Protein AF-A0A166ETJ1-F1 (afdb_monomer_lite)

Sequence (401 aa):
MSALPQMSDTKELDDDALPQLKELVNPHWTNRQHAFARQLRSDPTPAMRSLHQLWKRNKLTGSFSPECELARLLSVLAEGFVDPQGKGARRMISTVDSLGNELWKACIHTEFLLLLIDIIAHCELHTQPRSIFLTLLECINGFMMIWMMAAIELPAGLDFIAPELAKLAPKVPVPDAQGQTFLERSDEVCDAIWKAREYIICDSDGIEPDQEYVLSQMDRFVLSMDGLPKKSHGQNGWRHQKLAYLAMLTWTLRHPTSDSPKPGSFQDPTQAAMVSFVSVYGSVAKHLANVEQVVGFLADIVLKVGYDKIARRIREALDAAVHTLDPSAQGLDNILIVARIITFPKDDYPAIWNSYCQNPLLNNVARALRVDAQRRRAEIAKKQNRDRDLNDWHIAARQWE

Secondary structure (DSSP, 8-state):
--PPPP----------S-TTTSS---TT--HHHHHHHHHHHH-HHHHHHHHHHHHHHT--SS---TTSHHHHHHHHHHHHTEETT-SSS-EEP-SHHHH-HHHHHHHHHTTHHHHHHHHHHHTTGGGS-HHHHHHHHHHHHHHHHHHHHHH--PPTT-TTT-HHHHTTS-SSPPPHHHHHHHHHHHHHHHHHHHHTGGGT--SSSS--HHHHHHHHHHHHHHHHHHHS-GGGS-S-----HHHHHHHHHHHHHS-TTS---STT-TT-HHHHHHHHHHHHHHHHHHH---HHHHHHHHHHHHHHH-HHHHHHHHHHHHHHHHHS----HHHHHHHHHHHHHHH--TTT-HHHHHHHHTSTHHHHHHHHHHHHHHHHHHHHHHHHHHHHHHHHHHHHHHHH-

Structure (mmCIF, N/CA/C/O backbone):
data_AF-A0A166ETJ1-F1
#
_entry.id   AF-A0A166ETJ1-F1
#
loop_
_atom_site.group_PDB
_atom_site.id
_atom_site.type_symbol
_atom_site.label_atom_id
_atom_site.label_alt_id
_atom_site.label_comp_id
_atom_site.label_asym_id
_atom_site.label_entity_id
_atom_site.label_seq_id
_atom_site.pdbx_PDB_ins_code
_atom_site.Cartn_x
_atom_site.Cartn_y
_atom_site.Cartn_z
_atom_site.occupancy
_atom_site.B_iso_or_equiv
_atom_site.auth_seq_id
_atom_site.auth_comp_id
_atom_site.auth_asym_id
_atom_site.auth_atom_id
_atom_site.pdbx_PDB_model_num
ATOM 1 N N . MET A 1 1 ? -21.642 44.729 56.135 1.00 41.62 1 MET A N 1
ATOM 2 C CA . MET A 1 1 ? -20.359 44.817 55.407 1.00 41.62 1 MET A CA 1
ATOM 3 C C . MET A 1 1 ? -19.634 43.491 55.560 1.00 41.62 1 MET A C 1
ATOM 5 O O . MET A 1 1 ? -19.033 43.275 56.598 1.00 41.62 1 MET A O 1
ATOM 9 N N . SER A 1 2 ? -19.720 42.615 54.559 1.00 29.95 2 SER A N 1
ATOM 10 C CA . SER A 1 2 ? -18.795 41.491 54.358 1.00 29.95 2 SER A CA 1
ATOM 11 C C . SER A 1 2 ? -18.761 41.222 52.858 1.00 29.95 2 SER A C 1
ATOM 13 O O . SER A 1 2 ? -19.799 40.965 52.253 1.00 29.95 2 SER A O 1
ATOM 15 N N . ALA A 1 3 ? -17.587 41.423 52.267 1.00 31.83 3 ALA A N 1
ATOM 16 C CA . ALA A 1 3 ? -17.334 41.324 50.840 1.00 31.83 3 ALA A CA 1
ATOM 17 C C . ALA A 1 3 ? -17.167 39.857 50.413 1.00 31.83 3 ALA A C 1
ATOM 19 O O . ALA A 1 3 ? -16.566 39.060 51.132 1.00 31.83 3 ALA A O 1
ATOM 20 N N . LEU A 1 4 ? -17.701 39.532 49.237 1.00 28.14 4 LEU A N 1
ATOM 21 C CA . LEU A 1 4 ? -17.456 38.286 48.510 1.00 28.14 4 LEU A CA 1
ATOM 22 C C . LEU A 1 4 ? -16.007 38.255 47.988 1.00 28.14 4 LEU A C 1
ATOM 24 O O . LEU A 1 4 ? -15.538 39.288 47.503 1.00 28.14 4 LEU A O 1
ATOM 28 N N . PRO A 1 5 ? -15.315 37.102 47.994 1.00 31.20 5 PRO A N 1
ATOM 29 C CA . PRO A 1 5 ? -14.097 36.934 47.217 1.00 31.20 5 PRO A CA 1
ATOM 30 C C . PRO A 1 5 ? -14.454 36.697 45.745 1.00 31.20 5 PRO A C 1
ATOM 32 O O . PRO A 1 5 ? -15.274 35.838 45.417 1.00 31.20 5 PRO A O 1
ATOM 35 N N . GLN A 1 6 ? -13.826 37.477 44.867 1.00 31.64 6 GLN A N 1
ATOM 36 C CA . GLN A 1 6 ? -13.868 37.310 43.419 1.00 31.64 6 GLN A CA 1
ATOM 37 C C . GLN A 1 6 ? -13.223 35.974 43.024 1.00 31.64 6 GLN A C 1
ATOM 39 O O . GLN A 1 6 ? -12.089 35.691 43.403 1.00 31.64 6 GLN A O 1
ATOM 44 N N . MET A 1 7 ? -13.947 35.170 42.241 1.00 31.00 7 MET A N 1
ATOM 45 C CA . MET A 1 7 ? -13.355 34.107 41.433 1.00 31.00 7 MET A CA 1
ATOM 46 C C . MET A 1 7 ? -12.748 34.747 40.183 1.00 31.00 7 MET A C 1
ATOM 48 O O . MET A 1 7 ? -13.477 35.217 39.311 1.00 31.00 7 MET A O 1
ATOM 52 N N . SER A 1 8 ? -11.424 34.748 40.099 1.00 33.69 8 SER A N 1
ATOM 53 C CA . SER A 1 8 ? -10.681 34.876 38.849 1.00 33.69 8 SER A CA 1
ATOM 54 C C . SER A 1 8 ? -9.659 33.745 38.775 1.00 33.69 8 SER A C 1
ATOM 56 O O . SER A 1 8 ? -9.197 33.254 39.804 1.00 33.69 8 SER A O 1
ATOM 58 N N . ASP A 1 9 ? -9.339 33.359 37.544 1.00 28.41 9 ASP A N 1
ATOM 59 C CA . ASP A 1 9 ? -8.325 32.383 37.132 1.00 28.41 9 ASP A CA 1
ATOM 60 C C . ASP A 1 9 ? -8.812 30.933 36.978 1.00 28.41 9 ASP A C 1
ATOM 62 O O . ASP A 1 9 ? -8.191 29.969 37.428 1.00 28.41 9 ASP A O 1
ATOM 66 N N . THR A 1 10 ? -9.872 30.745 36.184 1.00 32.59 10 THR A N 1
ATOM 67 C CA . THR A 1 10 ? -9.833 29.654 35.201 1.00 32.59 10 THR A CA 1
ATOM 68 C C . THR A 1 10 ? -8.682 29.940 34.242 1.00 32.59 10 THR A C 1
ATOM 70 O O . THR A 1 10 ? -8.822 30.751 33.331 1.00 32.59 10 THR A O 1
ATOM 73 N N . LYS A 1 11 ? -7.534 29.292 34.465 1.00 30.69 11 LYS A N 1
ATOM 74 C CA . LYS A 1 11 ? -6.536 29.097 33.410 1.00 30.69 11 LYS A CA 1
ATOM 75 C C . LYS A 1 11 ? -7.257 28.472 32.219 1.00 30.69 11 LYS A C 1
ATOM 77 O O . LYS A 1 11 ? -7.710 27.331 32.317 1.00 30.69 11 LYS A O 1
ATOM 82 N N . GLU A 1 12 ? -7.382 29.235 31.140 1.00 30.73 12 GLU A N 1
ATOM 83 C CA . GLU A 1 12 ? -7.621 28.697 29.808 1.00 30.73 12 GLU A CA 1
ATOM 84 C C . GLU A 1 12 ? -6.579 27.596 29.585 1.00 30.73 12 GLU A C 1
ATOM 86 O O . GLU A 1 12 ? -5.372 27.841 29.568 1.00 30.73 12 GLU A O 1
ATOM 91 N N . LEU A 1 13 ? -7.046 26.349 29.560 1.00 33.84 13 LEU A N 1
ATOM 92 C CA . LEU A 1 13 ? -6.279 25.246 29.010 1.00 33.84 13 LEU A CA 1
ATOM 93 C C . LEU A 1 13 ? -6.108 25.566 27.529 1.00 33.84 13 LEU A C 1
ATOM 95 O O . LEU A 1 13 ? -7.115 25.690 26.837 1.00 33.84 13 LEU A O 1
ATOM 99 N N . ASP A 1 14 ? -4.857 25.713 27.091 1.00 32.47 14 ASP A N 1
ATOM 100 C CA . ASP A 1 14 ? -4.471 25.777 25.681 1.00 32.47 14 ASP A CA 1
ATOM 101 C C . ASP A 1 14 ? -5.290 24.760 24.879 1.00 32.47 14 ASP A C 1
ATOM 103 O O . ASP A 1 14 ? -5.105 23.543 24.974 1.00 32.47 14 ASP A O 1
ATOM 107 N N . ASP A 1 15 ? -6.229 25.282 24.100 1.00 34.59 15 ASP A N 1
ATOM 108 C CA . ASP A 1 15 ? -7.207 24.538 23.315 1.00 34.59 15 ASP A CA 1
ATOM 109 C C . ASP A 1 15 ? -6.596 24.103 21.962 1.00 34.59 15 ASP A C 1
ATOM 111 O O . ASP A 1 15 ? -7.247 24.105 20.915 1.00 34.59 15 ASP A O 1
ATOM 115 N N . ASP A 1 16 ? -5.318 23.711 21.986 1.00 37.72 16 ASP A N 1
ATOM 116 C CA . ASP A 1 16 ? -4.504 23.312 20.825 1.00 37.72 16 ASP A CA 1
ATOM 117 C C . ASP A 1 16 ? -4.479 21.786 20.602 1.00 37.72 16 ASP A C 1
ATOM 119 O O . ASP A 1 16 ? -3.696 21.243 19.817 1.00 37.72 16 ASP A O 1
ATOM 123 N N . ALA A 1 17 ? -5.384 21.050 21.251 1.00 38.78 17 ALA A N 1
ATOM 124 C CA . ALA A 1 17 ? -5.575 19.634 20.976 1.00 38.78 17 ALA A CA 1
ATOM 125 C C . ALA A 1 17 ? -6.358 19.429 19.659 1.00 38.78 17 ALA A C 1
ATOM 127 O O . ALA A 1 17 ? -7.577 19.590 19.607 1.00 38.78 17 ALA A O 1
ATOM 128 N N . LEU A 1 18 ? -5.644 18.997 18.611 1.00 46.44 18 LEU A N 1
ATOM 129 C CA . LEU A 1 18 ? -6.159 18.354 17.385 1.00 46.44 18 LEU A CA 1
ATOM 130 C C . LEU A 1 18 ? -7.067 19.220 16.482 1.00 46.44 18 LEU A C 1
ATOM 132 O O . LEU A 1 18 ? -8.269 18.953 16.393 1.00 46.44 18 LEU A O 1
ATOM 136 N N . PRO A 1 19 ? -6.524 20.182 15.712 1.00 46.22 19 PRO A N 1
ATOM 137 C CA . PRO A 1 19 ? -7.319 20.963 14.758 1.00 46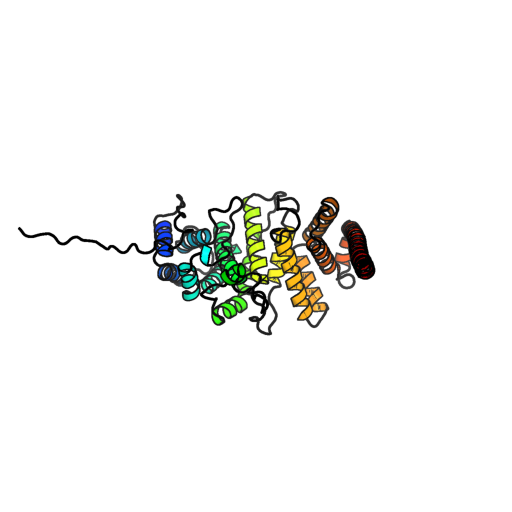.22 19 PRO A CA 1
ATOM 138 C C . PRO A 1 19 ? -8.080 20.104 13.724 1.00 46.22 19 PRO A C 1
ATOM 140 O O . PRO A 1 19 ? -9.179 20.473 13.328 1.00 46.22 19 PRO A O 1
ATOM 143 N N . GLN A 1 20 ? -7.571 18.924 13.344 1.00 50.44 20 GLN A N 1
ATOM 144 C CA . GLN A 1 20 ? -8.144 18.112 12.253 1.00 50.44 20 GLN A CA 1
ATOM 145 C C . GLN A 1 20 ? -9.285 17.173 12.691 1.00 50.44 20 GLN A C 1
ATOM 147 O O . GLN A 1 20 ? -10.214 16.930 11.926 1.00 50.44 20 GLN A O 1
ATOM 152 N N . LEU A 1 21 ? -9.292 16.704 13.948 1.00 48.50 21 LEU A N 1
ATOM 153 C CA . LEU A 1 21 ? -10.430 15.952 14.505 1.00 48.50 21 LEU A CA 1
ATOM 154 C C . LEU A 1 21 ? -11.538 16.875 15.051 1.00 48.50 21 LEU A C 1
ATOM 156 O O . LEU A 1 21 ? -12.640 16.396 15.331 1.00 48.50 21 LEU A O 1
ATOM 160 N N . LYS A 1 22 ? -11.276 18.182 15.239 1.00 43.91 22 LYS A N 1
ATOM 161 C CA . LYS A 1 22 ? -12.288 19.156 15.696 1.00 43.91 22 LYS A CA 1
ATOM 162 C C . LYS A 1 22 ? -13.464 19.276 14.710 1.00 43.91 22 LYS A C 1
ATOM 164 O O . LYS A 1 22 ? -14.584 19.491 15.167 1.00 43.91 22 LYS A O 1
ATOM 169 N N . GLU A 1 23 ? -13.242 19.021 13.418 1.00 50.19 23 GLU A N 1
ATOM 170 C CA . GLU A 1 23 ? -14.247 19.155 12.346 1.00 50.19 23 GLU A CA 1
ATOM 171 C C . GLU A 1 23 ? -14.842 17.828 11.835 1.00 50.19 23 GLU A C 1
ATOM 173 O O . GLU A 1 23 ? -15.767 17.846 11.024 1.00 50.19 23 GLU A O 1
ATOM 178 N N . LEU A 1 24 ? -14.377 16.668 12.318 1.00 54.44 24 LEU A N 1
ATOM 179 C CA . LEU A 1 24 ? -14.903 15.356 11.913 1.00 54.44 24 LEU A CA 1
ATOM 180 C C . LEU A 1 24 ? -16.277 15.087 12.552 1.00 54.44 24 LEU A C 1
ATOM 182 O O . LEU A 1 24 ? -16.422 14.383 13.556 1.00 54.44 24 LEU A O 1
ATOM 186 N N . VAL A 1 25 ? -17.310 15.688 11.964 1.00 56.22 25 VAL A N 1
ATOM 187 C CA . VAL A 1 25 ? -18.718 15.366 12.206 1.00 56.22 25 VAL A CA 1
ATOM 188 C C . VAL A 1 25 ? -19.279 14.788 10.918 1.00 56.22 25 VAL A C 1
ATOM 190 O O . VAL A 1 25 ? -19.850 15.494 10.091 1.00 56.22 25 VAL A O 1
ATOM 193 N N . ASN A 1 26 ? -19.112 13.481 10.741 1.00 67.44 26 ASN A N 1
ATOM 194 C CA . ASN A 1 26 ? -19.813 12.774 9.684 1.00 67.44 26 ASN A CA 1
ATOM 195 C C . ASN A 1 26 ? -21.260 12.514 10.151 1.00 67.44 26 ASN A C 1
ATOM 197 O O . ASN A 1 26 ? -21.453 11.800 11.138 1.00 67.44 26 ASN A O 1
ATOM 201 N N . PRO A 1 27 ? -22.287 13.077 9.487 1.00 66.75 27 PRO A N 1
ATOM 202 C CA . PRO A 1 27 ? -23.681 12.958 9.926 1.00 66.75 27 PRO A CA 1
ATOM 203 C C . PRO A 1 27 ? -24.228 11.526 9.835 1.00 66.75 27 PRO A C 1
ATOM 205 O O . PRO A 1 27 ? -25.288 11.237 10.386 1.00 66.75 27 PRO A O 1
ATOM 208 N N . HIS A 1 28 ? -23.522 10.626 9.146 1.00 79.56 28 HIS A N 1
ATOM 209 C CA . HIS A 1 28 ? -23.897 9.220 9.011 1.00 79.56 28 HIS A CA 1
ATOM 210 C C . HIS A 1 28 ? -23.310 8.331 10.110 1.00 79.56 28 HIS A C 1
ATOM 212 O O . HIS A 1 28 ? -23.587 7.131 10.148 1.00 79.56 28 HIS A O 1
ATOM 218 N N . TRP A 1 29 ? -22.496 8.889 11.006 1.00 85.19 29 TRP A N 1
ATOM 219 C CA . TRP A 1 29 ? -21.940 8.133 12.113 1.00 85.19 29 TRP A CA 1
ATOM 220 C C . TRP A 1 29 ? -22.991 7.812 13.173 1.00 85.19 29 TRP A C 1
ATOM 222 O O . TRP A 1 29 ? -23.865 8.597 13.531 1.00 85.19 29 TRP A O 1
ATOM 232 N N . THR A 1 30 ? -22.857 6.623 13.743 1.00 88.38 30 THR A N 1
ATOM 233 C CA . THR A 1 30 ? -23.627 6.226 14.919 1.00 88.38 30 THR A CA 1
ATOM 234 C C . THR A 1 30 ? -23.192 7.021 16.155 1.00 88.38 30 THR A C 1
ATOM 236 O O . THR A 1 30 ? -22.058 7.496 16.257 1.00 88.38 30 THR A O 1
ATOM 239 N N . ASN A 1 31 ? -24.049 7.069 17.181 1.00 87.88 31 ASN A N 1
ATOM 240 C CA . ASN A 1 31 ? -23.708 7.671 18.479 1.00 87.88 31 ASN A CA 1
ATOM 241 C C . ASN A 1 31 ? -22.399 7.115 19.072 1.00 87.88 31 ASN A C 1
ATOM 243 O O . ASN A 1 31 ? -21.645 7.854 19.707 1.00 87.88 31 ASN A O 1
ATOM 247 N N . ARG A 1 32 ? -22.111 5.825 18.845 1.00 88.88 32 ARG A N 1
ATOM 248 C CA . ARG A 1 32 ? -20.866 5.187 19.298 1.00 88.88 32 ARG A CA 1
ATOM 249 C C . ARG A 1 32 ? -19.645 5.679 18.528 1.00 88.88 32 ARG A C 1
ATOM 251 O O . ARG A 1 32 ? -18.631 5.953 19.155 1.00 88.88 32 ARG A O 1
ATOM 258 N N . GLN A 1 33 ? -19.746 5.856 17.213 1.00 91.31 33 GLN A N 1
ATOM 259 C CA . GLN A 1 33 ? -18.663 6.425 16.404 1.00 91.31 33 GLN A CA 1
ATOM 260 C C . GLN A 1 33 ? -18.367 7.873 16.810 1.00 91.31 33 GLN A C 1
ATOM 262 O O . GLN A 1 33 ? -17.210 8.218 17.025 1.00 91.31 33 GLN A O 1
ATOM 267 N N . HIS A 1 34 ? -19.394 8.693 17.056 1.00 88.31 34 HIS A N 1
ATOM 268 C CA . HIS A 1 34 ? -19.198 10.042 17.600 1.00 88.31 34 HIS A CA 1
ATOM 269 C C . HIS A 1 34 ? -18.588 10.048 19.009 1.00 88.31 34 HIS A C 1
ATOM 271 O O . HIS A 1 34 ? -17.819 10.949 19.346 1.00 88.31 34 HIS A O 1
ATOM 277 N N . ALA A 1 35 ? -18.948 9.090 19.868 1.00 89.12 35 ALA A N 1
ATOM 278 C CA . ALA A 1 35 ? -18.339 8.952 21.191 1.00 89.12 35 ALA A CA 1
ATOM 279 C C . ALA A 1 35 ? -16.862 8.548 21.082 1.00 89.12 35 ALA A C 1
ATOM 281 O O . ALA A 1 35 ? -16.014 9.159 21.725 1.00 89.12 35 ALA A O 1
ATOM 282 N N . PHE A 1 36 ? -16.550 7.596 20.205 1.00 91.75 36 PHE A N 1
ATOM 283 C CA . PHE A 1 36 ? -15.187 7.157 19.936 1.00 91.75 36 PHE A CA 1
ATOM 284 C C . PHE A 1 36 ? -14.326 8.273 19.330 1.00 91.75 36 PHE A C 1
ATOM 286 O O . PHE A 1 36 ? -13.237 8.531 19.825 1.00 91.75 36 PHE A O 1
ATOM 293 N N . ALA A 1 37 ? -14.838 9.021 18.348 1.00 88.94 37 ALA A N 1
ATOM 294 C CA . ALA A 1 37 ? -14.155 10.183 17.773 1.00 88.94 37 ALA A CA 1
ATOM 295 C C . ALA A 1 37 ? -13.906 11.301 18.803 1.00 88.94 37 ALA A C 1
ATOM 297 O O . ALA A 1 37 ? -12.909 12.017 18.736 1.00 88.94 37 ALA A O 1
ATOM 298 N N . ARG A 1 38 ? -14.814 11.486 19.772 1.00 88.00 38 ARG A N 1
ATOM 299 C CA . ARG A 1 38 ? -14.583 12.389 20.914 1.00 88.00 38 ARG A CA 1
ATOM 300 C C . ARG A 1 38 ? -13.489 11.854 21.831 1.00 88.00 38 ARG A C 1
ATOM 302 O O . ARG A 1 38 ? -12.614 12.616 22.220 1.00 88.00 38 ARG A O 1
ATOM 309 N N . GLN A 1 39 ? -13.503 10.557 22.116 1.00 89.69 39 GLN A N 1
ATOM 310 C CA . GLN A 1 39 ? -12.495 9.930 22.962 1.00 89.69 39 GLN A CA 1
ATOM 311 C C . GLN A 1 39 ? -11.103 9.958 22.320 1.00 89.69 39 GLN A C 1
ATOM 313 O O . GLN A 1 39 ? -10.146 10.289 23.004 1.00 89.69 39 GLN A O 1
ATOM 318 N N . LEU A 1 40 ? -10.984 9.715 21.010 1.00 89.19 40 LEU A N 1
ATOM 319 C CA . LEU A 1 40 ? -9.728 9.872 20.266 1.00 89.19 40 LEU A CA 1
ATOM 320 C C . LEU A 1 40 ? -9.134 11.280 20.397 1.00 89.19 40 LEU A C 1
ATOM 322 O O . LEU A 1 40 ? -7.919 11.434 20.341 1.00 89.19 40 LEU A O 1
ATOM 326 N N . ARG A 1 41 ? -9.978 12.300 20.595 1.00 83.56 41 ARG A N 1
ATOM 327 C CA . ARG A 1 41 ? -9.530 13.678 20.814 1.00 83.56 41 ARG A CA 1
ATOM 328 C C . ARG A 1 41 ? -9.081 13.951 22.236 1.00 83.56 41 ARG A C 1
ATOM 330 O O . ARG A 1 41 ? -8.034 14.552 22.435 1.00 83.56 41 ARG A O 1
ATOM 337 N N . SER A 1 42 ? -9.897 13.562 23.209 1.00 86.44 42 SER A N 1
ATOM 338 C CA . SER A 1 42 ? -9.660 13.911 24.610 1.00 86.44 42 SER A CA 1
ATOM 339 C C . SER A 1 42 ? -8.660 12.983 25.294 1.00 86.44 42 SER A C 1
ATOM 341 O O . SER A 1 42 ? -7.911 13.423 26.156 1.00 86.44 42 SER A O 1
ATOM 343 N N . ASP A 1 43 ? -8.688 11.694 24.951 1.00 90.56 43 ASP A N 1
ATOM 344 C CA . ASP A 1 43 ? -7.848 10.657 25.547 1.00 90.56 43 ASP A CA 1
ATOM 345 C C . ASP A 1 43 ? -7.674 9.468 24.570 1.00 90.56 43 ASP A C 1
ATOM 347 O O . ASP A 1 43 ? -8.372 8.446 24.665 1.00 90.56 43 ASP A O 1
ATOM 351 N N . PRO A 1 44 ? -6.779 9.596 23.570 1.00 91.56 44 PRO A N 1
ATOM 352 C CA . PRO A 1 44 ? -6.658 8.605 22.507 1.00 91.56 44 PRO A CA 1
ATOM 353 C C . PRO A 1 44 ? -6.134 7.244 22.975 1.00 91.56 44 PRO A C 1
ATOM 355 O O . PRO A 1 44 ? -6.463 6.227 22.367 1.00 91.56 44 PRO A O 1
ATOM 358 N N . THR A 1 45 ? -5.369 7.162 24.067 1.00 93.69 45 THR A N 1
ATOM 359 C CA . THR A 1 45 ? -4.773 5.882 24.491 1.00 93.69 45 THR A CA 1
ATOM 360 C C . THR A 1 45 ? -5.832 4.840 24.895 1.00 93.69 45 THR A C 1
ATOM 362 O O . THR A 1 45 ? -5.790 3.718 24.377 1.00 93.69 45 THR A O 1
ATOM 365 N N . PRO A 1 46 ? -6.812 5.137 25.771 1.00 93.38 46 PRO A N 1
ATOM 366 C CA . PRO A 1 46 ? -7.912 4.217 26.057 1.00 93.38 46 PRO A CA 1
ATOM 367 C C . PRO A 1 46 ? -8.790 3.908 24.844 1.00 93.38 46 PRO A C 1
ATOM 369 O O . PRO A 1 46 ? -9.219 2.761 24.708 1.00 93.38 46 PRO A O 1
ATOM 372 N N . ALA A 1 47 ? -9.016 4.876 23.947 1.00 92.88 47 ALA A N 1
ATOM 373 C CA . ALA A 1 47 ? -9.734 4.632 22.696 1.00 92.88 47 ALA A CA 1
ATOM 374 C C . ALA A 1 47 ? -9.012 3.569 21.852 1.00 92.88 47 ALA A C 1
ATOM 376 O O . ALA A 1 47 ? -9.604 2.543 21.512 1.00 92.88 47 ALA A O 1
ATOM 377 N N . MET A 1 48 ? -7.708 3.727 21.618 1.00 94.94 48 MET A N 1
ATOM 378 C CA . MET A 1 48 ? -6.911 2.740 20.885 1.00 94.94 48 MET A CA 1
ATOM 379 C C . MET A 1 48 ? -6.873 1.375 21.593 1.00 94.94 48 MET A C 1
ATOM 381 O O . MET A 1 48 ? -7.059 0.339 20.958 1.00 94.94 48 MET A O 1
ATOM 385 N N . ARG A 1 49 ? -6.753 1.330 22.929 1.00 94.31 49 ARG A N 1
ATOM 386 C CA . ARG A 1 49 ? -6.847 0.064 23.687 1.00 94.31 49 ARG A CA 1
ATOM 387 C C . ARG A 1 49 ? -8.203 -0.623 23.529 1.00 94.31 49 ARG A C 1
ATOM 389 O O . ARG A 1 49 ? -8.253 -1.853 23.515 1.00 94.31 49 ARG A O 1
ATOM 396 N N . SER A 1 50 ? -9.293 0.136 23.412 1.00 92.19 50 SER A N 1
ATOM 397 C CA . SER A 1 50 ? -10.624 -0.441 23.195 1.00 92.19 50 SER A CA 1
ATOM 398 C C . SER A 1 50 ? -10.709 -1.195 21.861 1.00 92.19 50 SER A C 1
ATOM 400 O O . SER A 1 50 ? -11.290 -2.279 21.825 1.00 92.19 50 SER A O 1
ATOM 402 N N . LEU A 1 51 ? -10.029 -0.722 20.807 1.00 92.56 51 LEU A N 1
ATOM 403 C CA . LEU A 1 51 ? -9.918 -1.443 19.532 1.00 92.56 51 LEU A CA 1
ATOM 404 C C . LEU A 1 51 ? -9.172 -2.768 19.682 1.00 92.56 51 LEU A C 1
ATOM 406 O O . LEU A 1 51 ? -9.652 -3.794 19.203 1.00 92.56 51 LEU A O 1
ATOM 410 N N . HIS A 1 52 ? -8.054 -2.783 20.415 1.00 92.44 52 HIS A N 1
ATOM 411 C CA . HIS A 1 52 ? -7.348 -4.033 20.724 1.00 92.44 52 HIS A CA 1
ATOM 412 C C . HIS A 1 52 ? -8.245 -5.016 21.475 1.00 92.44 52 HIS A C 1
ATOM 414 O O . HIS A 1 52 ? -8.225 -6.213 21.197 1.00 92.44 52 HIS A O 1
ATOM 420 N N . GLN A 1 53 ? -9.034 -4.535 22.437 1.00 91.94 53 GLN A N 1
ATOM 421 C CA . GLN A 1 53 ? -9.966 -5.386 23.172 1.00 91.94 53 GLN A CA 1
ATOM 422 C C . GLN A 1 53 ? -11.075 -5.923 22.267 1.00 91.94 53 GLN A C 1
ATOM 424 O O . GLN A 1 53 ? -11.411 -7.101 22.373 1.00 91.94 53 GLN A O 1
ATOM 429 N N . LEU A 1 54 ? -11.622 -5.097 21.373 1.00 91.12 54 LEU A N 1
ATOM 430 C CA . LEU A 1 54 ? -12.621 -5.525 20.395 1.00 91.12 54 LEU A CA 1
ATOM 431 C C . LEU A 1 54 ? -12.059 -6.593 19.464 1.00 91.12 54 LEU A C 1
ATOM 433 O O . LEU A 1 54 ? -12.720 -7.608 19.273 1.00 91.12 54 LEU A O 1
ATOM 437 N N . TRP A 1 55 ? -10.842 -6.418 18.952 1.00 90.12 55 TRP A N 1
ATOM 438 C CA . TRP A 1 55 ? -10.183 -7.435 18.136 1.00 90.12 55 TRP A CA 1
ATOM 439 C C . TRP A 1 55 ? -9.905 -8.721 18.919 1.00 90.12 55 TRP A C 1
ATOM 441 O O . TRP A 1 55 ? -10.233 -9.806 18.458 1.00 90.12 55 TRP A O 1
ATOM 451 N N . LYS A 1 56 ? -9.376 -8.629 20.147 1.00 87.88 56 LYS A N 1
ATOM 452 C CA . LYS A 1 56 ? -9.108 -9.812 20.985 1.00 87.88 56 LYS A CA 1
ATOM 453 C C . LYS A 1 56 ? -10.377 -10.593 21.330 1.00 87.88 56 LYS A C 1
ATOM 455 O O . LYS A 1 56 ? -10.347 -11.819 21.342 1.00 87.88 56 LYS A O 1
ATOM 460 N N . ARG A 1 57 ? -11.477 -9.896 21.631 1.00 84.56 57 ARG A N 1
ATOM 461 C CA . ARG A 1 57 ? -12.783 -10.513 21.931 1.00 84.56 57 ARG A CA 1
ATOM 462 C C . ARG A 1 57 ? -13.405 -11.137 20.691 1.00 84.56 57 ARG A C 1
ATOM 464 O O . ARG A 1 57 ? -13.972 -12.219 20.769 1.00 84.56 57 ARG A O 1
ATOM 471 N N . ASN A 1 58 ? -13.274 -10.450 19.565 1.00 72.50 58 ASN A N 1
ATOM 472 C CA . ASN A 1 58 ? -13.788 -10.861 18.275 1.00 72.50 58 ASN A CA 1
ATOM 473 C C . ASN A 1 58 ? -12.626 -11.335 17.407 1.00 72.50 58 ASN A C 1
ATOM 475 O O . ASN A 1 58 ? -12.465 -10.806 16.310 1.00 72.50 58 ASN A O 1
ATOM 479 N N . LYS A 1 59 ? -11.792 -12.276 17.881 1.00 67.81 59 LYS A N 1
ATOM 480 C CA . LYS A 1 59 ? -10.736 -12.881 17.051 1.00 67.81 59 LYS A CA 1
ATOM 481 C C . LYS A 1 59 ? -11.415 -13.750 15.987 1.00 67.81 59 LYS A C 1
ATOM 483 O O . LYS A 1 59 ? -11.463 -14.973 16.082 1.00 67.81 59 LYS A O 1
ATOM 488 N N . LEU A 1 60 ? -12.051 -13.067 15.045 1.00 62.66 60 LEU A N 1
ATOM 489 C CA . LEU A 1 60 ? -12.870 -13.594 13.980 1.00 62.66 60 LEU A CA 1
ATOM 490 C C . LEU A 1 60 ? -11.882 -14.176 12.986 1.00 62.66 60 LEU A C 1
ATOM 492 O O . LEU A 1 60 ? -11.126 -13.458 12.339 1.00 62.66 60 LEU A O 1
ATOM 496 N N . THR A 1 61 ? -11.838 -15.500 12.943 1.00 61.72 61 THR A N 1
ATOM 497 C CA . THR A 1 61 ? -11.271 -16.202 11.801 1.00 61.72 61 THR A CA 1
ATOM 498 C C . THR A 1 61 ? -12.340 -16.119 10.714 1.00 61.72 61 THR A C 1
ATOM 500 O O . THR A 1 61 ? -13.421 -16.683 10.870 1.00 61.72 61 THR A O 1
ATOM 503 N N . GLY A 1 62 ? -12.093 -15.300 9.689 1.00 67.38 62 GLY A N 1
ATOM 504 C CA . GLY A 1 62 ? -13.006 -15.107 8.557 1.00 67.38 62 GLY A CA 1
ATOM 505 C C . GLY A 1 62 ? -13.600 -13.701 8.420 1.00 67.38 62 GLY A C 1
ATOM 506 O O . GLY A 1 62 ? -13.090 -12.716 8.962 1.00 67.38 62 GLY A O 1
ATOM 507 N N . SER A 1 63 ? -14.691 -13.616 7.656 1.00 75.44 63 SER A N 1
ATOM 508 C CA . SER A 1 63 ? -15.365 -12.360 7.311 1.00 75.44 63 SER A CA 1
ATOM 509 C C . SER A 1 63 ? -16.029 -11.691 8.524 1.00 75.44 63 SER A C 1
ATOM 511 O O . SER A 1 63 ? -16.654 -12.384 9.330 1.00 75.44 63 SER A O 1
ATOM 513 N N . PHE A 1 64 ? -15.992 -10.358 8.636 1.00 82.81 64 PHE A N 1
ATOM 514 C CA . PHE A 1 64 ? -16.750 -9.641 9.667 1.00 82.81 64 PHE A CA 1
ATOM 515 C C . PHE A 1 64 ? -17.660 -8.581 9.052 1.00 82.81 64 PHE A C 1
ATOM 517 O O . PHE A 1 64 ? -17.313 -7.922 8.080 1.00 82.81 64 PHE A O 1
ATOM 524 N N . SER A 1 65 ? -18.862 -8.430 9.616 1.00 82.94 65 SER A N 1
ATOM 525 C CA . SER A 1 65 ? -19.864 -7.503 9.077 1.00 82.94 65 SER A CA 1
ATOM 526 C C . SER A 1 65 ? -19.356 -6.051 9.118 1.00 82.94 65 SER A C 1
ATOM 528 O O . SER A 1 65 ? -18.828 -5.645 10.156 1.00 82.94 65 SER A O 1
ATOM 530 N N . PRO A 1 66 ? -19.584 -5.230 8.070 1.00 82.62 66 PRO A N 1
ATOM 531 C CA . PRO A 1 66 ? -19.330 -3.782 8.100 1.00 82.62 66 PRO A CA 1
ATOM 532 C C . PRO A 1 66 ? -20.062 -3.055 9.231 1.00 82.62 66 PRO A C 1
ATOM 534 O O . PRO A 1 66 ? -19.667 -1.971 9.652 1.00 82.62 66 PRO A O 1
ATOM 537 N N . GLU A 1 67 ? -21.141 -3.652 9.734 1.00 85.06 67 GLU A N 1
ATOM 538 C CA . GLU A 1 67 ? -21.924 -3.112 10.839 1.00 85.06 67 GLU A CA 1
ATOM 539 C C . GLU A 1 67 ? -21.365 -3.478 12.216 1.00 85.06 67 GLU A C 1
ATOM 541 O O . GLU A 1 67 ? -21.838 -2.955 13.231 1.00 85.06 67 GLU A O 1
ATOM 546 N N . CYS A 1 68 ? -20.371 -4.370 12.275 1.00 88.38 68 CYS A N 1
ATOM 547 C CA . CYS A 1 68 ? -19.763 -4.755 13.534 1.00 88.38 68 CYS A CA 1
ATOM 548 C C . CYS A 1 68 ? -19.030 -3.562 14.158 1.00 88.38 68 CYS A C 1
ATOM 550 O O . CYS A 1 68 ? -18.557 -2.645 13.482 1.00 88.38 68 CYS A O 1
ATOM 552 N N . GLU A 1 69 ? -18.941 -3.570 15.486 1.00 90.25 69 GLU A N 1
ATOM 553 C CA . GLU A 1 69 ? -18.368 -2.448 16.226 1.00 90.25 69 GLU A CA 1
ATOM 554 C C . GLU A 1 69 ? -16.912 -2.182 15.828 1.00 90.25 69 GLU A C 1
ATOM 556 O O . GLU A 1 69 ? -16.545 -1.032 15.621 1.00 90.25 69 GLU A O 1
ATOM 561 N N . LEU A 1 70 ? -16.109 -3.230 15.613 1.00 91.00 70 LEU A N 1
ATOM 562 C CA . LEU A 1 70 ? -14.723 -3.081 15.166 1.00 91.00 70 LEU A CA 1
ATOM 563 C C . LEU A 1 70 ? -14.628 -2.360 13.811 1.00 91.00 70 LEU A C 1
ATOM 565 O O . LEU A 1 70 ? -13.883 -1.390 13.702 1.00 91.00 70 LEU A O 1
ATOM 569 N N . ALA A 1 71 ? -15.407 -2.783 12.808 1.00 90.12 71 ALA A N 1
ATOM 570 C CA . ALA A 1 71 ? -15.412 -2.171 11.477 1.00 90.12 71 ALA A CA 1
ATOM 571 C C . ALA A 1 71 ? -15.804 -0.687 11.537 1.00 90.12 71 ALA A C 1
ATOM 573 O O . ALA A 1 71 ? -15.133 0.165 10.956 1.00 90.12 71 ALA A O 1
ATOM 574 N N . ARG A 1 72 ? -16.848 -0.365 12.311 1.00 91.00 72 ARG A N 1
ATOM 575 C CA . ARG A 1 72 ? -17.329 1.011 12.498 1.00 91.00 72 ARG A CA 1
ATOM 576 C C . ARG A 1 72 ? -16.321 1.914 13.202 1.00 91.00 72 ARG A C 1
ATOM 578 O O . ARG A 1 72 ? -16.262 3.099 12.893 1.00 91.00 72 ARG A O 1
ATOM 585 N N . LEU A 1 73 ? -15.563 1.402 14.171 1.00 93.12 73 LEU A N 1
ATOM 586 C CA . LEU A 1 73 ? -14.546 2.204 14.857 1.00 93.12 73 LEU A CA 1
ATOM 587 C C . LEU A 1 73 ? -13.268 2.349 14.018 1.00 93.12 73 LEU A C 1
ATOM 589 O O . LEU A 1 73 ? -12.652 3.413 14.032 1.00 93.12 73 LEU A O 1
ATOM 593 N N . LEU A 1 74 ? -12.905 1.328 13.236 1.00 92.69 74 LEU A N 1
ATOM 594 C CA . LEU A 1 74 ? -11.827 1.430 12.250 1.00 92.69 74 LEU A CA 1
ATOM 595 C C . LEU A 1 74 ? -12.146 2.465 11.166 1.00 92.69 74 LEU A C 1
ATOM 597 O O . LEU A 1 74 ? -11.246 3.193 10.770 1.00 92.69 74 LEU A O 1
ATOM 601 N N . SER A 1 75 ? -13.406 2.593 10.732 1.00 91.38 75 SER A N 1
ATOM 602 C CA . SER A 1 75 ? -13.784 3.620 9.748 1.00 91.38 75 SER A CA 1
ATOM 603 C C . SER A 1 75 ? -13.608 5.041 10.292 1.00 91.38 75 SER A C 1
ATOM 605 O O . SER A 1 75 ? -13.206 5.933 9.555 1.00 91.38 75 SER A O 1
ATOM 607 N N . VAL A 1 76 ? -13.846 5.255 11.593 1.00 90.88 76 VAL A N 1
ATOM 608 C CA . VAL A 1 76 ? -13.580 6.547 12.252 1.00 90.88 76 VAL A CA 1
ATOM 609 C C . VAL A 1 76 ? -12.083 6.854 12.266 1.00 90.88 76 VAL A C 1
ATOM 611 O O . VAL A 1 76 ? -11.692 7.989 12.009 1.00 90.88 76 VAL A O 1
ATOM 614 N N . LEU A 1 77 ? -11.239 5.854 12.548 1.00 90.81 77 LEU A N 1
ATOM 615 C CA . LEU A 1 77 ? -9.787 6.029 12.468 1.00 90.81 77 LEU A CA 1
ATOM 616 C C . LEU A 1 77 ? -9.321 6.310 11.043 1.00 90.81 77 LEU A C 1
ATOM 618 O O . LEU A 1 77 ? -8.497 7.197 10.856 1.00 90.81 77 LEU A O 1
ATOM 622 N N . ALA A 1 78 ? -9.849 5.584 10.059 1.00 90.25 78 ALA A N 1
ATOM 623 C CA . ALA A 1 78 ? -9.512 5.769 8.655 1.00 90.25 78 ALA A CA 1
ATOM 624 C C . ALA A 1 78 ? -9.821 7.202 8.196 1.00 90.25 78 ALA A C 1
ATOM 626 O O . ALA A 1 78 ? -8.943 7.867 7.649 1.00 90.25 78 ALA A O 1
ATOM 627 N N . GLU A 1 79 ? -11.001 7.731 8.545 1.00 85.69 79 GLU A N 1
ATOM 628 C CA . GLU A 1 79 ? -11.343 9.142 8.319 1.00 85.69 79 GLU A CA 1
ATOM 629 C C . GLU A 1 79 ? -10.372 10.097 9.034 1.00 85.69 79 GLU A C 1
ATOM 631 O O . GLU A 1 79 ? -10.010 11.127 8.478 1.00 85.69 79 GLU A O 1
ATOM 636 N N . GLY A 1 80 ? -9.888 9.739 10.227 1.00 81.81 80 GLY A N 1
ATOM 637 C CA . GLY A 1 80 ? -8.877 10.506 10.960 1.00 81.81 80 GLY A CA 1
ATOM 638 C C . GLY A 1 80 ? -7.475 10.499 10.337 1.00 81.81 80 GLY A C 1
ATOM 639 O O . GLY A 1 80 ? -6.673 11.352 10.693 1.00 81.81 80 GLY A O 1
ATOM 640 N N . PHE A 1 81 ? -7.170 9.576 9.419 1.00 84.06 81 PHE A N 1
ATOM 641 C CA . PHE A 1 81 ? -5.917 9.535 8.651 1.00 84.06 81 PHE A CA 1
ATOM 642 C C . PHE A 1 81 ? -6.033 10.197 7.269 1.00 84.06 81 PHE A C 1
ATOM 644 O O . PHE A 1 81 ? -5.052 10.247 6.518 1.00 84.06 81 PHE A O 1
ATOM 651 N N . VAL A 1 82 ? -7.210 10.719 6.925 1.00 78.44 82 VAL A N 1
ATOM 652 C CA . VAL A 1 82 ? -7.479 11.434 5.678 1.00 78.44 82 VAL A CA 1
ATOM 653 C C . VAL A 1 82 ? -7.678 12.914 6.000 1.00 78.44 82 VAL A C 1
ATOM 655 O O . VAL A 1 82 ? -8.434 13.267 6.894 1.00 78.44 82 VAL A O 1
ATOM 658 N N . ASP A 1 83 ? -7.006 13.789 5.259 1.00 68.38 83 ASP A N 1
ATOM 659 C CA . ASP A 1 83 ? -7.156 15.238 5.359 1.00 68.38 83 ASP A CA 1
ATOM 660 C C . ASP A 1 83 ? -8.543 15.663 4.829 1.00 68.38 83 ASP A C 1
ATOM 662 O O . ASP A 1 83 ? -8.811 15.506 3.627 1.00 68.38 83 ASP A O 1
ATOM 666 N N . PRO A 1 84 ? -9.427 16.207 5.688 1.00 57.56 84 PRO A N 1
ATOM 667 C CA . PRO A 1 84 ? -10.762 16.635 5.286 1.00 57.56 84 PRO A CA 1
ATOM 668 C C . PRO A 1 84 ? -10.759 17.949 4.486 1.00 57.56 84 PRO A C 1
ATOM 670 O O . PRO A 1 84 ? -11.742 18.241 3.808 1.00 57.56 84 PRO A O 1
ATOM 673 N N . GLN A 1 85 ? -9.678 18.740 4.536 1.00 53.75 85 GLN A N 1
ATOM 674 C CA . GLN A 1 85 ? -9.582 20.063 3.903 1.00 53.75 85 GLN A CA 1
ATOM 675 C C . GLN A 1 85 ? -8.847 20.047 2.550 1.00 53.75 85 GLN A C 1
ATOM 677 O O . GLN A 1 85 ? -8.697 21.089 1.900 1.00 53.75 85 GLN A O 1
ATOM 682 N N . GLY A 1 86 ? -8.410 18.875 2.083 1.00 49.03 86 GLY A N 1
ATOM 683 C CA . GLY A 1 86 ? -7.779 18.720 0.778 1.00 49.03 86 GLY A CA 1
ATOM 684 C C . GLY A 1 86 ? -8.710 19.159 -0.358 1.00 49.03 86 GLY A C 1
ATOM 685 O O . GLY A 1 86 ? -9.715 18.511 -0.637 1.00 49.03 86 GLY A O 1
ATOM 686 N N . LYS A 1 87 ? -8.374 20.249 -1.063 1.00 34.97 87 LYS A N 1
ATOM 687 C CA . LYS A 1 87 ? -9.043 20.612 -2.324 1.00 34.97 87 LYS A CA 1
ATOM 688 C C . LYS A 1 87 ? -8.749 19.525 -3.369 1.00 34.97 87 LYS A C 1
ATOM 690 O O . LYS A 1 87 ? -7.659 19.509 -3.934 1.00 34.97 87 LYS A O 1
ATOM 695 N N . GLY A 1 88 ? -9.703 18.624 -3.612 1.00 50.62 88 GLY A N 1
ATOM 696 C CA . GLY A 1 88 ? -9.568 17.492 -4.540 1.00 50.62 88 GLY A CA 1
ATOM 697 C C . GLY A 1 88 ? -9.644 16.126 -3.846 1.00 50.62 88 GLY A C 1
ATOM 698 O O . GLY A 1 88 ? -10.155 16.015 -2.736 1.00 50.62 88 GLY A O 1
ATOM 699 N N . ALA A 1 89 ? -9.176 15.071 -4.525 1.00 54.12 89 ALA A N 1
ATOM 700 C CA . ALA A 1 89 ? -9.229 13.685 -4.048 1.00 54.12 89 ALA A CA 1
ATOM 701 C C . ALA A 1 89 ? -8.676 13.529 -2.614 1.00 54.12 89 ALA A C 1
ATOM 703 O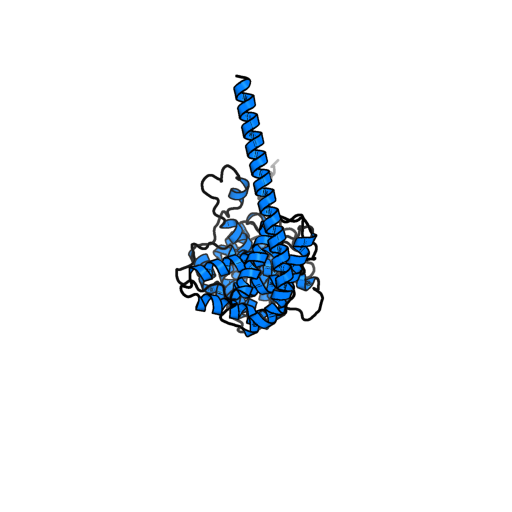 O . ALA A 1 89 ? -7.564 13.976 -2.333 1.00 54.12 89 ALA A O 1
ATOM 704 N N . ARG A 1 90 ? -9.440 12.859 -1.733 1.00 65.50 90 ARG A N 1
ATOM 705 C CA . ARG A 1 90 ? -9.107 12.509 -0.332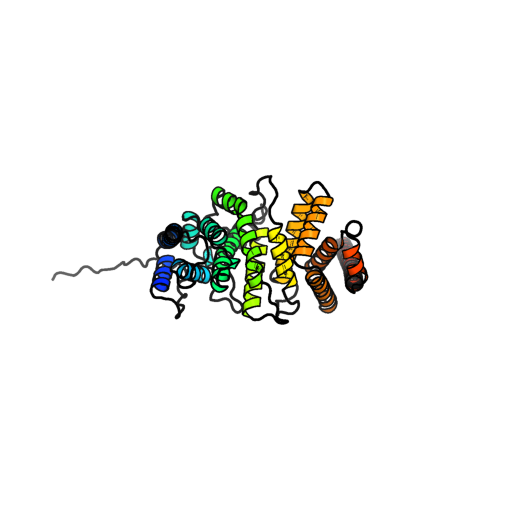 1.00 65.50 90 ARG A CA 1
ATOM 706 C C . ARG A 1 90 ? -7.599 12.254 -0.127 1.00 65.50 90 ARG A C 1
ATOM 708 O O . ARG A 1 90 ? -7.064 11.204 -0.519 1.00 65.50 90 ARG A O 1
ATOM 715 N N . ARG A 1 91 ? -6.894 13.222 0.466 1.00 70.25 91 ARG A N 1
ATOM 716 C CA . ARG A 1 91 ? -5.438 13.185 0.691 1.00 70.25 91 ARG A CA 1
ATOM 717 C C . ARG A 1 91 ? -5.131 12.504 2.026 1.00 70.25 91 ARG A C 1
ATOM 719 O O . ARG A 1 91 ? -5.833 12.752 2.990 1.00 70.25 91 ARG A O 1
ATOM 726 N N . MET A 1 92 ? -4.102 11.657 2.102 1.00 75.56 92 MET A N 1
ATOM 727 C CA . MET A 1 92 ? -3.674 11.101 3.397 1.00 75.56 92 MET A CA 1
ATOM 728 C C . MET A 1 92 ? -2.915 12.142 4.210 1.00 75.56 92 MET A C 1
ATOM 730 O O . MET A 1 92 ? -2.126 12.915 3.656 1.00 75.56 92 MET A O 1
ATOM 734 N N . ILE A 1 93 ? -3.082 12.080 5.524 1.00 79.69 93 ILE A N 1
ATOM 735 C CA . ILE A 1 93 ? -2.197 12.747 6.469 1.00 79.69 93 ILE A CA 1
ATOM 736 C C . ILE A 1 93 ? -0.799 12.126 6.370 1.00 79.69 93 ILE A C 1
ATOM 738 O O . ILE A 1 93 ? -0.644 10.907 6.334 1.00 79.69 93 ILE A O 1
ATOM 742 N N . SER A 1 94 ? 0.229 12.974 6.326 1.00 74.62 94 SER A N 1
ATOM 743 C CA . SER A 1 94 ? 1.627 12.551 6.182 1.00 74.62 94 SER A CA 1
ATOM 744 C C . SER A 1 94 ? 2.552 13.086 7.277 1.00 74.62 94 SER A C 1
ATOM 746 O O . SER A 1 94 ? 3.761 12.900 7.184 1.00 74.62 94 SER A O 1
ATOM 748 N N . THR A 1 95 ? 2.020 13.781 8.290 1.00 78.00 95 THR A N 1
ATOM 749 C CA . THR A 1 95 ? 2.814 14.356 9.388 1.00 78.00 95 THR A CA 1
ATOM 750 C C . THR A 1 95 ? 2.146 14.136 10.741 1.00 78.00 95 THR A C 1
ATOM 752 O O . THR A 1 95 ? 0.918 14.078 10.841 1.00 78.00 95 THR A O 1
ATOM 755 N N . VAL A 1 96 ? 2.960 14.053 11.799 1.00 81.12 96 VAL A N 1
ATOM 756 C CA . VAL A 1 96 ? 2.461 13.943 13.180 1.00 81.12 96 VAL A CA 1
ATOM 757 C C . VAL A 1 96 ? 1.689 15.186 13.602 1.00 81.12 96 VAL A C 1
ATOM 759 O O . VAL A 1 96 ? 0.700 15.056 14.311 1.00 81.12 96 VAL A O 1
ATOM 762 N N . ASP A 1 97 ? 2.087 16.375 13.152 1.00 79.69 97 ASP A N 1
ATOM 763 C CA . ASP A 1 97 ? 1.375 17.609 13.498 1.00 79.69 97 ASP A CA 1
ATOM 764 C C . ASP A 1 97 ? -0.039 17.642 12.916 1.00 79.69 97 ASP A C 1
ATOM 766 O O . ASP A 1 97 ? -0.961 18.128 13.565 1.00 79.69 97 ASP A O 1
ATOM 770 N N . SER A 1 98 ? -0.224 17.065 11.726 1.00 79.12 98 SER A N 1
ATOM 771 C CA . SER A 1 98 ? -1.549 16.928 11.127 1.00 79.12 98 SER A CA 1
ATOM 772 C C . SER A 1 98 ? -2.399 15.896 11.874 1.00 79.12 98 SER A C 1
ATOM 774 O O . SER A 1 98 ? -3.518 16.194 12.282 1.00 79.12 98 SER A O 1
ATOM 776 N N . LEU A 1 99 ? -1.840 14.713 12.154 1.00 83.50 99 LEU A N 1
ATOM 777 C CA . LEU A 1 99 ? -2.552 13.669 12.903 1.00 83.50 99 LEU A CA 1
ATOM 778 C C . LEU A 1 99 ? -2.852 14.081 14.356 1.00 83.50 99 LEU A C 1
ATOM 780 O O . LEU A 1 99 ? -3.853 13.668 14.933 1.00 83.50 99 LEU A O 1
ATOM 784 N N . GLY A 1 100 ? -1.955 14.862 14.950 1.00 84.12 100 GLY A N 1
ATOM 785 C CA . GLY A 1 100 ? -1.893 15.201 16.363 1.00 84.12 100 GLY A CA 1
ATOM 786 C C . GLY A 1 100 ? -0.924 14.322 17.154 1.00 84.12 100 GLY A C 1
ATOM 787 O O . GLY A 1 100 ? -0.971 13.089 17.123 1.00 84.12 100 GLY A O 1
ATOM 788 N N . ASN A 1 101 ? -0.075 14.984 17.946 1.00 84.88 101 ASN A N 1
ATOM 789 C CA . ASN A 1 101 ? 0.974 14.350 18.748 1.00 84.88 101 ASN A CA 1
ATOM 790 C C . ASN A 1 101 ? 0.438 13.289 19.728 1.00 84.88 101 ASN A C 1
ATOM 792 O O . ASN A 1 101 ? 1.046 12.231 19.873 1.00 84.88 101 ASN A O 1
ATOM 796 N N . GLU A 1 102 ? -0.695 13.542 20.387 1.00 88.38 102 GLU A N 1
ATOM 797 C CA . GLU A 1 102 ? -1.259 12.607 21.372 1.00 88.38 102 GLU A CA 1
ATOM 798 C C . GLU A 1 102 ? -1.852 11.353 20.720 1.00 88.38 102 GLU A C 1
ATOM 800 O O . GLU A 1 102 ? -1.658 10.245 21.222 1.00 88.38 102 GLU A O 1
ATOM 805 N N . LEU A 1 103 ? -2.502 11.496 19.560 1.00 90.12 103 LEU A N 1
ATOM 806 C CA . LEU A 1 103 ? -2.994 10.349 18.800 1.00 90.12 103 LEU A CA 1
ATOM 807 C C . LEU A 1 103 ? -1.831 9.518 18.244 1.00 90.12 103 LEU A C 1
ATOM 809 O O . LEU A 1 103 ? -1.851 8.293 18.356 1.00 90.12 103 LEU A O 1
ATOM 813 N N . TRP A 1 104 ? -0.787 10.163 17.718 1.00 90.31 104 TRP A N 1
ATOM 814 C CA . TRP A 1 104 ? 0.423 9.471 17.267 1.00 90.31 104 TRP A CA 1
ATOM 815 C C . TRP A 1 104 ? 1.083 8.664 18.394 1.00 90.31 104 TRP A C 1
ATOM 817 O O . TRP A 1 104 ? 1.325 7.463 18.244 1.00 90.31 104 TRP A O 1
ATOM 827 N N . LYS A 1 105 ? 1.291 9.288 19.563 1.00 90.12 105 LYS A N 1
ATOM 828 C CA . LYS A 1 105 ? 1.800 8.612 20.768 1.00 90.12 105 LYS A CA 1
ATOM 829 C C . LYS A 1 105 ? 0.929 7.427 21.167 1.00 90.12 105 LYS A C 1
ATOM 831 O O . LYS A 1 105 ? 1.462 6.366 21.476 1.00 90.12 105 LYS A O 1
ATOM 836 N N . ALA A 1 106 ? -0.394 7.587 21.146 1.00 92.75 106 ALA A N 1
ATOM 837 C CA . ALA A 1 106 ? -1.320 6.507 21.459 1.00 92.75 106 ALA A CA 1
ATOM 838 C C . ALA A 1 106 ? -1.197 5.344 20.464 1.00 92.75 106 ALA A C 1
ATOM 840 O O . ALA A 1 106 ? -1.161 4.192 20.893 1.00 92.75 106 ALA A O 1
ATOM 841 N N . CYS A 1 107 ? -1.082 5.620 19.161 1.00 93.50 107 CYS A N 1
ATOM 842 C CA . CYS A 1 107 ? -0.902 4.586 18.139 1.00 93.50 107 CYS A CA 1
ATOM 843 C C . CYS A 1 107 ? 0.401 3.797 18.341 1.00 93.50 107 CYS A C 1
ATOM 845 O O . CYS A 1 107 ? 0.399 2.575 18.201 1.00 93.50 107 CYS A O 1
ATOM 847 N N . ILE A 1 108 ? 1.495 4.472 18.713 1.00 92.56 108 ILE A N 1
ATOM 848 C CA . ILE A 1 108 ? 2.765 3.816 19.056 1.00 92.56 108 ILE A CA 1
ATOM 849 C C . ILE A 1 108 ? 2.617 2.991 20.338 1.00 92.56 108 ILE A C 1
ATOM 851 O O . ILE A 1 108 ? 2.869 1.791 20.332 1.00 92.56 108 ILE A O 1
ATOM 855 N N . HIS A 1 109 ? 2.157 3.611 21.429 1.00 93.31 109 HIS A N 1
ATOM 856 C CA . HIS A 1 109 ? 2.068 2.981 22.754 1.00 93.31 109 HIS A CA 1
ATOM 857 C C . HIS A 1 109 ? 1.135 1.770 22.793 1.00 93.31 109 HIS A C 1
ATOM 859 O O . HIS A 1 109 ? 1.290 0.877 23.621 1.00 93.31 109 HIS A O 1
ATOM 865 N N . THR A 1 110 ? 0.126 1.756 21.926 1.00 94.06 110 THR A N 1
ATOM 866 C CA . THR A 1 110 ? -0.810 0.635 21.813 1.00 94.06 110 THR A CA 1
ATOM 867 C C . THR A 1 110 ? -0.418 -0.378 20.750 1.00 94.06 110 THR A C 1
ATOM 869 O O . THR A 1 110 ? -1.110 -1.372 20.625 1.00 94.06 110 THR A O 1
ATOM 872 N N . GLU A 1 111 ? 0.695 -0.190 20.039 1.00 94.31 111 GLU A N 1
ATOM 873 C CA . GLU A 1 111 ? 1.135 -1.078 18.958 1.00 94.31 111 GLU A CA 1
ATOM 874 C C . GLU A 1 111 ? 0.119 -1.179 17.805 1.00 94.31 111 GLU A C 1
ATOM 876 O O . GLU A 1 111 ? -0.062 -2.237 17.197 1.00 94.31 111 GLU A O 1
ATOM 881 N N . PHE A 1 112 ? -0.543 -0.069 17.466 1.00 94.56 112 PHE A N 1
ATOM 882 C CA . PHE A 1 112 ? -1.623 -0.041 16.474 1.00 94.56 112 PHE A CA 1
ATOM 883 C C . PHE A 1 112 ? -1.215 -0.629 15.115 1.00 94.56 112 PHE A C 1
ATOM 885 O O . PHE A 1 112 ? -1.992 -1.345 14.488 1.00 94.56 112 PHE A O 1
ATOM 892 N N . LEU A 1 113 ? 0.025 -0.395 14.678 1.00 91.62 113 LEU A N 1
ATOM 893 C CA . LEU A 1 113 ? 0.549 -0.983 13.444 1.00 91.62 113 LEU A CA 1
ATOM 894 C C . LEU A 1 113 ? 0.533 -2.523 13.472 1.00 91.62 113 LEU A C 1
ATOM 896 O O . LEU A 1 113 ? 0.190 -3.151 12.474 1.00 91.62 113 LEU A O 1
ATOM 900 N N . LEU A 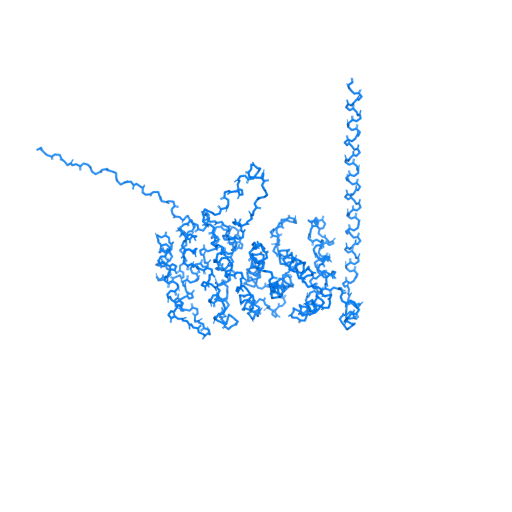1 114 ? 0.859 -3.138 14.614 1.00 93.06 114 LEU A N 1
ATOM 901 C CA . LEU A 1 114 ? 0.832 -4.597 14.764 1.00 93.06 114 LEU A CA 1
ATOM 902 C C . LEU A 1 114 ? -0.606 -5.121 14.823 1.00 93.06 114 LEU A C 1
ATOM 904 O O . LEU A 1 114 ? -0.897 -6.169 14.251 1.00 93.06 114 LEU A O 1
ATOM 908 N N . LEU A 1 115 ? -1.523 -4.358 15.432 1.00 94.75 115 LEU A N 1
ATOM 909 C CA . LEU A 1 115 ? -2.954 -4.661 15.368 1.00 94.75 115 LEU A CA 1
ATOM 910 C C . LEU A 1 115 ? -3.463 -4.678 13.923 1.00 94.75 115 LEU A C 1
ATOM 912 O O . LEU A 1 115 ? -4.212 -5.580 13.557 1.00 94.75 115 LEU A O 1
ATOM 916 N N . LEU A 1 116 ? -3.067 -3.702 13.100 1.00 94.31 116 LEU A N 1
ATOM 917 C CA . LEU A 1 116 ? -3.469 -3.652 11.694 1.00 94.31 116 LEU A CA 1
ATOM 918 C C . LEU A 1 116 ? -2.962 -4.864 10.912 1.00 94.31 116 LEU A C 1
ATOM 920 O O . LEU A 1 116 ? -3.735 -5.423 10.137 1.00 94.31 116 LEU A O 1
ATOM 924 N N . ILE A 1 117 ? -1.720 -5.307 11.144 1.00 92.25 117 ILE A N 1
ATOM 925 C CA . ILE A 1 117 ? -1.217 -6.554 10.546 1.00 92.25 117 ILE A CA 1
ATOM 926 C C . ILE A 1 117 ? -2.102 -7.723 10.958 1.00 92.25 117 ILE A C 1
ATOM 928 O O . ILE A 1 117 ? -2.557 -8.470 10.097 1.00 92.25 117 ILE A O 1
ATOM 932 N N . ASP A 1 118 ? -2.370 -7.876 12.257 1.00 92.12 118 ASP A N 1
ATOM 933 C CA . ASP A 1 118 ? -3.173 -8.990 12.750 1.00 92.12 118 ASP A CA 1
ATOM 934 C C . ASP A 1 118 ? -4.560 -9.008 12.111 1.00 92.12 118 ASP A C 1
ATOM 936 O O . ASP A 1 118 ? -5.002 -10.063 11.659 1.00 92.12 118 ASP A O 1
ATOM 940 N N . ILE A 1 119 ? -5.220 -7.852 12.017 1.00 92.62 119 ILE A N 1
ATOM 941 C CA . ILE A 1 119 ? -6.530 -7.749 11.373 1.00 92.62 119 ILE A CA 1
ATOM 942 C C . ILE A 1 119 ? -6.412 -8.101 9.888 1.00 92.62 119 ILE A C 1
ATOM 944 O O . ILE A 1 119 ? -7.117 -8.993 9.425 1.00 92.62 119 ILE A O 1
ATOM 948 N N . ILE A 1 120 ? -5.513 -7.459 9.137 1.00 92.00 120 ILE A N 1
ATOM 949 C CA . ILE A 1 120 ? -5.378 -7.651 7.684 1.00 92.00 120 ILE A CA 1
ATOM 950 C C . ILE A 1 120 ? -5.026 -9.103 7.337 1.00 92.00 120 ILE A C 1
ATOM 952 O O . ILE A 1 120 ? -5.642 -9.687 6.443 1.00 92.00 120 ILE A O 1
ATOM 956 N N . ALA A 1 121 ? -4.079 -9.700 8.060 1.00 88.25 121 ALA A N 1
ATOM 957 C CA . ALA A 1 121 ? -3.614 -11.058 7.814 1.00 88.25 121 ALA A CA 1
ATOM 958 C C . ALA A 1 121 ? -4.674 -12.123 8.155 1.00 88.25 121 ALA A C 1
ATOM 960 O O . ALA A 1 121 ? -4.738 -13.151 7.482 1.00 88.25 121 ALA A O 1
ATOM 961 N N . HIS A 1 122 ? -5.526 -11.886 9.162 1.00 87.38 122 HIS A N 1
ATOM 962 C CA . HIS A 1 122 ? -6.454 -12.905 9.681 1.00 87.38 122 HIS A CA 1
ATOM 963 C C . HIS A 1 122 ? -7.925 -12.695 9.300 1.00 87.38 122 HIS A C 1
ATOM 965 O O . HIS A 1 122 ? -8.722 -13.619 9.449 1.00 87.38 122 HIS A O 1
ATOM 971 N N . CYS A 1 123 ? -8.307 -11.523 8.787 1.00 84.62 123 CYS A N 1
ATOM 972 C CA . CYS A 1 123 ? -9.694 -11.233 8.414 1.00 84.62 123 CYS A CA 1
ATOM 973 C C . CYS A 1 123 ? -10.111 -11.795 7.048 1.00 84.62 123 CYS A C 1
ATOM 975 O O . CYS A 1 123 ? -11.177 -11.442 6.560 1.00 84.62 123 CYS A O 1
ATOM 977 N N . GLU A 1 124 ? -9.282 -12.617 6.395 1.00 86.00 124 GLU A N 1
ATOM 978 C CA . GLU A 1 124 ? -9.546 -13.112 5.037 1.00 86.00 124 GLU A CA 1
ATOM 979 C C . GLU A 1 124 ? -9.954 -11.979 4.084 1.00 86.00 124 GLU A C 1
ATOM 981 O O . GLU A 1 124 ? -11.001 -12.040 3.450 1.00 86.00 124 GLU A O 1
ATOM 986 N N . LEU A 1 125 ? -9.120 -10.940 3.984 1.00 88.69 125 LEU A N 1
ATOM 987 C CA . LEU A 1 125 ? -9.436 -9.653 3.348 1.00 88.69 125 LEU A CA 1
ATOM 988 C C . LEU A 1 125 ? -10.160 -9.744 1.987 1.00 88.69 125 LEU A C 1
ATOM 990 O O . LEU A 1 125 ? -11.033 -8.938 1.693 1.00 88.69 125 LEU A O 1
ATOM 994 N N . HIS A 1 126 ? -9.833 -10.745 1.171 1.00 88.31 126 HIS A N 1
ATOM 995 C CA . HIS A 1 126 ? -10.482 -11.033 -0.112 1.00 88.31 126 HIS A CA 1
ATOM 996 C C . HIS A 1 126 ? -11.987 -11.355 -0.021 1.00 88.31 126 HIS A C 1
ATOM 998 O O . HIS A 1 126 ? -12.718 -11.092 -0.966 1.00 88.31 126 HIS A O 1
ATOM 1004 N N . THR A 1 127 ? -12.468 -11.865 1.111 1.00 88.25 127 THR A N 1
ATOM 1005 C CA . THR A 1 127 ? -13.890 -12.151 1.379 1.00 88.25 127 THR A CA 1
ATOM 1006 C C . THR A 1 127 ? -14.635 -10.968 2.003 1.00 88.25 127 THR A C 1
ATOM 1008 O O . THR A 1 127 ? -15.859 -10.999 2.128 1.00 88.25 127 THR A O 1
ATOM 1011 N N . GLN A 1 128 ? -13.910 -9.928 2.423 1.00 89.38 128 GLN A N 1
ATOM 1012 C CA . GLN A 1 128 ? -14.485 -8.785 3.124 1.00 89.38 128 GLN A CA 1
ATOM 1013 C C . GLN A 1 128 ? -15.095 -7.786 2.143 1.00 89.38 128 GLN A C 1
ATOM 1015 O O . GLN A 1 128 ? -14.489 -7.511 1.114 1.00 89.38 128 GLN A O 1
ATOM 1020 N N . PRO A 1 129 ? -16.218 -7.136 2.483 1.00 88.62 129 PRO A N 1
ATOM 1021 C CA . PRO A 1 129 ? -16.743 -6.018 1.709 1.00 88.62 129 PRO A CA 1
ATOM 1022 C C . PRO A 1 129 ? -15.674 -4.971 1.369 1.00 88.62 129 PRO A C 1
ATOM 1024 O O . PRO A 1 129 ? -14.852 -4.605 2.213 1.00 88.62 129 PRO A O 1
ATOM 1027 N N . ARG A 1 130 ? -15.733 -4.422 0.147 1.00 86.19 130 ARG A N 1
ATOM 1028 C CA . ARG A 1 130 ? -14.767 -3.430 -0.367 1.00 86.19 130 ARG A CA 1
ATOM 1029 C C . ARG A 1 130 ? -14.550 -2.241 0.579 1.00 86.19 130 ARG A C 1
ATOM 1031 O O . ARG A 1 130 ? -13.444 -1.720 0.670 1.00 86.19 130 ARG A O 1
ATOM 1038 N N . SER A 1 131 ? -15.581 -1.825 1.313 1.00 86.19 131 SER A N 1
ATOM 1039 C CA . SER A 1 131 ? -15.491 -0.750 2.309 1.00 86.19 131 SER A CA 1
ATOM 1040 C C . SER A 1 131 ? -14.562 -1.085 3.482 1.00 86.19 131 SER A C 1
ATOM 1042 O O . SER A 1 131 ? -13.824 -0.214 3.938 1.00 86.19 131 SER A O 1
ATOM 1044 N N . ILE A 1 132 ? -14.547 -2.339 3.945 1.00 90.06 132 ILE A N 1
ATOM 1045 C CA . ILE A 1 132 ? -13.614 -2.814 4.977 1.00 90.06 132 ILE A CA 1
ATOM 1046 C C . ILE A 1 132 ? -12.198 -2.872 4.407 1.00 90.06 132 ILE A C 1
ATOM 1048 O O . ILE A 1 132 ? -11.269 -2.404 5.063 1.00 90.06 132 ILE A O 1
ATOM 1052 N N . PHE A 1 133 ? -12.041 -3.381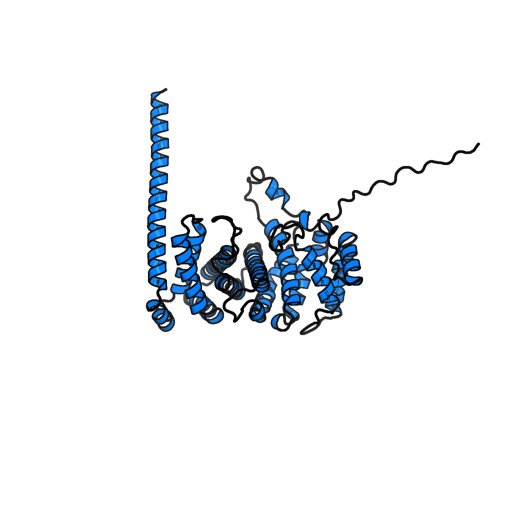 3.179 1.00 90.81 133 PHE A N 1
ATOM 1053 C CA . PHE A 1 133 ? -10.755 -3.369 2.478 1.00 90.81 133 PHE A CA 1
ATOM 1054 C C . PHE A 1 133 ? -10.155 -1.958 2.434 1.00 90.81 133 PHE A C 1
ATOM 1056 O O . PHE A 1 133 ? -9.020 -1.759 2.863 1.00 90.81 133 PHE A O 1
ATOM 1063 N N . LEU A 1 134 ? -10.941 -0.968 1.999 1.00 89.00 134 LEU A N 1
ATOM 1064 C CA . LEU A 1 134 ? -10.502 0.425 1.928 1.00 89.00 134 LEU A CA 1
ATOM 1065 C C . LEU A 1 134 ? -10.216 1.031 3.299 1.00 89.00 134 LEU A C 1
ATOM 1067 O O . LEU A 1 134 ? -9.179 1.658 3.469 1.00 89.00 134 LEU A O 1
ATOM 1071 N N . THR A 1 135 ? -11.070 0.779 4.289 1.00 91.44 135 THR A N 1
ATOM 1072 C CA . THR A 1 135 ? -10.874 1.260 5.666 1.00 91.44 135 THR A CA 1
ATOM 1073 C C . THR A 1 135 ? -9.542 0.777 6.250 1.00 91.44 135 THR A C 1
ATOM 1075 O O . THR A 1 135 ? -8.796 1.546 6.856 1.00 91.44 135 THR A O 1
ATOM 1078 N N . LEU A 1 136 ? -9.218 -0.507 6.067 1.00 93.50 136 LEU A N 1
ATOM 1079 C CA . LEU A 1 136 ? -7.958 -1.078 6.541 1.00 93.50 136 LEU A CA 1
ATOM 1080 C C . LEU A 1 136 ? -6.760 -0.523 5.768 1.00 93.50 136 LEU A C 1
ATOM 1082 O O . LEU A 1 136 ? -5.731 -0.224 6.377 1.00 93.50 136 LEU A O 1
ATOM 1086 N N . LEU A 1 137 ? -6.909 -0.350 4.451 1.00 91.56 137 LEU A N 1
ATOM 1087 C CA . LEU A 1 137 ? -5.877 0.213 3.588 1.00 91.56 137 LEU A CA 1
ATOM 1088 C C . LEU A 1 137 ? -5.589 1.686 3.926 1.00 91.56 137 LEU A C 1
ATOM 1090 O O . LEU A 1 137 ? -4.433 2.083 3.989 1.00 91.56 137 LEU A O 1
ATOM 1094 N N . GLU A 1 138 ? -6.614 2.486 4.216 1.00 90.94 138 GLU A N 1
ATOM 1095 C CA . GLU A 1 138 ? -6.485 3.874 4.673 1.00 90.94 138 GLU A CA 1
ATOM 1096 C C . GLU A 1 138 ? -5.763 3.955 6.023 1.00 90.94 138 GLU A C 1
ATOM 1098 O O . GLU A 1 138 ? -4.806 4.715 6.158 1.00 90.94 138 GLU A O 1
ATOM 1103 N N . CYS A 1 139 ? -6.150 3.131 7.003 1.00 93.56 139 CYS A N 1
ATOM 1104 C CA . CYS A 1 139 ? -5.483 3.084 8.306 1.00 93.56 139 CYS A CA 1
ATOM 1105 C C . CYS A 1 139 ? -3.992 2.732 8.186 1.00 93.56 139 CYS A C 1
ATOM 1107 O O . CYS A 1 139 ? -3.144 3.428 8.752 1.00 93.56 139 CYS A O 1
ATOM 1109 N N . ILE A 1 140 ? -3.656 1.662 7.453 1.00 93.44 140 ILE A N 1
ATOM 1110 C CA . ILE A 1 140 ? -2.258 1.235 7.312 1.00 93.44 140 ILE A CA 1
ATOM 1111 C C . ILE A 1 140 ? -1.452 2.241 6.484 1.00 93.44 140 ILE A C 1
ATOM 1113 O O . ILE A 1 140 ? -0.341 2.587 6.878 1.00 93.44 140 ILE A O 1
ATOM 1117 N N . ASN A 1 141 ? -2.020 2.791 5.406 1.00 89.81 141 ASN A N 1
ATOM 1118 C CA . ASN A 1 141 ? -1.371 3.831 4.608 1.00 89.81 141 ASN A CA 1
ATOM 1119 C C . ASN A 1 141 ? -1.117 5.094 5.422 1.00 89.81 141 ASN A C 1
ATOM 1121 O O . ASN A 1 141 ? -0.026 5.645 5.350 1.00 89.81 141 ASN A O 1
ATOM 1125 N N . GLY A 1 142 ? -2.097 5.554 6.201 1.00 87.94 142 GLY A N 1
ATOM 1126 C CA . GLY A 1 142 ? -1.961 6.750 7.025 1.00 87.94 142 GLY A CA 1
ATOM 1127 C C . GLY A 1 142 ? -0.830 6.610 8.038 1.00 87.94 142 GLY A C 1
ATOM 1128 O O . GLY A 1 142 ? 0.036 7.479 8.130 1.00 87.94 142 GLY A O 1
ATOM 1129 N N . PHE A 1 143 ? -0.778 5.472 8.735 1.00 91.44 143 PHE A N 1
ATOM 1130 C CA . PHE A 1 143 ? 0.301 5.193 9.678 1.00 91.44 143 PHE A CA 1
ATOM 1131 C C . PHE A 1 143 ? 1.667 5.110 8.978 1.00 91.44 143 PHE A C 1
ATOM 1133 O O . PHE A 1 143 ? 2.626 5.752 9.410 1.00 91.44 143 PHE A O 1
ATOM 1140 N N . MET A 1 144 ? 1.767 4.340 7.888 1.00 87.88 144 MET A N 1
ATOM 1141 C CA . MET A 1 144 ? 3.032 4.149 7.172 1.00 87.88 144 MET A CA 1
ATOM 1142 C C . MET A 1 144 ? 3.524 5.423 6.491 1.00 87.88 144 MET A C 1
ATOM 1144 O O . MET A 1 144 ? 4.725 5.651 6.481 1.00 87.88 144 MET A O 1
ATOM 1148 N N . MET A 1 145 ? 2.643 6.275 5.963 1.00 82.94 145 MET A N 1
ATOM 1149 C CA . MET A 1 145 ? 3.028 7.556 5.365 1.00 82.94 145 MET A CA 1
ATOM 1150 C C . MET A 1 145 ? 3.691 8.469 6.396 1.00 82.94 145 MET A C 1
ATOM 1152 O O . MET A 1 145 ? 4.740 9.045 6.114 1.00 82.94 145 MET A O 1
ATOM 1156 N N . ILE A 1 146 ? 3.118 8.570 7.600 1.00 83.50 146 ILE A N 1
ATOM 1157 C CA . ILE A 1 146 ? 3.721 9.339 8.695 1.00 83.50 146 ILE A CA 1
ATOM 1158 C C . ILE A 1 146 ? 5.065 8.721 9.091 1.00 83.50 146 ILE A C 1
ATOM 1160 O O . ILE A 1 146 ? 6.048 9.446 9.225 1.00 83.50 146 ILE A O 1
ATOM 1164 N N . TRP A 1 147 ? 5.138 7.393 9.229 1.00 84.25 147 TRP A N 1
ATOM 1165 C CA . TRP A 1 147 ? 6.381 6.706 9.589 1.00 84.25 147 TRP A CA 1
ATOM 1166 C C . TRP A 1 147 ? 7.474 6.830 8.515 1.00 84.25 147 TRP A C 1
ATOM 1168 O O . TRP A 1 147 ? 8.631 7.075 8.838 1.00 84.25 147 TRP A O 1
ATOM 1178 N N . MET A 1 148 ? 7.128 6.715 7.237 1.00 77.56 148 MET A N 1
ATOM 1179 C CA . MET A 1 148 ? 8.056 6.896 6.124 1.00 77.56 148 MET A CA 1
ATOM 1180 C C . MET A 1 148 ? 8.610 8.320 6.128 1.00 77.56 148 MET A C 1
ATOM 1182 O O . MET A 1 148 ? 9.822 8.488 6.150 1.00 77.56 148 MET A O 1
ATOM 1186 N N . MET A 1 149 ? 7.742 9.339 6.171 1.00 73.69 149 MET A N 1
ATOM 1187 C CA . MET A 1 149 ? 8.160 10.749 6.191 1.00 73.69 149 MET A CA 1
ATOM 1188 C C . MET A 1 149 ? 9.027 11.080 7.408 1.00 73.69 149 MET A C 1
ATOM 1190 O O . MET A 1 149 ? 9.976 11.851 7.305 1.00 73.69 149 MET A O 1
ATOM 1194 N N . ALA A 1 150 ? 8.722 10.454 8.542 1.00 68.06 150 ALA A N 1
ATOM 1195 C CA . ALA A 1 150 ? 9.498 10.524 9.766 1.00 68.06 150 ALA A CA 1
ATOM 1196 C C . ALA A 1 150 ? 10.894 9.898 9.673 1.00 68.06 150 ALA A C 1
ATOM 1198 O O . ALA A 1 150 ? 11.813 10.339 10.358 1.00 68.06 150 ALA A O 1
ATOM 1199 N N . ALA A 1 151 ? 11.025 8.827 8.892 1.00 62.34 151 ALA A N 1
ATOM 1200 C CA . ALA A 1 151 ? 12.226 8.009 8.822 1.00 62.34 151 ALA A CA 1
ATOM 1201 C C . ALA A 1 151 ? 13.171 8.406 7.676 1.00 62.34 151 ALA A C 1
ATOM 1203 O O . ALA A 1 151 ? 14.207 7.764 7.490 1.00 62.34 151 ALA A O 1
ATOM 1204 N N . ILE A 1 152 ? 12.840 9.455 6.914 1.00 62.72 152 ILE A N 1
ATOM 1205 C CA . ILE A 1 152 ? 13.756 10.061 5.946 1.00 62.72 152 ILE A CA 1
ATOM 1206 C C . ILE A 1 152 ? 14.929 10.669 6.730 1.00 62.72 152 ILE A C 1
ATOM 1208 O O . ILE A 1 152 ? 14.841 11.777 7.256 1.00 62.72 152 ILE A O 1
ATOM 1212 N N . GLU A 1 153 ? 16.036 9.927 6.820 1.00 51.97 153 GLU A N 1
ATOM 1213 C CA . GLU A 1 153 ? 17.315 10.447 7.308 1.00 51.97 153 GLU A CA 1
ATOM 1214 C C . GLU A 1 153 ? 17.756 11.589 6.373 1.00 51.97 153 GLU A C 1
ATOM 1216 O O . GLU A 1 153 ? 18.098 11.360 5.209 1.00 51.97 153 GLU A O 1
ATOM 1221 N N . LEU A 1 154 ? 17.751 12.832 6.866 1.00 48.69 154 LEU A N 1
ATOM 1222 C CA . LEU A 1 154 ? 18.417 13.934 6.175 1.00 48.69 154 LEU A CA 1
ATOM 1223 C C . LEU A 1 154 ? 19.929 13.655 6.181 1.00 48.69 154 LEU A C 1
ATOM 1225 O O . LEU A 1 154 ? 20.482 13.315 7.231 1.00 48.69 154 LEU A O 1
ATOM 1229 N N . PRO A 1 155 ? 20.633 13.772 5.039 1.00 40.91 155 PRO A N 1
ATOM 1230 C CA . PRO A 1 155 ? 22.080 13.624 5.035 1.00 40.91 155 PRO A CA 1
ATOM 1231 C C . PRO A 1 155 ? 22.710 14.651 5.984 1.00 40.91 155 PRO A C 1
ATOM 1233 O O . PRO A 1 155 ? 22.355 15.832 5.948 1.00 40.91 155 PRO A O 1
ATOM 1236 N N . ALA A 1 156 ? 23.648 14.203 6.822 1.00 39.00 156 ALA A N 1
ATOM 1237 C CA . ALA A 1 156 ? 24.294 15.044 7.828 1.00 39.00 156 ALA A CA 1
ATOM 1238 C C . ALA A 1 156 ? 24.826 16.354 7.209 1.00 39.00 156 ALA A C 1
ATOM 1240 O O . ALA A 1 156 ? 25.588 16.325 6.242 1.00 39.00 156 ALA A O 1
ATOM 1241 N N . GLY A 1 157 ? 24.411 17.499 7.765 1.00 40.06 157 GLY A N 1
ATOM 1242 C CA . GLY A 1 157 ? 24.786 18.839 7.289 1.00 40.06 157 GLY A CA 1
ATOM 1243 C C . GLY A 1 157 ? 23.733 19.560 6.434 1.00 40.06 157 GLY A C 1
ATOM 1244 O O . GLY A 1 157 ? 23.903 20.747 6.158 1.00 40.06 157 GLY A O 1
ATOM 1245 N N . LEU A 1 158 ? 22.629 18.901 6.056 1.00 42.25 158 LEU A N 1
ATOM 1246 C CA . LEU A 1 158 ? 21.494 19.538 5.363 1.00 42.25 158 LEU A CA 1
ATOM 1247 C C . LEU A 1 158 ? 20.434 20.131 6.308 1.00 42.25 158 LEU A C 1
ATOM 1249 O O . LEU A 1 158 ? 19.566 20.870 5.843 1.00 42.25 158 LEU A O 1
ATOM 1253 N N . ASP A 1 159 ? 20.540 19.893 7.617 1.00 43.19 159 ASP A N 1
ATOM 1254 C CA . ASP A 1 159 ? 19.607 20.402 8.640 1.00 43.19 159 ASP A CA 1
ATOM 1255 C C . ASP A 1 159 ? 19.523 21.939 8.646 1.00 43.19 159 ASP A C 1
ATOM 1257 O O . ASP A 1 159 ? 18.486 22.522 8.959 1.00 43.19 159 ASP A O 1
ATOM 1261 N N . PHE A 1 160 ? 20.610 22.602 8.238 1.00 44.69 160 PHE A N 1
ATOM 1262 C CA . PHE A 1 160 ? 20.680 24.056 8.092 1.00 44.69 160 PHE A CA 1
ATOM 1263 C C . PHE A 1 160 ? 20.048 24.568 6.783 1.00 44.69 160 PHE A C 1
ATOM 1265 O O . PHE A 1 160 ? 19.620 25.716 6.712 1.00 44.69 160 PHE A O 1
ATOM 1272 N N . ILE A 1 161 ? 19.983 23.729 5.742 1.00 39.94 161 ILE A N 1
ATOM 1273 C CA . ILE A 1 161 ? 19.516 24.102 4.394 1.00 39.94 161 ILE A CA 1
ATOM 1274 C C . ILE A 1 161 ? 18.004 23.870 4.248 1.00 39.94 161 ILE A C 1
ATOM 1276 O O . ILE A 1 161 ? 17.335 24.615 3.534 1.00 39.94 161 ILE A O 1
ATOM 1280 N N . ALA A 1 162 ? 17.448 22.880 4.953 1.00 45.19 162 ALA A N 1
ATOM 1281 C CA . ALA A 1 162 ? 16.013 22.597 4.969 1.00 45.19 162 ALA A CA 1
ATOM 1282 C C . ALA A 1 162 ? 15.482 22.366 6.401 1.00 45.19 162 ALA A C 1
ATOM 1284 O O . ALA A 1 162 ? 14.988 21.278 6.706 1.00 45.19 162 ALA A O 1
ATOM 1285 N N . PRO A 1 163 ? 15.526 23.386 7.282 1.00 50.22 163 PRO A N 1
ATOM 1286 C CA . PRO A 1 163 ? 15.047 23.274 8.664 1.00 50.22 163 PRO A CA 1
ATOM 1287 C C . PRO A 1 163 ? 13.563 22.882 8.757 1.00 50.22 163 PRO A C 1
ATOM 1289 O O . PRO A 1 163 ? 13.143 22.284 9.743 1.00 50.22 163 PRO A O 1
ATOM 1292 N N . GLU A 1 164 ? 12.769 23.157 7.717 1.00 54.19 164 GLU A N 1
ATOM 1293 C CA . GLU A 1 164 ? 11.370 22.720 7.631 1.00 54.19 164 GLU A CA 1
ATOM 1294 C C . GLU A 1 164 ? 11.217 21.194 7.533 1.00 54.19 164 GLU A C 1
ATOM 1296 O O . GLU A 1 164 ? 10.234 20.666 8.036 1.00 54.19 164 GLU A O 1
ATOM 1301 N N . LEU A 1 165 ? 12.180 20.466 6.951 1.00 50.41 165 LEU A N 1
ATOM 1302 C CA . LEU A 1 165 ? 12.142 18.998 6.896 1.00 50.41 165 LEU A CA 1
ATOM 1303 C C . LEU A 1 165 ? 12.522 18.373 8.244 1.00 50.41 165 LEU A C 1
ATOM 1305 O O . LEU A 1 165 ? 11.926 17.380 8.644 1.00 50.41 165 LEU A O 1
ATOM 1309 N N . ALA A 1 166 ? 13.448 18.988 8.986 1.00 52.94 166 ALA A N 1
ATOM 1310 C CA . ALA A 1 166 ? 13.806 18.551 10.336 1.00 52.94 166 ALA A CA 1
ATOM 1311 C C . ALA A 1 166 ? 12.637 18.698 11.332 1.00 52.94 166 ALA A C 1
ATOM 1313 O O . ALA A 1 166 ? 12.514 17.905 12.263 1.00 52.94 166 ALA A O 1
ATOM 1314 N N . LYS A 1 167 ? 11.728 19.660 11.106 1.00 55.16 167 LYS A N 1
ATOM 1315 C CA . LYS A 1 167 ? 10.470 19.790 11.866 1.00 55.16 167 LYS A CA 1
ATOM 1316 C C . LYS A 1 167 ? 9.469 18.661 11.590 1.00 55.16 167 LYS A C 1
ATOM 1318 O O . LYS A 1 167 ? 8.573 18.455 12.400 1.00 55.16 167 LYS A O 1
ATOM 1323 N N . LEU A 1 168 ? 9.603 17.940 10.472 1.00 54.03 168 LEU A N 1
ATOM 1324 C CA . LEU A 1 168 ? 8.722 16.817 10.125 1.00 54.03 168 LEU A CA 1
ATOM 1325 C C . LEU A 1 168 ? 9.100 15.521 10.852 1.00 54.03 168 LEU A C 1
ATOM 1327 O O . LEU A 1 168 ? 8.292 14.590 10.878 1.00 54.03 168 LEU A O 1
ATOM 1331 N N . ALA A 1 169 ? 10.298 15.451 11.442 1.00 57.38 169 ALA A N 1
ATOM 1332 C CA . ALA A 1 169 ? 10.716 14.304 12.231 1.00 57.38 169 ALA A CA 1
ATOM 1333 C C . ALA A 1 169 ? 9.821 14.184 13.482 1.00 57.38 169 ALA A C 1
ATOM 1335 O O . ALA A 1 169 ? 9.674 15.145 14.246 1.00 57.38 169 ALA A O 1
ATOM 1336 N N . PRO A 1 170 ? 9.193 13.024 13.722 1.00 58.72 170 PRO A N 1
ATOM 1337 C CA . PRO A 1 170 ? 8.257 12.861 14.810 1.00 58.72 170 PRO A CA 1
ATOM 1338 C C . PRO A 1 170 ? 9.012 12.930 16.129 1.00 58.72 170 PRO A C 1
ATOM 1340 O O . PRO A 1 170 ? 10.036 12.278 16.325 1.00 58.72 170 PRO A O 1
ATOM 1343 N N . LYS A 1 171 ? 8.438 13.656 17.087 1.00 62.62 171 LYS A N 1
ATOM 1344 C CA . LYS A 1 171 ? 8.969 13.728 18.457 1.00 62.62 171 LYS A CA 1
ATOM 1345 C C . LYS A 1 171 ? 9.011 12.359 19.146 1.00 62.62 171 LYS A C 1
ATOM 1347 O O . LYS A 1 171 ? 9.726 12.191 20.128 1.00 62.62 171 LYS A O 1
ATOM 1352 N N . VAL A 1 172 ? 8.233 11.397 18.646 1.00 70.81 172 VAL A N 1
ATOM 1353 C CA . VAL A 1 172 ? 8.211 10.008 19.110 1.00 70.81 172 VAL A CA 1
ATOM 1354 C C . VAL A 1 172 ? 8.368 9.094 17.892 1.00 70.81 172 VAL A C 1
ATOM 1356 O O . VAL A 1 172 ? 7.414 8.971 17.122 1.00 70.81 172 VAL A O 1
ATOM 1359 N N . PRO A 1 173 ? 9.545 8.489 17.664 1.00 80.19 173 PRO A N 1
ATOM 1360 C CA . PRO A 1 173 ? 9.737 7.550 16.564 1.00 80.19 173 PRO A CA 1
ATOM 1361 C C . PRO A 1 173 ? 9.017 6.225 16.844 1.00 80.19 173 PRO A C 1
ATOM 1363 O O . PRO A 1 173 ? 8.768 5.873 17.999 1.00 80.19 173 PRO A O 1
ATOM 1366 N N . VAL A 1 174 ? 8.711 5.471 15.785 1.00 83.00 174 VAL A N 1
ATOM 1367 C CA . VAL A 1 174 ? 8.266 4.076 15.928 1.00 83.00 174 VAL A CA 1
ATOM 1368 C C . VAL A 1 174 ? 9.407 3.277 16.576 1.00 83.00 174 VAL A C 1
ATOM 1370 O O . VAL A 1 174 ? 10.519 3.317 16.050 1.00 83.00 174 VAL A O 1
ATOM 1373 N N . PRO A 1 175 ? 9.174 2.566 17.695 1.00 86.38 175 PRO A N 1
ATOM 1374 C CA . PRO A 1 175 ? 10.200 1.765 18.352 1.00 86.38 175 PRO A CA 1
ATOM 1375 C C . PRO A 1 175 ? 10.792 0.708 17.416 1.00 86.38 175 PRO A C 1
ATOM 1377 O O . PRO A 1 175 ? 10.041 0.014 16.729 1.00 86.38 175 PRO A O 1
ATOM 1380 N N . ASP A 1 176 ? 12.113 0.516 17.454 1.00 82.94 176 ASP A N 1
ATOM 1381 C CA . ASP A 1 176 ? 12.819 -0.428 16.573 1.00 82.94 176 ASP A CA 1
ATOM 1382 C C . ASP A 1 176 ? 12.232 -1.842 16.629 1.00 82.94 176 ASP A C 1
ATOM 1384 O O . ASP A 1 176 ? 12.043 -2.467 15.593 1.00 82.94 176 ASP A O 1
ATOM 1388 N N . ALA A 1 177 ? 11.869 -2.333 17.818 1.00 85.75 177 ALA A N 1
ATOM 1389 C CA . ALA A 1 177 ? 11.255 -3.652 17.979 1.00 85.75 177 ALA A CA 1
ATOM 1390 C C . ALA A 1 177 ? 9.886 -3.758 17.279 1.00 85.75 177 ALA A C 1
ATOM 1392 O O . ALA A 1 177 ? 9.594 -4.762 16.625 1.00 85.75 177 ALA A O 1
ATOM 1393 N N . GLN A 1 178 ? 9.058 -2.711 17.374 1.00 87.69 178 GLN A N 1
ATOM 1394 C CA . GLN A 1 178 ? 7.762 -2.651 16.697 1.00 87.69 178 GLN A CA 1
ATOM 1395 C C . GLN A 1 178 ? 7.954 -2.558 15.180 1.00 87.69 178 GLN A C 1
ATOM 1397 O O . GLN A 1 178 ? 7.299 -3.283 14.430 1.00 87.69 178 GLN A O 1
ATOM 1402 N N . GLY A 1 179 ? 8.874 -1.697 14.733 1.00 84.31 179 GLY A N 1
ATOM 1403 C CA . GLY A 1 179 ? 9.217 -1.546 13.325 1.00 84.31 179 GLY A CA 1
ATOM 1404 C C . GLY A 1 179 ? 9.743 -2.851 12.731 1.00 84.31 179 GLY A C 1
ATOM 1405 O O . GLY A 1 179 ? 9.234 -3.306 11.714 1.00 84.31 179 GLY A O 1
ATOM 1406 N N . GLN A 1 180 ? 10.687 -3.507 13.403 1.00 83.44 180 GLN A N 1
ATOM 1407 C CA . GLN A 1 180 ? 11.244 -4.798 13.004 1.00 83.44 180 GLN A CA 1
ATOM 1408 C C . GLN A 1 180 ? 10.156 -5.872 12.884 1.00 83.44 180 GLN A C 1
ATOM 1410 O O . GLN A 1 180 ? 10.078 -6.545 11.859 1.00 83.44 180 GLN A O 1
ATOM 1415 N N . THR A 1 181 ? 9.271 -5.975 13.881 1.00 86.75 181 THR A N 1
ATOM 1416 C CA . THR A 1 181 ? 8.157 -6.938 13.868 1.00 86.75 181 THR A CA 1
ATOM 1417 C C . THR A 1 181 ? 7.208 -6.679 12.696 1.00 86.75 181 THR A C 1
ATOM 1419 O O . THR A 1 181 ? 6.797 -7.618 12.015 1.00 86.75 181 THR A O 1
ATOM 1422 N N . PHE A 1 182 ? 6.869 -5.412 12.424 1.00 87.12 182 PHE A N 1
ATOM 1423 C CA . PHE A 1 182 ? 6.038 -5.070 11.269 1.00 87.12 182 PHE A CA 1
ATOM 1424 C C . PHE A 1 182 ? 6.694 -5.513 9.967 1.00 87.12 182 PHE A C 1
ATOM 1426 O O . PHE A 1 182 ? 6.076 -6.149 9.117 1.00 87.12 182 PHE A O 1
ATOM 1433 N N . LEU A 1 183 ? 7.968 -5.176 9.829 1.00 82.81 183 LEU A N 1
ATOM 1434 C CA . LEU A 1 183 ? 8.753 -5.463 8.654 1.00 82.81 183 LEU A CA 1
ATOM 1435 C C . LEU A 1 183 ? 8.816 -6.993 8.442 1.00 82.81 183 LEU A C 1
ATOM 1437 O O . LEU A 1 183 ? 8.507 -7.468 7.349 1.00 82.81 183 LEU A O 1
ATOM 1441 N N . GLU A 1 184 ? 9.125 -7.790 9.462 1.00 82.81 184 GLU A N 1
ATOM 1442 C CA . GLU A 1 184 ? 9.134 -9.264 9.391 1.00 82.81 184 GLU A CA 1
ATOM 1443 C C . GLU A 1 184 ? 7.794 -9.875 8.966 1.00 82.81 184 GLU A C 1
ATOM 1445 O O . GLU A 1 184 ? 7.782 -10.901 8.292 1.00 82.81 184 GLU A O 1
ATOM 1450 N N . ARG A 1 185 ? 6.675 -9.224 9.295 1.00 87.19 185 ARG A N 1
ATOM 1451 C CA . ARG A 1 185 ? 5.321 -9.704 8.976 1.00 87.19 185 ARG A CA 1
ATOM 1452 C C . ARG A 1 185 ? 4.672 -9.012 7.780 1.00 87.19 185 ARG A C 1
ATOM 1454 O O . ARG A 1 185 ? 3.528 -9.298 7.435 1.00 87.19 185 ARG A O 1
ATOM 1461 N N . SER A 1 186 ? 5.380 -8.102 7.120 1.00 85.69 186 SER A N 1
ATOM 1462 C CA . SER A 1 186 ? 4.813 -7.316 6.020 1.00 85.69 186 SER A CA 1
ATOM 1463 C C . SER A 1 186 ? 4.449 -8.143 4.781 1.00 85.69 186 SER A C 1
ATOM 1465 O O . SER A 1 186 ? 3.582 -7.730 4.006 1.00 85.69 186 SER A O 1
ATOM 1467 N N . ASP A 1 187 ? 5.037 -9.330 4.614 1.00 83.94 187 ASP A N 1
ATOM 1468 C CA . ASP A 1 187 ? 4.632 -10.266 3.564 1.00 83.94 187 ASP A CA 1
ATOM 1469 C C . ASP A 1 187 ? 3.215 -10.809 3.805 1.00 83.94 187 ASP A C 1
ATOM 1471 O O . ASP A 1 187 ? 2.464 -10.936 2.842 1.00 83.94 187 ASP A O 1
ATOM 1475 N N . GLU A 1 188 ? 2.789 -11.005 5.063 1.00 88.69 188 GLU A N 1
ATOM 1476 C CA . GLU A 1 188 ? 1.405 -11.395 5.393 1.00 88.69 188 GLU A CA 1
ATOM 1477 C C . GLU A 1 188 ? 0.405 -10.344 4.885 1.00 88.69 188 GLU A C 1
ATOM 1479 O O . GLU A 1 188 ? -0.633 -10.673 4.306 1.00 88.69 188 GLU A O 1
ATOM 1484 N N . VAL A 1 189 ? 0.748 -9.063 5.060 1.00 90.69 189 VAL A N 1
ATOM 1485 C CA . VAL A 1 189 ? -0.052 -7.923 4.596 1.00 90.69 189 VAL A CA 1
ATOM 1486 C C . VAL A 1 189 ? -0.090 -7.881 3.069 1.00 90.69 189 VAL A C 1
ATOM 1488 O O . VAL A 1 189 ? -1.169 -7.793 2.478 1.00 90.69 189 VAL A O 1
ATOM 1491 N N . CYS A 1 190 ? 1.070 -7.981 2.413 1.00 90.19 190 CYS A N 1
ATOM 1492 C CA . CYS A 1 190 ? 1.150 -7.967 0.953 1.00 90.19 190 CYS A CA 1
ATOM 1493 C C . CYS A 1 190 ? 0.401 -9.156 0.329 1.00 90.19 190 CYS A C 1
ATOM 1495 O O . CYS A 1 190 ? -0.275 -8.991 -0.687 1.00 90.19 190 CYS A O 1
ATOM 1497 N N . ASP A 1 191 ? 0.478 -10.340 0.939 1.00 89.50 191 ASP A N 1
ATOM 1498 C CA . ASP A 1 191 ? -0.263 -11.525 0.512 1.00 89.50 191 ASP A CA 1
ATOM 1499 C C . ASP A 1 191 ? -1.773 -11.352 0.670 1.00 89.50 191 ASP A C 1
ATOM 1501 O O . ASP A 1 191 ? -2.526 -11.700 -0.244 1.00 89.50 191 ASP A O 1
ATOM 1505 N N . ALA A 1 192 ? -2.232 -10.805 1.799 1.00 91.50 192 ALA A N 1
ATOM 1506 C CA . ALA A 1 192 ? -3.649 -10.540 2.031 1.00 91.50 192 ALA A CA 1
ATOM 1507 C C . ALA A 1 192 ? -4.216 -9.555 0.996 1.00 91.50 192 ALA A C 1
ATOM 1509 O O . ALA A 1 192 ? -5.257 -9.827 0.391 1.00 91.50 192 ALA A O 1
ATOM 1510 N N . ILE A 1 193 ? -3.499 -8.460 0.723 1.00 92.19 193 ILE A N 1
ATOM 1511 C CA . ILE A 1 193 ? -3.890 -7.468 -0.289 1.00 92.19 193 ILE A CA 1
ATOM 1512 C C . ILE A 1 193 ? -3.856 -8.079 -1.696 1.00 92.19 193 ILE A C 1
ATOM 1514 O O . ILE A 1 193 ? -4.786 -7.887 -2.476 1.00 92.19 193 ILE A O 1
ATOM 1518 N N . TRP A 1 194 ? -2.840 -8.884 -2.023 1.00 91.50 194 TRP A N 1
ATOM 1519 C CA . TRP A 1 194 ? -2.767 -9.576 -3.313 1.00 91.50 194 TRP A CA 1
ATOM 1520 C C . TRP A 1 194 ? -3.908 -10.584 -3.517 1.00 91.50 194 TRP A C 1
ATOM 1522 O O . TRP A 1 194 ? -4.441 -10.725 -4.623 1.00 91.50 194 TRP A O 1
ATOM 1532 N N . LYS A 1 195 ? -4.316 -11.304 -2.468 1.00 90.56 195 LYS A N 1
ATOM 1533 C CA . LYS A 1 195 ? -5.502 -12.173 -2.528 1.00 90.56 195 LYS A CA 1
ATOM 1534 C C . LYS A 1 195 ? -6.764 -11.355 -2.798 1.00 90.56 195 LYS A C 1
ATOM 1536 O O . LYS A 1 195 ? -7.584 -11.786 -3.598 1.00 90.56 195 LYS A O 1
ATOM 1541 N N . ALA A 1 196 ? -6.859 -10.160 -2.219 1.00 89.31 196 ALA A N 1
ATOM 1542 C CA . ALA A 1 196 ? -7.961 -9.217 -2.389 1.00 89.31 196 ALA A CA 1
ATOM 1543 C C . ALA A 1 196 ? -7.883 -8.364 -3.678 1.00 89.31 196 ALA A C 1
ATOM 1545 O O . ALA A 1 196 ? -8.650 -7.416 -3.838 1.00 89.31 196 ALA A O 1
ATOM 1546 N N . ARG A 1 197 ? -6.982 -8.691 -4.621 1.00 88.31 197 ARG A N 1
ATOM 1547 C CA . ARG A 1 197 ? -6.750 -7.914 -5.856 1.00 88.31 197 ARG A CA 1
ATOM 1548 C C . ARG A 1 197 ? -7.974 -7.745 -6.758 1.00 88.31 197 ARG A C 1
ATOM 1550 O O . ARG A 1 197 ? -7.971 -6.862 -7.605 1.00 88.31 197 ARG A O 1
ATOM 1557 N N . GLU A 1 198 ? -9.004 -8.566 -6.600 1.00 84.44 198 GLU A N 1
ATOM 1558 C CA . GLU A 1 198 ? -10.268 -8.420 -7.335 1.00 84.44 198 GLU A CA 1
ATOM 1559 C C . GLU A 1 198 ? -11.002 -7.121 -6.971 1.00 84.44 198 GLU A C 1
ATOM 1561 O O . GLU A 1 198 ? -11.712 -6.580 -7.802 1.00 84.44 198 GLU A O 1
ATOM 1566 N N . TYR A 1 199 ? -10.750 -6.526 -5.797 1.00 80.19 199 TYR A N 1
ATOM 1567 C CA . TYR A 1 199 ? -11.229 -5.167 -5.493 1.00 80.19 199 TYR A CA 1
ATOM 1568 C C . TYR A 1 199 ? -10.488 -4.063 -6.267 1.00 80.19 199 TYR A C 1
ATOM 1570 O O . TYR A 1 199 ? -10.944 -2.912 -6.290 1.00 80.19 199 TYR A O 1
ATOM 1578 N N . ILE A 1 200 ? -9.338 -4.408 -6.858 1.00 78.06 200 ILE A N 1
ATOM 1579 C CA . ILE A 1 200 ? -8.437 -3.522 -7.606 1.00 78.06 200 ILE A CA 1
ATOM 1580 C C . ILE A 1 200 ? -8.687 -3.664 -9.117 1.00 78.06 200 ILE A C 1
ATOM 1582 O O . ILE A 1 200 ? -8.728 -2.667 -9.837 1.00 78.06 200 ILE A O 1
ATOM 1586 N N . ILE A 1 201 ? -8.843 -4.902 -9.599 1.00 76.69 201 ILE A N 1
ATOM 1587 C CA . ILE A 1 201 ? -9.104 -5.229 -11.006 1.00 76.69 201 ILE A CA 1
ATOM 1588 C C . ILE A 1 201 ? -10.581 -4.965 -11.311 1.00 76.69 201 ILE A C 1
ATOM 1590 O O . ILE A 1 201 ? -11.444 -5.480 -10.614 1.00 76.69 201 ILE A O 1
ATOM 1594 N N . CYS A 1 202 ? -10.873 -4.219 -12.377 1.00 63.31 202 CYS A N 1
ATOM 1595 C CA . CYS A 1 202 ? -12.226 -4.133 -12.921 1.00 63.31 202 CYS A CA 1
ATOM 1596 C C . CYS A 1 202 ? -12.267 -4.762 -14.316 1.00 63.31 202 CYS A C 1
ATOM 1598 O O . CYS A 1 202 ? -11.326 -4.589 -15.095 1.00 63.31 202 CYS A O 1
ATOM 1600 N N . ASP A 1 203 ? -13.353 -5.474 -14.612 1.00 54.06 203 ASP A N 1
ATOM 1601 C CA . ASP A 1 203 ? -13.626 -6.065 -15.929 1.00 54.06 203 ASP A CA 1
ATOM 1602 C C . ASP A 1 203 ? -14.272 -5.058 -16.904 1.00 54.06 203 ASP A C 1
ATOM 1604 O O . ASP A 1 203 ? -14.504 -5.386 -18.066 1.00 54.06 203 ASP A O 1
ATOM 1608 N N . SER A 1 204 ? -14.562 -3.827 -16.462 1.00 51.16 204 SER A N 1
ATOM 1609 C CA . SER A 1 204 ? -15.131 -2.768 -17.303 1.00 51.16 204 SER A CA 1
ATOM 1610 C C . SER A 1 204 ? -14.054 -1.914 -17.979 1.00 51.16 204 SER A C 1
ATOM 1612 O O . SER A 1 204 ? -13.086 -1.500 -17.343 1.00 51.16 204 SER A O 1
ATOM 1614 N N . ASP A 1 205 ? -14.274 -1.555 -19.249 1.00 49.72 205 ASP A N 1
ATOM 1615 C CA . ASP A 1 205 ? -13.417 -0.677 -20.074 1.00 49.72 205 ASP A CA 1
ATOM 1616 C C . ASP A 1 205 ? -13.373 0.804 -19.606 1.00 49.72 205 ASP A C 1
ATOM 1618 O O . ASP A 1 205 ? -13.008 1.704 -20.362 1.00 49.72 205 ASP A O 1
ATOM 1622 N N . GLY A 1 206 ? -13.736 1.082 -18.352 1.00 53.59 206 GLY A N 1
ATOM 1623 C CA . GLY A 1 206 ? -13.694 2.408 -17.740 1.00 53.59 206 GLY A CA 1
ATOM 1624 C C . GLY A 1 206 ? -13.447 2.323 -16.236 1.00 53.59 206 GLY A C 1
ATOM 1625 O O . GLY A 1 206 ? -13.967 1.426 -15.571 1.00 53.59 206 GLY A O 1
ATOM 1626 N N . ILE A 1 207 ? -12.646 3.263 -15.718 1.00 58.06 207 ILE A N 1
ATOM 1627 C CA . ILE A 1 207 ? -12.379 3.419 -14.284 1.00 58.06 207 ILE A CA 1
ATOM 1628 C C . ILE A 1 207 ? -13.527 4.225 -13.672 1.00 58.06 207 ILE A C 1
ATOM 1630 O O . ILE A 1 207 ? -13.664 5.421 -13.934 1.00 58.06 207 ILE A O 1
ATOM 1634 N N . GLU A 1 208 ? -14.356 3.583 -12.852 1.00 65.06 208 GLU A N 1
ATOM 1635 C CA . GLU A 1 208 ? -15.329 4.299 -12.021 1.00 65.06 208 GLU A CA 1
ATOM 1636 C C . GLU A 1 208 ? -14.597 5.177 -10.981 1.00 65.06 208 GLU A C 1
ATOM 1638 O O . GLU A 1 208 ? -13.515 4.798 -10.524 1.00 65.06 208 GLU A O 1
ATOM 1643 N N . PRO A 1 209 ? -15.156 6.322 -10.540 1.00 64.31 209 PRO A N 1
ATOM 1644 C CA . PRO A 1 209 ? -14.521 7.190 -9.537 1.00 64.31 209 PRO A CA 1
ATOM 1645 C C . PRO A 1 209 ? -14.059 6.453 -8.267 1.00 64.31 209 PRO A C 1
ATOM 1647 O O . PRO A 1 209 ? -12.991 6.737 -7.724 1.00 64.31 209 PRO A O 1
ATOM 1650 N N . ASP A 1 210 ? -14.823 5.448 -7.836 1.00 68.88 210 ASP A N 1
ATOM 1651 C CA . ASP A 1 210 ? -14.484 4.605 -6.687 1.00 68.88 210 ASP A CA 1
ATOM 1652 C C . ASP A 1 210 ? -13.266 3.708 -6.953 1.00 68.88 210 ASP A C 1
ATOM 1654 O O . ASP A 1 210 ? -12.476 3.434 -6.049 1.00 68.88 210 ASP A O 1
ATOM 1658 N N . GLN A 1 211 ? -13.070 3.262 -8.196 1.00 74.19 211 GLN A N 1
ATOM 1659 C CA . GLN A 1 211 ? -11.903 2.477 -8.596 1.00 74.19 211 GLN A CA 1
ATOM 1660 C C . GLN A 1 211 ? -10.637 3.335 -8.649 1.00 74.19 211 GLN A C 1
ATOM 1662 O O . GLN A 1 211 ? -9.585 2.881 -8.199 1.00 74.19 211 GLN A O 1
ATOM 1667 N N . GLU A 1 212 ? -10.733 4.576 -9.124 1.00 76.25 212 GLU A N 1
ATOM 1668 C CA . GLU A 1 212 ? -9.611 5.521 -9.104 1.00 76.25 212 GLU A CA 1
ATOM 1669 C C . GLU A 1 212 ? -9.134 5.774 -7.667 1.00 76.25 212 GLU A C 1
ATOM 1671 O O . GLU A 1 212 ? -7.933 5.814 -7.385 1.00 76.25 212 GLU A O 1
ATOM 1676 N N . TYR A 1 213 ? -10.075 5.856 -6.723 1.00 78.50 213 TYR A N 1
ATOM 1677 C CA . TYR A 1 213 ? -9.744 5.975 -5.309 1.00 78.50 213 TYR A CA 1
ATOM 1678 C C . TYR A 1 213 ? -9.004 4.744 -4.771 1.00 78.50 213 TYR A C 1
ATOM 1680 O O . TYR A 1 213 ? -7.980 4.885 -4.099 1.00 78.50 213 TYR A O 1
ATOM 1688 N N . VAL A 1 214 ? -9.471 3.538 -5.107 1.00 81.75 214 VAL A N 1
ATOM 1689 C CA . VAL A 1 214 ? -8.805 2.287 -4.711 1.00 81.75 214 VAL A CA 1
ATOM 1690 C C . VAL A 1 214 ? -7.388 2.219 -5.274 1.00 81.75 214 VAL A C 1
ATOM 1692 O O . VAL A 1 214 ? -6.450 1.937 -4.530 1.00 81.75 214 VAL A O 1
ATOM 1695 N N . LEU A 1 215 ? -7.209 2.538 -6.558 1.00 81.69 215 LEU A N 1
ATOM 1696 C CA . LEU A 1 215 ? -5.892 2.595 -7.196 1.00 81.69 215 LEU A CA 1
ATOM 1697 C C . LEU A 1 215 ? -4.988 3.631 -6.518 1.00 81.69 215 LEU A C 1
ATOM 1699 O O . LEU A 1 215 ? -3.820 3.349 -6.257 1.00 81.69 215 LEU A O 1
ATOM 1703 N N . SER A 1 216 ? -5.527 4.789 -6.125 1.00 79.94 216 SER A N 1
ATOM 1704 C CA . SER A 1 216 ? -4.774 5.776 -5.347 1.00 79.94 216 SER A CA 1
ATOM 1705 C C . SER A 1 216 ? -4.336 5.275 -3.980 1.00 79.94 216 SER A C 1
ATOM 1707 O O . SER A 1 216 ? -3.248 5.649 -3.539 1.00 79.94 216 SER A O 1
ATOM 1709 N N . GLN A 1 217 ? -5.144 4.473 -3.294 1.00 84.25 217 GLN A N 1
ATOM 1710 C CA . GLN A 1 217 ? -4.731 3.878 -2.026 1.00 84.25 217 GLN A CA 1
ATOM 1711 C C . GLN A 1 217 ? -3.691 2.775 -2.238 1.00 84.25 217 GLN A C 1
ATOM 1713 O O . GLN A 1 217 ? -2.753 2.656 -1.451 1.00 84.25 217 GLN A O 1
ATOM 1718 N N . MET A 1 218 ? -3.793 2.022 -3.330 1.00 88.06 218 MET A N 1
ATOM 1719 C CA . MET A 1 218 ? -2.801 1.016 -3.696 1.00 88.06 218 MET A CA 1
ATOM 1720 C C . MET A 1 218 ? -1.435 1.626 -4.031 1.00 88.06 218 MET A C 1
ATOM 1722 O O . MET A 1 218 ? -0.422 1.124 -3.550 1.00 88.06 218 MET A O 1
ATOM 1726 N N . ASP A 1 219 ? -1.384 2.739 -4.766 1.00 81.75 219 ASP A N 1
ATOM 1727 C CA . ASP A 1 219 ? -0.114 3.429 -5.043 1.00 81.75 219 ASP A CA 1
ATOM 1728 C C . ASP A 1 219 ? 0.548 3.937 -3.766 1.00 81.75 219 ASP A C 1
ATOM 1730 O O . ASP A 1 219 ? 1.753 3.775 -3.577 1.00 81.75 219 ASP A O 1
ATOM 1734 N N . ARG A 1 220 ? -0.244 4.525 -2.863 1.00 83.44 220 ARG A N 1
ATOM 1735 C CA . ARG A 1 220 ? 0.246 5.003 -1.564 1.00 83.44 220 ARG A CA 1
ATOM 1736 C C . ARG A 1 220 ? 0.784 3.854 -0.727 1.00 83.44 220 ARG A C 1
ATOM 1738 O O . ARG A 1 220 ? 1.837 4.012 -0.117 1.00 83.44 220 ARG A O 1
ATOM 1745 N N . PHE A 1 221 ? 0.105 2.710 -0.731 1.00 88.69 221 PHE A N 1
ATOM 1746 C CA . PHE A 1 221 ? 0.571 1.507 -0.050 1.00 88.69 221 PHE A CA 1
ATOM 1747 C C . PHE A 1 221 ? 1.920 1.052 -0.603 1.00 88.69 221 PHE A C 1
ATOM 1749 O O . PHE A 1 221 ? 2.869 0.873 0.158 1.00 88.69 221 PHE A O 1
ATOM 1756 N N . VAL A 1 222 ? 2.017 0.922 -1.929 1.00 87.38 222 VAL A N 1
ATOM 1757 C CA . VAL A 1 222 ? 3.234 0.475 -2.613 1.00 87.38 222 VAL A CA 1
ATOM 1758 C C . VAL A 1 222 ? 4.408 1.412 -2.321 1.00 87.38 222 VAL A C 1
ATOM 1760 O O . VAL A 1 222 ? 5.476 0.947 -1.925 1.00 87.38 222 VAL A O 1
ATOM 1763 N N . LEU A 1 223 ? 4.185 2.721 -2.453 1.00 81.94 223 LEU A N 1
ATOM 1764 C CA . LEU A 1 223 ? 5.181 3.751 -2.176 1.00 81.94 223 LEU A CA 1
ATOM 1765 C C . LEU A 1 223 ? 5.633 3.726 -0.713 1.00 81.94 223 LEU A C 1
ATOM 1767 O O . LEU A 1 223 ? 6.831 3.725 -0.441 1.00 81.94 223 LEU A O 1
ATOM 1771 N N . SER A 1 224 ? 4.678 3.684 0.220 1.00 82.56 224 SER A N 1
ATOM 1772 C CA . SER A 1 224 ? 4.970 3.671 1.655 1.00 82.56 224 SER A CA 1
ATOM 1773 C C . SER A 1 224 ? 5.802 2.452 2.028 1.00 82.56 224 SER A C 1
ATOM 1775 O O . SER A 1 224 ? 6.811 2.589 2.706 1.00 82.56 224 SER A O 1
ATOM 1777 N N . MET A 1 225 ? 5.414 1.271 1.540 1.00 84.31 225 MET A N 1
ATOM 1778 C CA . MET A 1 225 ? 6.111 0.013 1.804 1.00 84.31 225 MET A CA 1
ATOM 1779 C C . MET A 1 225 ? 7.550 0.002 1.274 1.00 84.31 225 MET A C 1
ATOM 1781 O O . MET A 1 225 ? 8.444 -0.464 1.977 1.00 84.31 225 MET A O 1
ATOM 1785 N N . ASP A 1 226 ? 7.786 0.507 0.058 1.00 80.44 226 ASP A N 1
ATOM 1786 C CA . ASP A 1 226 ? 9.130 0.588 -0.540 1.00 80.44 226 ASP A CA 1
ATOM 1787 C C . ASP A 1 226 ? 10.012 1.667 0.121 1.00 80.44 226 ASP A C 1
ATOM 1789 O O . ASP A 1 226 ? 11.238 1.533 0.169 1.00 80.44 226 ASP A O 1
ATOM 1793 N N . GLY A 1 227 ? 9.390 2.724 0.657 1.00 75.19 227 GLY A N 1
ATOM 1794 C CA . GLY A 1 227 ? 10.059 3.841 1.324 1.00 75.19 227 GLY A CA 1
ATOM 1795 C C . GLY A 1 227 ? 10.482 3.586 2.776 1.00 75.19 227 GLY A C 1
ATOM 1796 O O . GLY A 1 227 ? 11.205 4.409 3.339 1.00 75.19 227 GLY A O 1
ATOM 1797 N N . LEU A 1 228 ? 10.063 2.479 3.400 1.00 76.62 228 LEU A N 1
ATOM 1798 C CA . LEU A 1 228 ? 10.440 2.169 4.783 1.00 76.62 228 LEU A CA 1
ATOM 1799 C C . LEU A 1 228 ? 11.950 1.854 4.925 1.00 76.62 228 LEU A C 1
ATOM 1801 O O . LEU A 1 228 ? 12.576 1.339 3.993 1.00 76.62 228 LEU A O 1
ATOM 1805 N N . PRO A 1 229 ? 12.571 2.142 6.091 1.00 65.56 229 PRO A N 1
ATOM 1806 C CA . PRO A 1 229 ? 14.019 2.028 6.277 1.00 65.56 229 PRO A CA 1
ATOM 1807 C C . PRO A 1 229 ? 14.579 0.628 6.009 1.00 65.56 229 PRO A C 1
ATOM 1809 O O . PRO A 1 229 ? 14.321 -0.323 6.746 1.00 65.56 229 PRO A O 1
ATOM 1812 N N . LYS A 1 230 ? 15.457 0.536 5.002 1.00 62.91 230 LYS A N 1
ATOM 1813 C CA . LYS A 1 230 ? 16.075 -0.725 4.553 1.00 62.91 230 LYS A CA 1
ATOM 1814 C C . LYS A 1 230 ? 17.101 -1.313 5.531 1.00 62.91 230 LYS A C 1
ATOM 1816 O O . LYS A 1 230 ? 17.422 -2.493 5.436 1.00 62.91 230 LYS A O 1
ATOM 1821 N N . LYS A 1 231 ? 17.624 -0.506 6.467 1.00 52.06 231 LYS A N 1
ATOM 1822 C CA . LYS A 1 231 ? 18.613 -0.926 7.485 1.00 52.06 231 LYS A CA 1
ATOM 1823 C C . LYS A 1 231 ? 18.015 -1.874 8.536 1.00 52.06 231 LYS A C 1
ATOM 1825 O O . LYS A 1 231 ? 18.747 -2.664 9.120 1.00 52.06 231 LYS A O 1
ATOM 1830 N N . SER A 1 232 ? 16.697 -1.839 8.729 1.00 48.06 232 SER A N 1
ATOM 1831 C CA . SER A 1 232 ? 15.940 -2.682 9.668 1.00 48.06 232 SER A CA 1
ATOM 1832 C C . SER A 1 232 ? 15.466 -3.984 9.009 1.00 48.06 232 SER A C 1
ATOM 1834 O O . SER A 1 232 ? 14.396 -4.512 9.299 1.00 48.06 232 SER A O 1
ATOM 1836 N N . HIS A 1 233 ? 16.158 -4.447 7.973 1.00 53.28 233 HIS A N 1
ATOM 1837 C CA . HIS A 1 233 ? 15.787 -5.650 7.238 1.00 53.28 233 HIS A CA 1
ATOM 1838 C C . HIS A 1 233 ? 16.910 -6.650 7.460 1.00 53.28 233 HIS A C 1
ATOM 1840 O O . HIS A 1 233 ? 18.042 -6.430 7.034 1.00 53.28 233 HIS A O 1
ATOM 1846 N N . GLY A 1 234 ? 16.616 -7.718 8.203 1.00 47.50 234 GLY A N 1
ATOM 1847 C CA . GLY A 1 234 ? 17.575 -8.795 8.416 1.00 47.50 234 GLY A CA 1
ATOM 1848 C C . GLY A 1 234 ? 18.102 -9.338 7.083 1.00 47.50 234 GLY A C 1
ATOM 1849 O O . GLY A 1 234 ? 17.454 -9.219 6.046 1.00 47.50 234 GLY A O 1
ATOM 1850 N N . GLN A 1 235 ? 19.278 -9.967 7.115 1.00 42.38 235 GLN A N 1
ATOM 1851 C CA . GLN A 1 235 ? 19.967 -10.513 5.934 1.00 42.38 235 GLN A CA 1
ATOM 1852 C C . GLN A 1 235 ? 19.169 -11.578 5.156 1.00 42.38 235 GLN A C 1
ATOM 1854 O O . GLN A 1 235 ? 19.544 -11.934 4.041 1.00 42.38 235 GLN A O 1
ATOM 1859 N N . ASN A 1 236 ? 18.052 -12.062 5.702 1.00 44.50 236 ASN A N 1
ATOM 1860 C CA . ASN A 1 236 ? 17.141 -12.963 5.010 1.00 44.50 236 ASN A CA 1
ATOM 1861 C C . ASN A 1 236 ? 16.211 -12.141 4.109 1.00 44.50 236 ASN A C 1
ATOM 1863 O O . ASN A 1 236 ? 15.084 -11.805 4.468 1.00 44.50 236 ASN A O 1
ATOM 1867 N N . GLY A 1 237 ? 16.737 -11.789 2.936 1.00 49.69 237 GLY A N 1
ATOM 1868 C CA . GLY A 1 237 ? 16.082 -11.009 1.893 1.00 49.69 237 GLY A CA 1
ATOM 1869 C C . GLY A 1 237 ? 15.072 -11.802 1.068 1.00 49.69 237 GLY A C 1
ATOM 1870 O O . GLY A 1 237 ? 15.392 -12.298 -0.006 1.00 49.69 237 GLY A O 1
ATOM 1871 N N . TRP A 1 238 ? 13.829 -11.856 1.529 1.00 50.78 238 TRP A N 1
ATOM 1872 C CA . TRP A 1 238 ? 12.716 -12.406 0.749 1.00 50.78 238 TRP A CA 1
ATOM 1873 C C . TRP A 1 238 ? 11.440 -11.601 0.948 1.00 50.78 238 TRP A C 1
ATOM 1875 O O . TRP A 1 238 ? 10.348 -12.148 0.993 1.00 50.78 238 TRP A O 1
ATOM 1885 N N . ARG A 1 239 ? 11.582 -10.275 0.987 1.00 55.47 239 ARG A N 1
ATOM 1886 C CA . ARG A 1 239 ? 10.433 -9.412 0.768 1.00 55.47 239 ARG A CA 1
ATOM 1887 C C . ARG A 1 239 ? 10.219 -9.111 -0.704 1.00 55.47 239 ARG A C 1
ATOM 1889 O O . ARG A 1 239 ? 11.162 -8.960 -1.479 1.00 55.47 239 ARG A O 1
ATOM 1896 N N . HIS A 1 240 ? 8.943 -8.882 -0.998 1.00 66.12 240 HIS A N 1
ATOM 1897 C CA . HIS A 1 240 ? 8.444 -8.030 -2.077 1.00 66.12 240 HIS A CA 1
ATOM 1898 C C . HIS A 1 240 ? 8.165 -8.678 -3.428 1.00 66.12 240 HIS A C 1
ATOM 1900 O O . HIS A 1 240 ? 7.865 -7.950 -4.369 1.00 66.12 240 HIS A O 1
ATOM 1906 N N . GLN A 1 241 ? 8.107 -10.006 -3.547 1.00 76.31 241 GLN A N 1
ATOM 1907 C CA . GLN A 1 241 ? 7.508 -10.585 -4.757 1.00 76.31 241 GLN A CA 1
ATOM 1908 C C . GLN A 1 241 ? 6.049 -10.129 -4.913 1.00 76.31 241 GLN A C 1
ATOM 1910 O O . GLN A 1 241 ? 5.645 -9.651 -5.970 1.00 76.31 241 GLN A O 1
ATOM 1915 N N . LYS A 1 242 ? 5.287 -10.125 -3.817 1.00 85.00 242 LYS A N 1
ATOM 1916 C CA . LYS A 1 242 ? 3.912 -9.610 -3.797 1.00 85.00 242 LYS A CA 1
ATOM 1917 C C . LYS A 1 242 ? 3.835 -8.096 -3.923 1.00 85.00 242 LYS A C 1
ATOM 1919 O O . LYS A 1 242 ? 2.965 -7.606 -4.630 1.00 85.00 242 LYS A O 1
ATOM 1924 N N . LEU A 1 243 ? 4.755 -7.355 -3.306 1.00 87.12 243 LEU A N 1
ATOM 1925 C CA . LEU A 1 243 ? 4.822 -5.903 -3.489 1.00 87.12 243 LEU A CA 1
ATOM 1926 C C . LEU A 1 243 ? 5.134 -5.545 -4.952 1.00 87.12 243 LEU A C 1
ATOM 1928 O O . LEU A 1 243 ? 4.513 -4.633 -5.481 1.00 87.12 243 LEU A O 1
ATOM 1932 N N . ALA A 1 244 ? 5.999 -6.299 -5.639 1.00 87.81 244 ALA A N 1
ATOM 1933 C CA . ALA A 1 244 ? 6.228 -6.151 -7.075 1.00 87.81 244 ALA A CA 1
ATOM 1934 C C . ALA A 1 244 ? 4.966 -6.468 -7.890 1.00 87.81 244 ALA A C 1
ATOM 1936 O O . ALA A 1 244 ? 4.688 -5.768 -8.864 1.00 87.81 244 ALA A O 1
ATOM 1937 N N . TYR A 1 245 ? 4.170 -7.466 -7.483 1.00 89.12 245 TYR A N 1
ATOM 1938 C CA . TYR A 1 245 ? 2.883 -7.753 -8.129 1.00 89.12 245 TYR A CA 1
ATOM 1939 C C . TYR A 1 245 ? 1.903 -6.607 -7.961 1.00 89.12 245 TYR A C 1
ATOM 1941 O O . TYR A 1 245 ? 1.290 -6.192 -8.937 1.00 89.12 245 TYR A O 1
ATOM 1949 N N . LEU A 1 246 ? 1.774 -6.082 -6.744 1.00 90.19 246 LEU A N 1
ATOM 1950 C CA . LEU A 1 246 ? 0.894 -4.959 -6.444 1.00 90.19 246 LEU A CA 1
ATOM 1951 C C . LEU A 1 246 ? 1.351 -3.696 -7.177 1.00 90.19 246 LEU A C 1
ATOM 1953 O O . LEU A 1 246 ? 0.522 -3.028 -7.785 1.00 90.19 246 LEU A O 1
ATOM 1957 N N . ALA A 1 247 ? 2.654 -3.413 -7.197 1.00 89.56 247 ALA A N 1
ATOM 1958 C CA . ALA A 1 247 ? 3.241 -2.288 -7.915 1.00 89.56 247 ALA A CA 1
ATOM 1959 C C . ALA A 1 247 ? 2.959 -2.372 -9.423 1.00 89.56 247 ALA A C 1
ATOM 1961 O O . ALA A 1 247 ? 2.410 -1.445 -10.016 1.00 89.56 247 ALA A O 1
ATOM 1962 N N . MET A 1 248 ? 3.263 -3.517 -10.039 1.00 88.88 248 MET A N 1
ATOM 1963 C CA . MET A 1 248 ? 3.046 -3.718 -11.470 1.00 88.88 248 MET A CA 1
ATOM 1964 C C . MET A 1 248 ? 1.553 -3.716 -11.821 1.00 88.88 248 MET A C 1
ATOM 1966 O O . MET A 1 248 ? 1.149 -3.041 -12.764 1.00 88.88 248 MET A O 1
ATOM 1970 N N . LEU A 1 249 ? 0.715 -4.401 -11.036 1.00 89.00 249 LEU A N 1
ATOM 1971 C CA . LEU A 1 249 ? -0.736 -4.408 -11.223 1.00 89.00 249 LEU A CA 1
ATOM 1972 C C . LEU A 1 249 ? -1.306 -2.986 -11.165 1.00 89.00 249 LEU A C 1
ATOM 1974 O O . LEU A 1 249 ? -1.972 -2.565 -12.109 1.00 89.00 249 LEU A O 1
ATOM 1978 N N . THR A 1 250 ? -0.998 -2.234 -10.106 1.00 87.38 250 THR A N 1
ATOM 1979 C CA . THR A 1 250 ? -1.497 -0.862 -9.915 1.00 87.38 250 THR A CA 1
ATOM 1980 C C . THR A 1 250 ? -1.069 0.042 -11.071 1.00 87.38 250 THR A C 1
ATOM 1982 O O . THR A 1 250 ? -1.902 0.738 -11.652 1.00 87.38 250 THR A O 1
ATOM 1985 N N . TRP A 1 251 ? 0.193 -0.056 -11.506 1.00 84.69 251 TRP A N 1
ATOM 1986 C CA . TRP A 1 251 ? 0.688 0.709 -12.650 1.00 84.69 251 TRP A CA 1
ATOM 1987 C C . TRP A 1 251 ? -0.033 0.374 -13.965 1.00 84.69 251 TRP A C 1
ATOM 1989 O O . TRP A 1 251 ? -0.340 1.280 -14.745 1.00 84.69 251 TRP A O 1
ATOM 1999 N N . THR A 1 252 ? -0.327 -0.908 -14.214 1.00 84.12 252 THR A N 1
ATOM 2000 C CA . THR A 1 252 ? -1.021 -1.351 -15.439 1.00 84.12 252 THR A CA 1
ATOM 2001 C C . THR A 1 252 ? -2.500 -0.992 -15.493 1.00 84.12 252 THR A C 1
ATOM 2003 O O . THR A 1 252 ? -3.051 -0.910 -16.589 1.00 84.12 252 THR A O 1
ATOM 2006 N N . LEU A 1 253 ? -3.141 -0.795 -14.339 1.00 81.38 253 LEU A N 1
ATOM 2007 C CA . LEU A 1 253 ? -4.562 -0.458 -14.247 1.00 81.38 253 LEU A CA 1
ATOM 2008 C C . LEU A 1 253 ? -4.830 1.048 -14.316 1.00 81.38 253 LEU A C 1
ATOM 2010 O O . LEU A 1 253 ? -5.948 1.450 -14.618 1.00 81.38 253 LEU A O 1
ATOM 2014 N N . ARG A 1 254 ? -3.825 1.887 -14.061 1.00 74.62 254 ARG A N 1
ATOM 2015 C CA . ARG A 1 254 ? -3.953 3.341 -14.180 1.00 74.62 254 ARG A CA 1
ATOM 2016 C C . ARG A 1 254 ? -4.053 3.779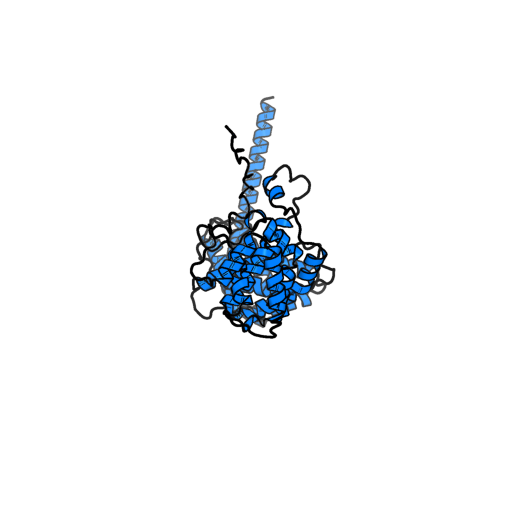 -15.641 1.00 74.62 254 ARG A C 1
ATOM 2018 O O . ARG A 1 254 ? -3.221 3.385 -16.456 1.00 74.62 254 ARG A O 1
ATOM 2025 N N . HIS A 1 255 ? -4.981 4.679 -15.961 1.00 63.06 255 HIS A N 1
ATOM 2026 C CA . HIS A 1 255 ? -4.996 5.331 -17.273 1.00 63.06 255 HIS A CA 1
ATOM 2027 C C . HIS A 1 255 ? -3.864 6.372 -17.395 1.00 63.06 255 HIS A C 1
ATOM 2029 O O . HIS A 1 255 ? -3.511 7.022 -16.414 1.00 63.06 255 HIS A O 1
ATOM 2035 N N . PRO A 1 256 ? -3.270 6.571 -18.589 1.00 54.47 256 PRO A N 1
ATOM 2036 C CA . PRO A 1 256 ? -2.251 7.605 -18.810 1.00 54.47 256 PRO A CA 1
ATOM 2037 C C . PRO A 1 256 ? -2.832 9.029 -18.834 1.00 54.47 256 PRO A C 1
ATOM 2039 O O . PRO A 1 256 ? -2.076 9.989 -18.909 1.00 54.47 256 PRO A O 1
ATOM 2042 N N . THR A 1 257 ? -4.160 9.159 -18.808 1.00 46.81 257 THR A N 1
ATOM 2043 C CA . THR A 1 257 ? -4.898 10.399 -19.075 1.00 46.81 257 THR A CA 1
ATOM 2044 C C . THR A 1 257 ? -5.742 10.886 -17.901 1.00 46.81 257 THR A C 1
ATOM 2046 O O . THR A 1 257 ? -6.451 11.871 -18.072 1.00 46.81 257 THR A O 1
ATOM 2049 N N . SER A 1 258 ? -5.731 10.221 -16.736 1.00 43.44 258 SER A N 1
ATOM 2050 C CA . SER A 1 258 ? -6.441 10.764 -15.571 1.00 43.44 258 SER A CA 1
ATOM 2051 C C . SER A 1 258 ? -5.705 12.028 -15.143 1.00 43.44 258 SER A C 1
ATOM 2053 O O . SER A 1 258 ? -4.568 11.913 -14.691 1.00 43.44 258 SER A O 1
ATOM 2055 N N . ASP A 1 259 ? -6.319 13.192 -15.354 1.00 40.00 259 ASP A N 1
ATOM 2056 C CA . ASP A 1 259 ? -5.855 14.526 -14.963 1.00 40.00 259 ASP A CA 1
ATOM 2057 C C . ASP A 1 259 ? -4.878 14.494 -13.774 1.00 40.00 259 ASP A C 1
ATOM 2059 O O . ASP A 1 259 ? -5.281 14.510 -12.610 1.00 40.00 259 ASP A O 1
ATOM 2063 N N . SER A 1 260 ? -3.576 14.415 -14.061 1.00 39.91 260 SER A N 1
ATOM 2064 C CA . SER A 1 260 ? -2.523 14.492 -13.055 1.00 39.91 260 SER A CA 1
ATOM 2065 C C . SER A 1 260 ? -1.697 15.759 -13.287 1.00 39.91 260 SER A C 1
ATOM 2067 O O . SER A 1 260 ? -1.648 16.292 -14.402 1.00 39.91 260 SER A O 1
ATOM 2069 N N . PRO A 1 261 ? -1.140 16.334 -12.207 1.00 38.59 261 PRO A N 1
ATOM 2070 C CA . PRO A 1 261 ? -0.574 17.672 -12.206 1.00 38.59 261 PRO A CA 1
ATOM 2071 C C . PRO A 1 261 ? 0.643 17.732 -13.124 1.00 38.59 261 PRO A C 1
ATOM 2073 O O . PRO A 1 261 ? 1.262 16.714 -13.413 1.00 38.59 261 PRO A O 1
ATOM 2076 N N . LYS A 1 262 ? 0.995 18.954 -13.535 1.00 34.84 262 LYS A N 1
ATOM 2077 C CA . LYS A 1 262 ? 2.143 19.312 -14.383 1.00 34.84 262 LYS A CA 1
ATOM 2078 C C . LYS A 1 262 ? 3.288 18.270 -14.392 1.00 34.84 262 LYS A C 1
ATOM 2080 O O . LYS A 1 262 ? 3.755 17.885 -13.311 1.00 34.84 262 LYS A O 1
ATOM 2085 N N . PRO A 1 263 ? 3.795 17.895 -15.583 1.00 35.09 263 PRO A N 1
ATOM 2086 C CA . PRO A 1 263 ? 4.922 16.981 -15.725 1.00 35.09 263 PRO A CA 1
ATOM 2087 C C . PRO A 1 263 ? 6.080 17.352 -14.788 1.00 35.09 263 PRO A C 1
ATOM 2089 O O . PRO A 1 263 ? 6.507 18.504 -14.738 1.00 35.09 263 PRO A O 1
ATOM 2092 N N . GLY A 1 264 ? 6.576 16.379 -14.019 1.00 33.00 264 GLY A N 1
ATOM 2093 C CA . GLY A 1 264 ? 7.749 16.548 -13.153 1.00 33.00 264 GLY A CA 1
ATOM 2094 C C . GLY A 1 264 ? 7.509 16.824 -11.676 1.00 33.00 264 GLY A C 1
ATOM 2095 O O . GLY A 1 264 ? 8.479 17.001 -10.941 1.00 33.00 264 GLY A O 1
ATOM 2096 N N . SER A 1 265 ? 6.267 16.762 -11.199 1.00 32.53 265 SER A N 1
ATOM 2097 C CA . SER A 1 265 ? 6.040 16.567 -9.767 1.00 32.53 265 SER A CA 1
ATOM 2098 C C . SER A 1 265 ? 6.181 15.081 -9.405 1.00 32.53 265 SER A C 1
ATOM 2100 O O . SER A 1 265 ? 5.621 14.214 -10.070 1.00 32.53 265 SER A O 1
ATOM 2102 N N . PHE A 1 266 ? 6.862 14.775 -8.298 1.00 32.94 266 PHE A N 1
ATOM 2103 C CA . PHE A 1 266 ? 6.856 13.459 -7.626 1.00 32.94 266 PHE A CA 1
ATOM 2104 C C . PHE A 1 266 ? 5.441 12.993 -7.194 1.00 32.94 266 PHE A C 1
ATOM 2106 O O . PHE A 1 266 ? 5.297 11.987 -6.506 1.00 32.94 266 PHE A O 1
ATOM 2113 N N . GLN A 1 267 ? 4.398 13.745 -7.560 1.00 40.06 267 GLN A N 1
ATOM 2114 C CA . GLN A 1 267 ? 2.995 13.503 -7.257 1.00 40.06 267 GLN A CA 1
ATOM 2115 C C . GLN A 1 267 ? 2.241 12.851 -8.417 1.00 40.06 267 GLN A C 1
ATOM 2117 O O . GLN A 1 267 ? 1.022 12.776 -8.336 1.00 40.06 267 GLN A O 1
ATOM 2122 N N . ASP A 1 268 ? 2.911 12.390 -9.479 1.00 52.94 268 ASP A N 1
ATOM 2123 C CA . ASP A 1 268 ? 2.268 11.520 -10.463 1.00 52.94 268 ASP A CA 1
ATOM 2124 C C . ASP A 1 268 ? 2.148 10.103 -9.869 1.00 52.94 268 ASP A C 1
ATOM 2126 O O . ASP A 1 268 ? 3.148 9.373 -9.805 1.00 52.94 268 ASP A O 1
ATOM 2130 N N . PRO A 1 269 ? 0.954 9.688 -9.405 1.00 50.53 269 PRO A N 1
ATOM 2131 C CA . PRO A 1 269 ? 0.781 8.387 -8.774 1.00 50.53 269 PRO A CA 1
ATOM 2132 C C . PRO A 1 269 ? 1.110 7.235 -9.733 1.00 50.53 269 PRO A C 1
ATOM 2134 O O . PRO A 1 269 ? 1.523 6.172 -9.277 1.00 50.53 269 PRO A O 1
ATOM 2137 N N . THR A 1 270 ? 1.049 7.455 -11.056 1.00 57.91 270 THR A N 1
ATOM 2138 C CA . THR A 1 270 ? 1.473 6.445 -12.035 1.00 57.91 270 THR A CA 1
ATOM 2139 C C . THR A 1 270 ? 2.980 6.183 -12.001 1.00 57.91 270 THR A C 1
ATOM 2141 O O . THR A 1 270 ? 3.410 5.064 -12.280 1.00 57.91 270 THR A O 1
ATOM 2144 N N . GLN A 1 271 ? 3.806 7.165 -11.628 1.00 67.50 271 GLN A N 1
ATOM 2145 C CA . GLN A 1 271 ? 5.253 6.968 -11.527 1.00 67.50 271 GLN A CA 1
ATOM 2146 C C . GLN A 1 271 ? 5.656 6.275 -10.225 1.00 67.50 271 GLN A C 1
ATOM 2148 O O . GLN A 1 271 ? 6.620 5.514 -10.234 1.00 67.50 271 GLN A O 1
ATOM 2153 N N . ALA A 1 272 ? 4.919 6.484 -9.132 1.00 72.56 272 ALA A N 1
ATOM 2154 C CA . ALA A 1 272 ? 5.263 5.936 -7.820 1.00 72.56 272 ALA A CA 1
ATOM 2155 C C . ALA A 1 272 ? 5.309 4.399 -7.821 1.00 72.56 272 ALA A C 1
ATOM 2157 O O . ALA A 1 272 ? 6.345 3.819 -7.495 1.00 72.56 272 ALA A O 1
ATOM 2158 N N . ALA A 1 273 ? 4.242 3.730 -8.276 1.00 79.50 273 ALA A N 1
ATOM 2159 C CA . ALA A 1 273 ? 4.220 2.268 -8.343 1.00 79.50 273 ALA A CA 1
ATOM 2160 C C . ALA A 1 273 ? 5.289 1.701 -9.290 1.00 79.50 273 ALA A C 1
ATOM 2162 O O . ALA A 1 273 ? 5.926 0.693 -8.984 1.00 79.50 273 ALA A O 1
ATOM 2163 N N . MET A 1 274 ? 5.552 2.374 -10.413 1.00 81.62 274 MET A N 1
ATOM 2164 C CA . MET A 1 274 ? 6.615 1.977 -11.337 1.00 81.62 274 MET A CA 1
ATOM 2165 C C . MET A 1 274 ? 8.007 2.088 -10.692 1.00 81.62 274 MET A C 1
ATOM 2167 O O . MET A 1 274 ? 8.818 1.171 -10.819 1.00 81.62 274 MET A O 1
ATOM 2171 N N . VAL A 1 275 ? 8.286 3.184 -9.982 1.00 79.62 275 VAL A N 1
ATOM 2172 C CA . VAL A 1 275 ? 9.549 3.388 -9.255 1.00 79.62 275 VAL A CA 1
ATOM 2173 C C . VAL A 1 275 ? 9.735 2.311 -8.192 1.00 79.62 275 VAL A C 1
ATOM 2175 O O . VAL A 1 275 ? 10.808 1.712 -8.126 1.00 79.62 275 VAL A O 1
ATOM 2178 N N . SER A 1 276 ? 8.690 2.001 -7.424 1.00 83.12 276 SER A N 1
ATOM 2179 C CA . SER A 1 276 ? 8.749 0.940 -6.419 1.00 83.12 276 SER A CA 1
ATOM 2180 C C . SER A 1 276 ? 8.982 -0.436 -7.039 1.00 83.12 276 SER A C 1
ATOM 2182 O O . SER A 1 276 ? 9.782 -1.210 -6.519 1.00 83.12 276 SER A O 1
ATOM 2184 N N . PHE A 1 277 ? 8.386 -0.738 -8.198 1.00 86.50 277 PHE A N 1
ATOM 2185 C CA . PHE A 1 277 ? 8.703 -1.968 -8.929 1.00 86.50 277 PHE A CA 1
ATOM 2186 C C . PHE A 1 277 ? 10.190 -2.045 -9.315 1.00 86.50 277 PHE A C 1
ATOM 2188 O O . PHE A 1 277 ? 10.837 -3.068 -9.083 1.00 86.50 277 PHE A O 1
ATOM 2195 N N . VAL A 1 278 ? 10.753 -0.966 -9.869 1.00 82.12 278 VAL A N 1
ATOM 2196 C CA . VAL A 1 278 ? 12.175 -0.907 -10.250 1.00 82.12 278 VAL A CA 1
ATOM 2197 C C . VAL A 1 278 ? 13.089 -1.025 -9.023 1.00 82.12 278 VAL A C 1
ATOM 2199 O O . VAL A 1 278 ? 14.098 -1.729 -9.085 1.00 82.12 278 VAL A O 1
ATOM 2202 N N . SER A 1 279 ? 12.729 -0.386 -7.905 1.00 81.81 279 SER A N 1
ATOM 2203 C CA . SER A 1 279 ? 13.434 -0.486 -6.616 1.00 81.81 279 SER A CA 1
ATOM 2204 C C . SER A 1 279 ? 13.475 -1.932 -6.115 1.00 81.81 279 SER A C 1
ATOM 2206 O O . SER A 1 279 ? 14.557 -2.461 -5.834 1.00 81.81 279 SER A O 1
ATOM 2208 N N . VAL A 1 280 ? 12.317 -2.601 -6.081 1.00 80.62 280 VAL A N 1
ATOM 2209 C CA . VAL A 1 280 ? 12.192 -4.002 -5.663 1.00 80.62 280 VAL A CA 1
ATOM 2210 C C . VAL A 1 280 ? 12.998 -4.916 -6.580 1.00 80.62 280 VAL A C 1
ATOM 2212 O O . VAL A 1 280 ? 13.812 -5.696 -6.091 1.00 80.62 280 VAL A O 1
ATOM 2215 N N . TYR A 1 281 ? 12.852 -4.781 -7.902 1.00 80.56 281 TYR A N 1
ATOM 2216 C CA . TYR A 1 281 ? 13.644 -5.552 -8.862 1.00 80.56 281 TYR A CA 1
ATOM 2217 C C . TYR A 1 281 ? 15.150 -5.354 -8.647 1.00 80.56 281 TYR A C 1
ATOM 2219 O O . TYR A 1 281 ? 15.905 -6.323 -8.611 1.00 80.56 281 TYR A O 1
ATOM 2227 N N . GLY A 1 282 ? 15.596 -4.109 -8.456 1.00 76.06 282 GLY A N 1
ATOM 2228 C CA . GLY A 1 282 ? 17.000 -3.796 -8.204 1.00 76.06 282 GLY A CA 1
ATOM 2229 C C . GLY A 1 282 ? 17.537 -4.414 -6.909 1.00 76.06 282 GLY A C 1
ATOM 2230 O O . GLY A 1 282 ? 18.713 -4.767 -6.851 1.00 76.06 282 GLY A O 1
ATOM 2231 N N . SER A 1 283 ? 16.700 -4.567 -5.880 1.00 75.69 283 SER A N 1
ATOM 2232 C CA . SER A 1 283 ? 17.058 -5.282 -4.648 1.00 75.69 283 SER A CA 1
ATOM 2233 C C . SER A 1 283 ? 17.122 -6.794 -4.873 1.00 75.69 283 SER A C 1
ATOM 2235 O O . SER A 1 283 ? 18.123 -7.418 -4.523 1.00 75.69 283 SER A O 1
ATOM 2237 N N . VAL A 1 284 ? 16.116 -7.364 -5.538 1.00 74.69 284 VAL A N 1
ATOM 2238 C CA . VAL A 1 284 ? 16.055 -8.790 -5.891 1.00 74.69 284 VAL A CA 1
ATOM 2239 C C . VAL A 1 284 ? 17.268 -9.195 -6.731 1.00 74.69 284 VAL A C 1
ATOM 2241 O O . VAL A 1 284 ? 17.960 -10.147 -6.389 1.00 74.69 284 VAL A O 1
ATOM 2244 N N . ALA A 1 285 ? 17.603 -8.427 -7.766 1.00 73.62 285 ALA A N 1
ATOM 2245 C CA . ALA A 1 285 ? 18.749 -8.694 -8.634 1.00 73.62 285 ALA A CA 1
ATOM 2246 C C . ALA A 1 285 ? 20.110 -8.587 -7.920 1.00 73.62 285 ALA A C 1
ATOM 2248 O O . ALA A 1 285 ? 21.081 -9.185 -8.372 1.00 73.62 285 ALA A O 1
ATOM 2249 N N . LYS A 1 286 ? 20.206 -7.827 -6.819 1.00 73.38 286 LYS A N 1
ATOM 2250 C CA . LYS A 1 286 ? 21.429 -7.736 -6.000 1.00 73.38 286 LYS A CA 1
ATOM 2251 C C . LYS A 1 286 ? 21.573 -8.896 -5.017 1.00 73.38 286 LYS A C 1
ATOM 2253 O O . LYS A 1 286 ? 22.696 -9.241 -4.665 1.00 73.38 286 LYS A O 1
ATOM 2258 N N . HIS A 1 287 ? 20.458 -9.437 -4.528 1.00 69.25 287 HIS A N 1
ATOM 2259 C CA . HIS A 1 287 ? 20.452 -10.474 -3.494 1.00 69.25 287 HIS A CA 1
ATOM 2260 C C . HIS A 1 287 ? 20.347 -11.893 -4.055 1.00 69.25 287 HIS A C 1
ATOM 2262 O O . HIS A 1 287 ? 20.873 -12.822 -3.446 1.00 69.25 287 HIS A O 1
ATOM 2268 N N . LEU A 1 288 ? 19.715 -12.073 -5.215 1.00 67.38 288 LEU A N 1
ATOM 2269 C CA . LEU A 1 288 ? 19.716 -13.349 -5.916 1.00 67.38 288 LEU A CA 1
ATOM 2270 C C . LEU A 1 288 ? 21.050 -13.529 -6.644 1.00 67.38 288 LEU A C 1
ATOM 2272 O O . LEU A 1 288 ? 21.413 -12.744 -7.516 1.00 67.38 288 LEU A O 1
ATOM 2276 N N . ALA A 1 289 ? 21.780 -14.581 -6.278 1.00 58.50 289 ALA A N 1
ATOM 2277 C CA . ALA A 1 289 ? 23.091 -14.885 -6.849 1.00 58.50 289 ALA A CA 1
ATOM 2278 C C . ALA A 1 289 ? 23.011 -15.519 -8.252 1.00 58.50 289 ALA A C 1
ATOM 2280 O O . ALA A 1 289 ? 24.009 -15.532 -8.970 1.00 58.50 289 ALA A O 1
ATOM 2281 N N . ASN A 1 290 ? 21.846 -16.054 -8.644 1.00 69.94 290 ASN A N 1
ATOM 2282 C CA . ASN A 1 290 ? 21.643 -16.754 -9.913 1.00 69.94 290 ASN A CA 1
ATOM 2283 C C . ASN A 1 290 ? 20.664 -15.987 -10.822 1.00 69.94 290 ASN A C 1
ATOM 2285 O O . ASN A 1 290 ? 19.538 -15.676 -10.427 1.00 69.94 290 ASN A O 1
ATOM 2289 N N . VAL A 1 291 ? 21.090 -15.745 -12.067 1.00 69.56 291 VAL A N 1
ATOM 2290 C CA . VAL A 1 291 ? 20.284 -15.148 -13.144 1.00 69.56 291 VAL A CA 1
ATOM 2291 C C . VAL A 1 291 ? 18.962 -15.896 -13.336 1.00 69.56 291 VAL A C 1
ATOM 2293 O O . VAL A 1 291 ? 17.928 -15.251 -13.485 1.00 69.56 291 VAL A O 1
ATOM 2296 N N . GLU A 1 292 ? 18.951 -17.227 -13.233 1.00 66.94 292 GLU A N 1
ATOM 2297 C CA . GLU A 1 292 ? 17.734 -18.043 -13.367 1.00 66.94 292 GLU A CA 1
ATOM 2298 C C . GLU A 1 292 ? 16.671 -17.693 -12.316 1.00 66.94 292 GLU A C 1
ATOM 2300 O O . GLU A 1 292 ? 15.479 -17.700 -12.612 1.00 66.94 292 GLU A O 1
ATOM 2305 N N . GLN A 1 293 ? 17.078 -17.339 -11.091 1.00 70.69 293 GLN A N 1
ATOM 2306 C CA . GLN A 1 293 ? 16.142 -16.961 -10.027 1.00 70.69 293 GLN A CA 1
ATOM 2307 C C . GLN A 1 293 ? 15.527 -15.581 -10.292 1.00 70.69 293 GLN A C 1
ATOM 2309 O O . GLN A 1 293 ? 14.334 -15.381 -10.065 1.00 70.69 293 GLN A O 1
ATOM 2314 N N . VAL A 1 294 ? 16.319 -14.642 -10.822 1.00 73.50 294 VAL A N 1
ATOM 2315 C CA . VAL A 1 294 ? 15.825 -13.326 -11.259 1.00 73.50 294 VAL A CA 1
ATOM 2316 C C . VAL A 1 294 ? 14.860 -13.484 -12.438 1.00 73.50 294 VAL A C 1
ATOM 2318 O O . VAL A 1 294 ? 13.805 -12.852 -12.465 1.00 73.50 294 VAL A O 1
ATOM 2321 N N . VAL A 1 295 ? 15.177 -14.365 -13.390 1.00 70.31 295 VAL A N 1
ATOM 2322 C CA . VAL A 1 295 ? 14.303 -14.678 -14.530 1.00 70.31 295 VAL A CA 1
ATOM 2323 C C . VAL A 1 295 ? 13.004 -15.341 -14.065 1.00 70.31 295 VAL A C 1
ATOM 2325 O O . VAL A 1 295 ? 11.928 -14.919 -14.486 1.00 70.31 295 VAL A O 1
ATOM 2328 N N . GLY A 1 296 ? 13.070 -16.317 -13.155 1.00 73.88 296 GLY A N 1
ATOM 2329 C CA . GLY A 1 296 ? 11.891 -16.968 -12.576 1.00 73.88 296 GLY A CA 1
ATOM 2330 C C . GLY A 1 296 ? 10.976 -15.990 -11.834 1.00 73.88 296 GLY A C 1
ATOM 2331 O O . GLY A 1 296 ? 9.757 -16.040 -11.992 1.00 73.88 296 GLY A O 1
ATOM 2332 N N . PHE A 1 297 ? 11.559 -15.040 -11.098 1.00 79.56 297 PHE A N 1
ATOM 2333 C CA . PHE A 1 297 ? 10.827 -13.946 -10.460 1.00 79.56 297 PHE A CA 1
ATOM 2334 C C . PHE A 1 297 ? 10.057 -13.093 -11.480 1.00 79.56 297 PHE A C 1
ATOM 2336 O O . PHE A 1 297 ? 8.860 -12.858 -11.311 1.00 79.56 297 PHE A O 1
ATOM 2343 N N . LEU A 1 298 ? 10.718 -12.666 -12.563 1.00 78.50 298 LEU A N 1
ATOM 2344 C CA . LEU A 1 298 ? 10.082 -11.878 -13.624 1.00 78.50 298 LEU A CA 1
ATOM 2345 C C . LEU A 1 298 ? 8.990 -12.660 -14.357 1.00 78.50 298 LEU A C 1
ATOM 2347 O O . LEU A 1 298 ? 7.928 -12.104 -14.639 1.00 78.50 298 LEU A O 1
ATOM 2351 N N . ALA A 1 299 ? 9.228 -13.942 -14.634 1.00 74.62 299 ALA A N 1
ATOM 2352 C CA . ALA A 1 299 ? 8.246 -14.815 -15.260 1.00 74.62 299 ALA A CA 1
ATOM 2353 C C . ALA A 1 299 ? 6.975 -14.930 -14.402 1.00 74.62 299 ALA A C 1
ATOM 2355 O O . ALA A 1 299 ? 5.876 -14.776 -14.937 1.00 74.62 299 ALA A O 1
ATOM 2356 N N . ASP A 1 300 ? 7.098 -15.109 -13.080 1.00 81.19 300 ASP A N 1
ATOM 2357 C CA . ASP A 1 300 ? 5.924 -15.170 -12.197 1.00 81.19 300 ASP A CA 1
ATOM 2358 C C . ASP A 1 300 ? 5.167 -13.828 -12.169 1.00 81.19 300 ASP A C 1
ATOM 2360 O O . ASP A 1 300 ? 3.942 -13.823 -12.257 1.00 81.19 300 ASP A O 1
ATOM 2364 N N . ILE A 1 301 ? 5.855 -12.673 -12.174 1.00 84.75 301 ILE A N 1
ATOM 2365 C CA . ILE A 1 301 ? 5.190 -11.355 -12.293 1.00 84.75 301 ILE A CA 1
ATOM 2366 C C . ILE A 1 301 ? 4.367 -11.268 -13.584 1.00 84.75 301 ILE A C 1
ATOM 2368 O O . ILE A 1 301 ? 3.190 -10.901 -13.549 1.00 84.75 301 ILE A O 1
ATOM 2372 N N . VAL A 1 302 ? 4.978 -11.601 -14.725 1.00 81.56 302 VAL A N 1
ATOM 2373 C CA . VAL A 1 302 ? 4.330 -11.524 -16.043 1.00 81.56 302 VAL A CA 1
ATOM 2374 C C . VAL A 1 302 ? 3.117 -12.451 -16.109 1.00 81.56 302 VAL A C 1
ATOM 2376 O O . VAL A 1 302 ? 2.072 -12.048 -16.621 1.00 81.56 302 VAL A O 1
ATOM 2379 N N . LEU A 1 303 ? 3.222 -13.658 -15.549 1.00 80.06 303 LEU A N 1
ATOM 2380 C CA . LEU A 1 303 ? 2.119 -14.617 -15.484 1.00 80.06 303 LEU A CA 1
ATOM 2381 C C . LEU A 1 303 ? 0.991 -14.149 -14.557 1.00 80.06 303 LEU A C 1
ATOM 2383 O O . LEU A 1 303 ? -0.181 -14.305 -14.893 1.00 80.06 303 LEU A O 1
ATOM 2387 N N . LYS A 1 304 ? 1.319 -13.575 -13.393 1.00 84.50 304 LYS A N 1
ATOM 2388 C CA . LYS A 1 304 ? 0.331 -13.165 -12.383 1.00 84.50 304 LYS A CA 1
ATOM 2389 C C . LYS A 1 304 ? -0.405 -11.877 -12.735 1.00 84.50 304 LYS A C 1
ATOM 2391 O O . LYS A 1 304 ? -1.590 -11.769 -12.429 1.00 84.50 304 LYS A O 1
ATOM 2396 N N . VAL A 1 305 ? 0.278 -10.905 -13.336 1.00 85.38 305 VAL A N 1
ATOM 2397 C CA . VAL A 1 305 ? -0.329 -9.622 -13.734 1.00 85.38 305 VAL A CA 1
ATOM 2398 C C . VAL A 1 305 ? -0.939 -9.708 -15.135 1.00 85.38 305 VAL A C 1
ATOM 2400 O O . VAL A 1 305 ? -2.002 -9.137 -15.382 1.00 85.38 305 VAL A O 1
ATOM 2403 N N . GLY A 1 306 ? -0.307 -10.461 -16.035 1.00 81.69 306 GLY A N 1
ATOM 2404 C CA . GLY A 1 306 ? -0.728 -10.638 -17.420 1.00 81.69 306 GLY A CA 1
ATOM 2405 C C . GLY A 1 306 ? 0.135 -9.829 -18.385 1.00 81.69 306 GLY A C 1
ATOM 2406 O O . GLY A 1 306 ? 0.164 -8.596 -18.340 1.00 81.69 306 GLY A O 1
ATOM 2407 N N . TYR A 1 307 ? 0.797 -10.538 -19.301 1.00 78.75 307 TYR A N 1
ATOM 2408 C CA . TYR A 1 307 ? 1.675 -9.952 -20.312 1.00 78.75 307 TYR A CA 1
ATOM 2409 C C . TYR A 1 307 ? 0.984 -8.850 -21.123 1.00 78.75 307 TYR A C 1
ATOM 2411 O O . TYR A 1 307 ? 1.529 -7.758 -21.240 1.00 78.75 307 TYR A O 1
ATOM 2419 N N . ASP A 1 308 ? -0.233 -9.094 -21.616 1.00 73.88 308 ASP A N 1
ATOM 2420 C CA . ASP A 1 308 ? -0.943 -8.141 -22.477 1.00 73.88 308 ASP A CA 1
ATOM 2421 C C . ASP A 1 308 ? -1.242 -6.816 -21.771 1.00 73.88 308 ASP A C 1
ATOM 2423 O O . ASP A 1 308 ? -1.129 -5.755 -22.386 1.00 73.88 308 ASP A O 1
ATOM 2427 N N . LYS A 1 309 ? -1.550 -6.850 -20.466 1.00 80.94 309 LYS A N 1
ATOM 2428 C CA . LYS A 1 309 ? -1.790 -5.642 -19.660 1.00 80.94 309 LYS A CA 1
ATOM 2429 C C . LYS A 1 309 ? -0.512 -4.819 -19.515 1.00 80.94 309 LYS A C 1
ATOM 2431 O O . LYS A 1 309 ? -0.530 -3.614 -19.761 1.00 80.94 309 LYS A O 1
ATOM 2436 N N . ILE A 1 310 ? 0.600 -5.478 -19.179 1.00 80.75 310 ILE A N 1
ATOM 2437 C CA . ILE A 1 310 ? 1.923 -4.846 -19.051 1.00 80.75 310 ILE A CA 1
ATOM 2438 C C . ILE A 1 310 ? 2.364 -4.259 -20.396 1.00 80.75 310 ILE A C 1
ATOM 2440 O O . ILE A 1 310 ? 2.729 -3.089 -20.491 1.00 80.75 310 ILE A O 1
ATOM 2444 N N . ALA A 1 311 ? 2.284 -5.065 -21.449 1.00 76.31 311 ALA A N 1
ATOM 2445 C CA . ALA A 1 311 ? 2.640 -4.716 -22.813 1.00 76.31 311 ALA A CA 1
ATOM 2446 C C . ALA A 1 311 ? 1.831 -3.506 -23.312 1.00 76.31 311 ALA A C 1
ATOM 2448 O O . ALA A 1 311 ? 2.403 -2.515 -23.771 1.00 76.31 311 ALA A O 1
ATOM 2449 N N . ARG A 1 312 ? 0.501 -3.548 -23.181 1.00 77.75 312 ARG A N 1
ATOM 2450 C CA . ARG A 1 312 ? -0.381 -2.427 -23.528 1.00 77.75 312 ARG A CA 1
ATOM 2451 C C . ARG A 1 312 ? 0.010 -1.163 -22.764 1.00 77.75 312 ARG A C 1
ATOM 2453 O O . ARG A 1 312 ? 0.194 -0.125 -23.394 1.00 77.75 312 ARG A O 1
ATOM 2460 N N . ARG A 1 313 ? 0.231 -1.261 -21.449 1.00 80.00 313 ARG A N 1
ATOM 2461 C CA . ARG A 1 313 ? 0.589 -0.106 -20.617 1.00 80.00 313 ARG A CA 1
ATOM 2462 C C . ARG A 1 313 ? 1.914 0.530 -21.024 1.00 80.00 313 ARG A C 1
ATOM 2464 O O . ARG A 1 313 ? 1.980 1.748 -21.159 1.00 80.00 313 ARG A O 1
ATOM 2471 N N . ILE A 1 314 ? 2.955 -0.273 -21.266 1.00 76.81 314 ILE A N 1
ATOM 2472 C CA . ILE A 1 314 ? 4.243 0.225 -21.777 1.00 76.81 314 ILE A CA 1
ATOM 2473 C C . ILE A 1 314 ? 4.020 0.975 -23.093 1.00 76.81 314 ILE A C 1
ATOM 2475 O O . ILE A 1 314 ? 4.576 2.052 -23.288 1.00 76.81 314 ILE A O 1
ATOM 2479 N N . ARG A 1 315 ? 3.192 0.430 -23.993 1.00 72.12 315 ARG A N 1
ATOM 2480 C CA . ARG A 1 315 ? 2.916 1.041 -25.296 1.00 72.12 315 ARG A CA 1
ATOM 2481 C C . ARG A 1 315 ? 2.279 2.418 -25.141 1.00 72.12 315 ARG A C 1
ATOM 2483 O O . ARG A 1 315 ? 2.802 3.381 -25.688 1.00 72.12 315 ARG A O 1
ATOM 2490 N N . GLU A 1 316 ? 1.200 2.490 -24.370 1.00 73.88 316 GLU A N 1
ATOM 2491 C CA . GLU A 1 316 ? 0.465 3.726 -24.101 1.00 73.88 316 GLU A CA 1
ATOM 2492 C C . GLU A 1 316 ? 1.342 4.771 -23.408 1.00 73.88 316 GLU A C 1
ATOM 2494 O O . GLU A 1 316 ? 1.322 5.938 -23.789 1.00 73.88 316 GLU A O 1
ATOM 2499 N N . ALA A 1 317 ? 2.142 4.359 -22.420 1.00 73.50 317 ALA A N 1
ATOM 2500 C CA . ALA A 1 317 ? 3.032 5.256 -21.692 1.00 73.50 317 ALA A CA 1
ATOM 2501 C C . ALA A 1 317 ? 4.145 5.815 -22.594 1.00 73.50 317 ALA A C 1
ATOM 2503 O O . ALA A 1 317 ? 4.459 7.001 -22.519 1.00 73.50 317 ALA A O 1
ATOM 2504 N N . LEU A 1 318 ? 4.715 4.987 -23.479 1.00 71.00 318 LEU A N 1
ATOM 2505 C CA . LEU A 1 318 ? 5.706 5.432 -24.461 1.00 71.00 318 LEU A CA 1
ATOM 2506 C C . LEU A 1 318 ? 5.092 6.349 -25.524 1.00 71.00 318 LEU A C 1
ATOM 2508 O O . LEU A 1 318 ? 5.700 7.363 -25.856 1.00 71.00 318 LEU A O 1
ATOM 2512 N N . ASP A 1 319 ? 3.904 6.027 -26.041 1.00 68.00 319 ASP A N 1
ATOM 2513 C CA . ASP A 1 319 ? 3.209 6.880 -27.012 1.00 68.00 319 ASP A CA 1
ATOM 2514 C C . ASP A 1 319 ? 2.855 8.238 -26.385 1.00 68.00 319 ASP A C 1
ATOM 2516 O O . ASP A 1 319 ? 3.168 9.279 -26.961 1.00 68.00 319 ASP A O 1
ATOM 2520 N N . ALA A 1 320 ? 2.312 8.252 -25.163 1.00 66.88 320 ALA A N 1
ATOM 2521 C CA . ALA A 1 320 ? 2.034 9.483 -24.426 1.00 66.88 320 ALA A CA 1
ATOM 2522 C C . ALA A 1 320 ? 3.306 10.316 -24.199 1.00 66.88 320 ALA A C 1
ATOM 2524 O O . ALA A 1 320 ? 3.316 11.509 -24.499 1.00 66.88 320 ALA A O 1
ATOM 2525 N N . ALA A 1 321 ? 4.399 9.691 -23.746 1.00 63.97 321 ALA A N 1
ATOM 2526 C CA . ALA A 1 321 ? 5.672 10.371 -23.500 1.00 63.97 321 ALA A CA 1
ATOM 2527 C C . ALA A 1 321 ? 6.298 10.975 -24.771 1.00 63.97 321 ALA A C 1
ATOM 2529 O O . ALA A 1 321 ? 6.980 11.997 -24.699 1.00 63.97 321 ALA A O 1
ATOM 2530 N N . VAL A 1 322 ? 6.067 10.370 -25.942 1.00 59.69 322 VAL A N 1
ATOM 2531 C CA . VAL A 1 322 ? 6.515 10.908 -27.238 1.00 59.69 322 VAL A CA 1
ATOM 2532 C C . VAL A 1 322 ? 5.719 12.158 -27.638 1.00 59.69 322 VAL A C 1
ATOM 2534 O O . VAL A 1 322 ? 6.270 13.036 -28.302 1.00 59.69 322 VAL A O 1
ATOM 2537 N N . HIS A 1 323 ? 4.448 12.262 -27.236 1.00 57.62 323 HIS A N 1
ATOM 2538 C CA . HIS A 1 323 ? 3.544 13.338 -27.653 1.00 57.62 323 HIS A CA 1
ATOM 2539 C C . HIS A 1 323 ? 3.484 14.543 -26.699 1.00 57.62 323 HIS A C 1
ATOM 2541 O O . HIS A 1 323 ? 3.127 15.630 -27.149 1.00 57.62 323 HIS A O 1
ATOM 2547 N N . THR A 1 324 ? 3.830 14.395 -25.416 1.00 56.12 324 THR A N 1
ATOM 2548 C CA . THR A 1 324 ? 3.615 15.449 -24.402 1.00 56.12 324 THR A CA 1
ATOM 2549 C C . THR A 1 324 ? 4.785 16.405 -24.163 1.00 56.12 324 THR A C 1
ATOM 2551 O O . THR A 1 324 ? 4.577 17.399 -23.482 1.00 56.12 324 THR A O 1
ATOM 2554 N N . LEU A 1 325 ? 5.973 16.167 -24.739 1.00 45.06 325 LEU A N 1
ATOM 2555 C CA . LEU A 1 325 ? 7.103 17.114 -24.895 1.00 45.06 325 LEU A CA 1
ATOM 2556 C C . LEU A 1 325 ? 7.426 18.098 -23.738 1.00 45.06 325 LEU A C 1
ATOM 2558 O O . LEU A 1 325 ? 8.066 19.120 -23.964 1.00 45.06 325 LEU A O 1
ATOM 2562 N N . ASP A 1 326 ? 7.105 17.745 -22.496 1.00 48.16 326 ASP A N 1
ATOM 2563 C CA . ASP A 1 326 ? 7.812 18.211 -21.302 1.00 48.16 326 ASP A CA 1
ATOM 2564 C C . ASP A 1 326 ? 7.996 17.018 -20.348 1.00 48.16 326 ASP A C 1
ATOM 2566 O O . ASP A 1 326 ? 7.152 16.743 -19.496 1.00 48.16 326 ASP A O 1
ATOM 2570 N N . PRO A 1 327 ? 9.034 16.192 -20.560 1.00 46.09 327 PRO A N 1
ATOM 2571 C CA . PRO A 1 327 ? 9.276 15.010 -19.760 1.00 46.09 327 PRO A CA 1
ATOM 2572 C C . PRO A 1 327 ? 10.171 15.391 -18.583 1.00 46.09 327 PRO A C 1
ATOM 2574 O O . PRO A 1 327 ? 11.338 15.743 -18.775 1.00 46.09 327 PRO A O 1
ATOM 2577 N N . SER A 1 328 ? 9.710 15.201 -17.347 1.00 51.09 328 SER A N 1
ATOM 2578 C CA . SER A 1 328 ? 10.686 14.939 -16.294 1.00 51.09 328 SER A CA 1
ATOM 2579 C C . SER A 1 328 ? 11.509 13.733 -16.733 1.00 51.09 328 SER A C 1
ATOM 2581 O O . SER A 1 328 ? 10.973 12.657 -17.010 1.00 51.09 328 SER A O 1
ATOM 2583 N N . ALA A 1 329 ? 12.819 13.934 -16.888 1.00 53.38 329 ALA A N 1
ATOM 2584 C CA . ALA A 1 329 ? 13.692 12.980 -17.562 1.00 53.38 329 ALA A CA 1
ATOM 2585 C C . ALA A 1 329 ? 13.607 11.555 -16.982 1.00 53.38 329 ALA A C 1
ATOM 2587 O O . ALA A 1 329 ? 13.766 10.574 -17.707 1.00 53.38 329 ALA A O 1
ATOM 2588 N N . GLN A 1 330 ? 13.258 11.486 -15.699 1.00 56.91 330 GLN A N 1
ATOM 2589 C CA . GLN A 1 330 ? 13.122 10.304 -14.868 1.00 56.91 330 GLN A CA 1
ATOM 2590 C C . GLN A 1 330 ? 11.912 9.415 -15.213 1.00 56.91 330 GLN A C 1
ATOM 2592 O O . GLN A 1 330 ? 12.007 8.197 -15.084 1.00 56.91 330 GLN A O 1
ATOM 2597 N N . GLY A 1 331 ? 10.796 9.980 -15.693 1.00 63.22 331 GLY A N 1
ATOM 2598 C CA . GLY A 1 331 ? 9.594 9.202 -16.023 1.00 63.22 331 GLY A CA 1
ATOM 2599 C C . GLY A 1 331 ? 9.808 8.267 -17.215 1.00 63.22 331 GLY A C 1
ATOM 2600 O O . GLY A 1 331 ? 9.551 7.067 -17.127 1.00 63.22 331 GLY A O 1
ATOM 2601 N N . LEU A 1 332 ? 10.357 8.805 -18.311 1.00 68.00 332 LEU A N 1
ATOM 2602 C CA . LEU A 1 332 ? 10.689 8.033 -19.513 1.00 68.00 332 LEU A CA 1
ATOM 2603 C C . LEU A 1 332 ? 11.773 6.982 -19.236 1.00 68.00 332 LEU A C 1
ATOM 2605 O O . LEU A 1 332 ? 11.648 5.844 -19.687 1.00 68.00 332 LEU A O 1
ATOM 2609 N N . ASP A 1 333 ? 12.806 7.343 -18.472 1.00 66.81 333 ASP A N 1
ATOM 2610 C CA . ASP A 1 333 ? 13.892 6.424 -18.120 1.00 66.81 333 ASP A CA 1
ATOM 2611 C C . ASP A 1 333 ? 13.358 5.211 -17.342 1.00 66.81 333 ASP A C 1
ATOM 2613 O O . ASP A 1 333 ? 13.715 4.075 -17.653 1.00 66.81 333 ASP A O 1
ATOM 2617 N N . ASN A 1 334 ? 12.438 5.421 -16.397 1.00 70.38 334 ASN A N 1
ATOM 2618 C CA . ASN A 1 334 ? 11.808 4.334 -15.649 1.00 70.38 334 ASN A CA 1
ATOM 2619 C C . ASN A 1 334 ? 10.935 3.436 -16.540 1.00 70.38 334 ASN A C 1
ATOM 2621 O O . ASN A 1 334 ? 11.016 2.213 -16.420 1.00 70.38 334 ASN A O 1
ATOM 2625 N N . ILE A 1 335 ? 10.164 4.006 -17.477 1.00 72.25 335 ILE A N 1
ATOM 2626 C CA . ILE A 1 335 ? 9.368 3.216 -18.437 1.00 72.25 335 ILE A CA 1
ATOM 2627 C C . ILE A 1 335 ? 10.291 2.352 -19.303 1.00 72.25 335 ILE A C 1
ATOM 2629 O O . ILE A 1 335 ? 10.016 1.172 -19.520 1.00 72.25 335 ILE A O 1
ATOM 2633 N N . LEU A 1 336 ? 11.411 2.911 -19.772 1.00 71.62 336 LEU A N 1
ATOM 2634 C CA . LEU A 1 336 ? 12.407 2.179 -20.555 1.00 71.62 336 LEU A CA 1
ATOM 2635 C C . LEU A 1 336 ? 13.108 1.091 -19.729 1.00 71.62 336 LEU A C 1
ATOM 2637 O O . LEU A 1 336 ? 13.363 0.006 -20.255 1.00 71.62 336 LEU A O 1
ATOM 2641 N N . ILE A 1 337 ? 13.389 1.341 -18.446 1.00 73.62 337 ILE A N 1
ATOM 2642 C CA . ILE A 1 337 ? 13.928 0.335 -17.522 1.00 73.62 337 ILE A CA 1
ATOM 2643 C C . ILE A 1 337 ? 12.934 -0.816 -17.359 1.00 73.62 337 ILE A C 1
ATOM 2645 O O . ILE A 1 337 ? 13.322 -1.967 -17.545 1.00 73.62 337 ILE A O 1
ATOM 2649 N N . VAL A 1 338 ? 11.658 -0.533 -17.082 1.00 76.94 338 VAL A N 1
ATOM 2650 C CA . VAL A 1 338 ? 10.619 -1.568 -16.960 1.00 76.94 338 VAL A CA 1
ATOM 2651 C C . VAL A 1 338 ? 10.454 -2.339 -18.264 1.00 76.94 338 VAL A C 1
ATOM 2653 O O . VAL A 1 338 ? 10.461 -3.569 -18.247 1.00 76.94 338 VAL A O 1
ATOM 2656 N N . ALA A 1 339 ? 10.388 -1.647 -19.403 1.00 74.19 339 ALA A N 1
ATOM 2657 C CA . ALA A 1 339 ? 10.329 -2.294 -20.705 1.00 74.19 339 ALA A CA 1
ATOM 2658 C C . ALA A 1 339 ? 11.527 -3.225 -20.909 1.00 74.19 339 ALA A C 1
ATOM 2660 O O . ALA A 1 339 ? 11.346 -4.363 -21.329 1.00 74.19 339 ALA A O 1
ATOM 2661 N N . ARG A 1 340 ? 12.742 -2.800 -20.549 1.00 72.38 340 ARG A N 1
ATOM 2662 C CA . ARG A 1 340 ? 13.938 -3.645 -20.631 1.00 72.38 340 ARG A CA 1
ATOM 2663 C C . ARG A 1 340 ? 13.866 -4.853 -19.701 1.00 72.38 340 ARG A C 1
ATOM 2665 O O . ARG A 1 340 ? 14.202 -5.940 -20.144 1.00 72.38 340 ARG A O 1
ATOM 2672 N N . ILE A 1 341 ? 13.434 -4.675 -18.453 1.00 73.06 341 ILE A N 1
ATOM 2673 C CA . ILE A 1 341 ? 13.289 -5.757 -17.467 1.00 73.06 341 ILE A CA 1
ATOM 2674 C C . ILE A 1 341 ? 12.334 -6.833 -17.998 1.00 73.06 341 ILE A C 1
ATOM 2676 O O . ILE A 1 341 ? 12.685 -8.007 -18.044 1.00 73.06 341 ILE A O 1
ATOM 2680 N N . ILE A 1 342 ? 11.152 -6.428 -18.465 1.00 69.56 342 ILE A N 1
ATOM 2681 C CA . ILE A 1 342 ? 10.110 -7.353 -18.932 1.00 69.56 342 ILE A CA 1
ATOM 2682 C C . ILE A 1 342 ? 10.482 -8.014 -20.272 1.00 69.56 342 ILE A C 1
ATOM 2684 O O . ILE A 1 342 ? 10.015 -9.109 -20.572 1.00 69.56 342 ILE A O 1
ATOM 2688 N N . THR A 1 343 ? 11.348 -7.385 -21.071 1.00 63.41 343 THR A N 1
ATOM 2689 C CA . THR A 1 343 ? 11.783 -7.898 -22.387 1.00 63.41 343 THR A CA 1
ATOM 2690 C C . THR A 1 343 ? 13.105 -8.666 -22.337 1.00 63.41 343 THR A C 1
ATOM 2692 O O . THR A 1 343 ? 13.561 -9.164 -23.365 1.00 63.41 343 THR A O 1
ATOM 2695 N N . PHE A 1 344 ? 13.715 -8.788 -21.152 1.00 56.47 344 PHE A N 1
ATOM 2696 C CA . PHE A 1 344 ? 15.031 -9.391 -20.959 1.00 56.47 344 PHE A CA 1
ATOM 2697 C C . PHE A 1 344 ? 15.122 -10.919 -21.169 1.00 56.47 344 PHE A C 1
ATOM 2699 O O . PHE A 1 344 ? 16.199 -11.350 -21.580 1.00 56.47 344 PHE A O 1
ATOM 2706 N N . PRO A 1 345 ? 14.090 -11.774 -20.980 1.00 52.91 345 PRO A N 1
ATOM 2707 C CA . PRO A 1 345 ? 14.269 -13.215 -21.163 1.00 52.91 345 PRO A CA 1
ATOM 2708 C C . PRO A 1 345 ? 14.062 -13.601 -22.637 1.00 52.91 345 PRO A C 1
ATOM 2710 O O . PRO A 1 345 ? 13.099 -14.273 -22.998 1.00 52.91 345 PRO A O 1
ATOM 2713 N N . LYS A 1 346 ? 14.957 -13.129 -23.512 1.00 43.50 346 LYS A N 1
ATOM 2714 C CA . LYS A 1 346 ? 14.955 -13.430 -24.954 1.00 43.50 346 LYS A CA 1
ATOM 2715 C C . LYS A 1 346 ? 15.300 -14.896 -25.240 1.00 43.50 346 LYS A C 1
ATOM 2717 O O . LYS A 1 346 ? 14.723 -15.486 -26.151 1.00 43.50 346 LYS A O 1
ATOM 2722 N N . ASP A 1 347 ? 16.221 -15.461 -24.463 1.00 42.88 347 ASP A N 1
ATOM 2723 C CA . ASP A 1 347 ? 16.817 -16.768 -24.758 1.00 42.88 347 ASP A CA 1
ATOM 2724 C C . ASP A 1 347 ? 16.164 -17.920 -23.962 1.00 42.88 347 ASP A C 1
ATOM 2726 O O . ASP A 1 347 ? 16.195 -19.062 -24.416 1.00 42.88 347 ASP A O 1
ATOM 2730 N N . ASP A 1 348 ? 15.469 -17.621 -22.854 1.00 43.81 348 ASP A N 1
ATOM 2731 C CA . ASP A 1 348 ? 14.900 -18.637 -21.948 1.00 43.81 348 ASP A CA 1
ATOM 2732 C C . ASP A 1 348 ? 13.400 -18.935 -22.176 1.00 43.81 348 ASP A C 1
ATOM 2734 O O . ASP A 1 348 ? 12.917 -19.999 -21.792 1.00 43.81 348 ASP A O 1
ATOM 2738 N N . TYR A 1 349 ? 12.639 -18.033 -22.822 1.00 47.38 349 TYR A N 1
ATOM 2739 C CA . TYR A 1 349 ? 11.191 -18.204 -23.067 1.00 47.38 349 TYR A CA 1
ATOM 2740 C C . TYR A 1 349 ? 10.754 -17.753 -24.481 1.00 47.38 349 TYR A C 1
ATOM 2742 O O . TYR A 1 349 ? 10.070 -16.734 -24.643 1.00 47.38 349 TYR A O 1
ATOM 2750 N N . PRO A 1 350 ? 11.065 -18.537 -25.534 1.00 47.97 350 PRO A N 1
ATOM 2751 C CA . PRO A 1 350 ? 10.786 -18.182 -26.931 1.00 47.97 350 PRO A CA 1
ATOM 2752 C C . PRO A 1 350 ? 9.294 -17.974 -27.256 1.00 47.97 350 PRO A C 1
ATOM 2754 O O . PRO A 1 350 ? 8.968 -17.248 -28.192 1.00 47.97 350 PRO A O 1
ATOM 2757 N N . ALA A 1 351 ? 8.367 -18.550 -26.482 1.00 45.66 351 ALA A N 1
ATOM 2758 C CA . ALA A 1 351 ? 6.925 -18.358 -26.678 1.00 45.66 351 ALA A CA 1
ATOM 2759 C C . ALA A 1 351 ? 6.450 -16.936 -26.313 1.00 45.66 351 ALA A C 1
ATOM 2761 O O . ALA A 1 351 ? 5.647 -16.353 -27.037 1.00 45.66 351 ALA A O 1
ATOM 2762 N N . ILE A 1 352 ? 6.989 -16.352 -25.235 1.00 47.25 352 ILE A N 1
ATOM 2763 C CA . ILE A 1 352 ? 6.703 -14.964 -24.828 1.00 47.25 352 ILE A CA 1
ATOM 2764 C C . ILE A 1 352 ? 7.384 -13.997 -25.807 1.00 47.25 352 ILE A C 1
ATOM 2766 O O . ILE A 1 352 ? 6.787 -13.009 -26.237 1.00 47.25 352 ILE A O 1
ATOM 2770 N N . TRP A 1 353 ? 8.613 -14.323 -26.220 1.00 44.06 353 TRP A N 1
ATOM 2771 C CA . TRP A 1 353 ? 9.378 -13.552 -27.197 1.00 44.06 353 TRP A CA 1
ATOM 2772 C C . TRP A 1 353 ? 8.722 -13.514 -28.586 1.00 44.06 353 TRP A C 1
ATOM 2774 O O . TRP A 1 353 ? 8.673 -12.458 -29.208 1.00 44.06 353 TRP A O 1
ATOM 2784 N N . ASN A 1 354 ? 8.145 -14.615 -29.071 1.00 45.56 354 ASN A N 1
ATOM 2785 C CA . ASN A 1 354 ? 7.459 -14.636 -30.367 1.00 45.56 354 ASN A CA 1
ATOM 2786 C C . ASN A 1 354 ? 6.183 -13.776 -30.372 1.00 45.56 354 ASN A C 1
ATOM 2788 O O . ASN A 1 354 ? 5.965 -13.023 -31.324 1.00 45.56 354 ASN A O 1
ATOM 2792 N N . SER A 1 355 ? 5.396 -13.802 -29.290 1.00 48.69 355 SER A N 1
ATOM 2793 C CA . SER A 1 355 ? 4.263 -12.881 -29.100 1.00 48.69 355 SER A CA 1
ATOM 2794 C C . SER A 1 355 ? 4.716 -11.417 -28.986 1.00 48.69 355 SER A C 1
ATOM 2796 O O . SER A 1 355 ? 4.024 -10.513 -29.451 1.00 48.69 355 SER A O 1
ATOM 2798 N N . TYR A 1 356 ? 5.908 -11.170 -28.430 1.00 45.97 356 TYR A N 1
ATOM 2799 C CA . TYR A 1 356 ? 6.535 -9.847 -28.343 1.00 45.97 356 TYR A CA 1
ATOM 2800 C C . TYR A 1 356 ? 7.092 -9.334 -29.682 1.00 45.97 356 TYR A C 1
ATOM 2802 O O . TYR A 1 356 ? 6.924 -8.163 -30.009 1.00 45.97 356 TYR A O 1
ATOM 2810 N N . CYS A 1 357 ? 7.723 -10.182 -30.496 1.00 43.97 357 CYS A N 1
ATOM 2811 C CA . CYS A 1 357 ? 8.274 -9.798 -31.801 1.00 43.97 357 CYS A CA 1
ATOM 2812 C C . CYS A 1 357 ? 7.201 -9.445 -32.834 1.00 43.97 357 CYS A C 1
ATOM 2814 O O . CYS A 1 357 ? 7.465 -8.678 -33.757 1.00 43.97 357 CYS A O 1
ATOM 2816 N N . GLN A 1 358 ? 5.990 -9.972 -32.668 1.00 50.31 358 GLN A N 1
ATOM 2817 C CA . GLN A 1 358 ? 4.821 -9.592 -33.464 1.00 50.31 358 GLN A CA 1
ATOM 2818 C C . GLN A 1 358 ? 4.133 -8.325 -32.922 1.00 50.31 358 GLN A C 1
ATOM 2820 O O . GLN A 1 358 ? 3.193 -7.813 -33.528 1.00 50.31 358 GLN A O 1
ATOM 2825 N N . ASN A 1 359 ? 4.599 -7.795 -31.786 1.00 49.62 359 ASN A N 1
ATOM 2826 C CA . ASN A 1 359 ? 3.969 -6.699 -31.071 1.00 49.62 359 ASN A CA 1
ATOM 2827 C C . ASN A 1 359 ? 4.527 -5.324 -31.518 1.00 49.62 359 ASN A C 1
ATOM 2829 O O . ASN A 1 359 ? 5.743 -5.113 -31.510 1.00 49.62 359 ASN A O 1
ATOM 2833 N N . PRO A 1 360 ? 3.663 -4.328 -31.805 1.00 55.34 360 PRO A N 1
ATOM 2834 C CA . PRO A 1 360 ? 4.051 -2.937 -32.084 1.00 55.34 360 PRO A CA 1
ATOM 2835 C C . PRO A 1 360 ? 4.963 -2.270 -31.034 1.00 55.34 360 PRO A C 1
ATOM 2837 O O . PRO A 1 360 ? 5.581 -1.246 -31.320 1.00 55.34 360 PRO A O 1
ATOM 2840 N N . LEU A 1 361 ? 5.071 -2.835 -29.826 1.00 52.41 361 LEU A N 1
ATOM 2841 C CA . LEU A 1 361 ? 5.927 -2.357 -28.736 1.00 52.41 361 LEU A CA 1
ATOM 2842 C C . LEU A 1 361 ? 7.388 -2.143 -29.118 1.00 52.41 361 LEU A C 1
ATOM 2844 O O . LEU A 1 361 ? 7.974 -1.156 -28.681 1.00 52.41 361 LEU A O 1
ATOM 2848 N N . LEU A 1 362 ? 7.977 -3.017 -29.937 1.00 55.22 362 LEU A N 1
ATOM 2849 C CA . LEU A 1 362 ? 9.369 -2.864 -30.375 1.00 55.22 362 LEU A CA 1
ATOM 2850 C C . LEU A 1 362 ? 9.581 -1.561 -31.155 1.00 55.22 362 LEU A C 1
ATOM 2852 O O . LEU A 1 362 ? 10.587 -0.878 -30.963 1.00 55.22 362 LEU A O 1
ATOM 2856 N N . ASN A 1 363 ? 8.603 -1.172 -31.977 1.00 59.75 363 ASN A N 1
ATOM 2857 C CA . ASN A 1 363 ? 8.646 0.085 -32.719 1.00 59.75 363 ASN A CA 1
ATOM 2858 C C . ASN A 1 363 ? 8.520 1.294 -31.786 1.00 59.75 363 ASN A C 1
ATOM 2860 O O . ASN A 1 363 ? 9.210 2.294 -31.993 1.00 59.75 363 ASN A O 1
ATOM 2864 N N . ASN A 1 364 ? 7.703 1.194 -30.736 1.00 56.12 364 ASN A N 1
ATOM 2865 C CA . ASN A 1 364 ? 7.531 2.266 -29.757 1.00 56.12 364 ASN A CA 1
ATOM 2866 C C . ASN A 1 364 ? 8.750 2.410 -28.838 1.00 56.12 364 ASN A C 1
ATOM 2868 O O . ASN A 1 364 ? 9.207 3.528 -28.618 1.00 56.12 364 ASN A O 1
ATOM 2872 N N . VAL A 1 365 ? 9.347 1.304 -28.383 1.00 57.53 365 VAL A N 1
ATOM 2873 C CA . VAL A 1 365 ? 10.608 1.310 -27.623 1.00 57.53 365 VAL A CA 1
ATOM 2874 C C . VAL A 1 365 ? 11.742 1.874 -28.478 1.00 57.53 365 VAL A C 1
ATOM 2876 O O . VAL A 1 365 ? 12.463 2.760 -28.029 1.00 57.53 365 VAL A O 1
ATOM 2879 N N . ALA A 1 366 ? 11.879 1.438 -29.734 1.00 57.66 366 ALA A N 1
ATOM 2880 C CA . ALA A 1 366 ? 12.892 1.974 -30.642 1.00 57.66 366 ALA A CA 1
ATOM 2881 C C . ALA A 1 366 ? 12.691 3.475 -30.917 1.00 57.66 366 ALA A C 1
ATOM 2883 O O . ALA A 1 366 ? 13.665 4.229 -30.971 1.00 57.66 366 ALA A O 1
ATOM 2884 N N . ARG A 1 367 ? 11.440 3.930 -31.066 1.00 60.28 367 ARG A N 1
ATOM 2885 C CA . ARG A 1 367 ? 11.099 5.354 -31.208 1.00 60.28 367 ARG A CA 1
ATOM 2886 C C . ARG A 1 367 ? 11.471 6.138 -29.950 1.00 60.28 367 ARG A C 1
ATOM 2888 O O . ARG A 1 367 ? 12.161 7.146 -30.062 1.00 60.28 367 ARG A O 1
ATOM 2895 N N . ALA A 1 368 ? 11.093 5.650 -28.773 1.00 56.81 368 ALA A N 1
ATOM 2896 C CA . ALA A 1 368 ? 11.401 6.280 -27.494 1.00 56.81 368 ALA A CA 1
ATOM 2897 C C . ALA A 1 368 ? 12.910 6.345 -27.210 1.00 56.81 368 ALA A C 1
ATOM 2899 O O . ALA A 1 368 ? 13.410 7.389 -26.806 1.00 56.81 368 ALA A O 1
ATOM 2900 N N . LEU A 1 369 ? 13.663 5.281 -27.514 1.00 57.16 369 LEU A N 1
ATOM 2901 C CA . LEU A 1 369 ? 15.126 5.272 -27.409 1.00 57.16 369 LEU A CA 1
ATOM 2902 C C . LEU A 1 369 ? 15.786 6.283 -28.355 1.00 57.16 369 LEU A C 1
ATOM 2904 O O . LEU A 1 369 ? 16.788 6.896 -27.994 1.00 57.16 369 LEU A O 1
ATOM 2908 N N . ARG A 1 370 ? 15.240 6.494 -29.562 1.00 64.06 370 ARG A N 1
ATOM 2909 C CA . ARG A 1 370 ? 15.724 7.551 -30.468 1.00 64.06 370 ARG A CA 1
ATOM 2910 C C . ARG A 1 370 ? 15.465 8.941 -29.893 1.00 64.06 370 ARG A C 1
ATOM 2912 O O . ARG A 1 370 ? 16.355 9.784 -29.979 1.00 64.06 370 ARG A O 1
ATOM 2919 N N . VAL A 1 371 ? 14.292 9.160 -29.298 1.00 63.31 371 VAL A N 1
ATOM 2920 C CA . VAL A 1 371 ? 13.944 10.420 -28.624 1.00 63.31 371 VAL A CA 1
ATOM 2921 C C . VAL A 1 371 ? 14.864 10.667 -27.421 1.00 63.31 371 VAL A C 1
ATOM 2923 O O . VAL A 1 371 ? 15.442 11.747 -27.323 1.00 63.31 371 VAL A O 1
ATOM 2926 N N . ASP A 1 372 ? 15.105 9.667 -26.565 1.00 58.75 372 ASP A N 1
ATOM 2927 C CA . ASP A 1 372 ? 16.057 9.775 -25.445 1.00 58.75 372 ASP A CA 1
ATOM 2928 C C . ASP A 1 372 ? 17.493 10.044 -25.930 1.00 58.75 372 ASP A C 1
ATOM 2930 O O . ASP A 1 372 ? 18.174 10.941 -25.434 1.00 58.75 372 ASP A O 1
ATOM 2934 N N . ALA A 1 373 ? 17.956 9.338 -26.965 1.00 64.25 373 ALA A N 1
ATOM 2935 C CA . ALA A 1 373 ? 19.281 9.569 -27.535 1.00 64.25 373 ALA A CA 1
ATOM 2936 C C . ALA A 1 373 ? 19.429 10.989 -28.115 1.00 64.25 373 ALA A C 1
ATOM 2938 O O . ALA A 1 373 ? 20.481 11.613 -27.957 1.00 64.25 373 ALA A O 1
ATOM 2939 N N . GLN A 1 374 ? 18.390 11.517 -28.771 1.00 69.31 374 GLN A N 1
ATOM 2940 C CA . GLN A 1 374 ? 18.355 12.906 -29.236 1.00 69.31 374 GLN A CA 1
ATOM 2941 C C . GLN A 1 374 ? 18.376 13.893 -28.059 1.00 69.31 374 GLN A C 1
ATOM 2943 O O . GLN A 1 374 ? 19.142 14.857 -28.099 1.00 69.31 374 GLN A O 1
ATOM 2948 N N . ARG A 1 375 ? 17.623 13.615 -26.985 1.00 66.25 375 ARG A N 1
ATOM 2949 C CA . ARG A 1 375 ? 17.610 14.409 -25.745 1.00 66.25 375 ARG A CA 1
ATOM 2950 C C . ARG A 1 375 ? 18.988 14.472 -25.092 1.00 66.25 375 ARG A C 1
ATOM 2952 O O . ARG A 1 375 ? 19.508 15.567 -24.900 1.00 66.25 375 ARG A O 1
ATOM 2959 N N . ARG A 1 376 ? 19.614 13.326 -24.800 1.00 67.69 376 ARG A N 1
ATOM 2960 C CA . ARG A 1 376 ? 20.940 13.272 -24.150 1.00 67.69 376 ARG A CA 1
ATOM 2961 C C . ARG A 1 376 ? 21.993 14.028 -24.956 1.00 67.69 376 ARG A C 1
ATOM 2963 O O . ARG A 1 376 ? 22.822 14.732 -24.389 1.00 67.69 376 ARG A O 1
ATOM 2970 N N . ARG A 1 377 ? 21.940 13.938 -26.291 1.00 69.75 377 ARG A N 1
ATOM 2971 C CA . ARG A 1 377 ? 22.808 14.728 -27.182 1.00 69.75 377 ARG A CA 1
ATOM 2972 C C . ARG A 1 377 ? 22.550 16.231 -27.050 1.00 69.75 377 ARG A C 1
ATOM 2974 O O . ARG A 1 377 ? 23.510 16.992 -26.980 1.00 69.75 377 ARG A O 1
ATOM 2981 N N . ALA A 1 378 ? 21.288 16.655 -26.982 1.00 70.44 378 ALA A N 1
ATOM 2982 C CA . ALA A 1 378 ? 20.923 18.058 -26.793 1.00 70.44 378 ALA A CA 1
ATOM 2983 C C . ALA A 1 378 ? 21.336 18.602 -25.411 1.00 70.44 378 ALA A C 1
ATOM 2985 O O . ALA A 1 378 ? 21.793 19.739 -25.315 1.00 70.44 378 ALA A O 1
ATOM 2986 N N . GLU A 1 379 ? 21.226 17.803 -24.347 1.00 72.00 379 GLU A N 1
ATOM 2987 C CA . GLU A 1 379 ? 21.679 18.169 -22.996 1.00 72.00 379 GLU A CA 1
ATOM 2988 C C . GLU A 1 379 ? 23.200 18.302 -22.912 1.00 72.00 379 GLU A C 1
ATOM 2990 O O . GLU A 1 379 ? 23.700 19.286 -22.366 1.00 72.00 379 GLU A O 1
ATOM 2995 N N . ILE A 1 380 ? 23.940 17.358 -23.504 1.00 73.81 380 ILE A N 1
ATOM 2996 C CA . ILE A 1 380 ? 25.403 17.433 -23.605 1.00 73.81 380 ILE A CA 1
ATOM 2997 C C . ILE A 1 380 ? 25.814 18.692 -24.378 1.00 73.81 380 ILE A C 1
ATOM 2999 O O . ILE A 1 380 ? 26.679 19.429 -23.912 1.00 73.81 380 ILE A O 1
ATOM 3003 N N . ALA A 1 381 ? 25.158 18.986 -25.506 1.00 70.38 381 ALA A N 1
ATOM 3004 C CA . ALA A 1 381 ? 25.431 20.187 -26.295 1.00 70.38 381 ALA A CA 1
ATOM 3005 C C . ALA A 1 381 ? 25.119 21.482 -25.521 1.00 70.38 381 ALA A C 1
ATOM 3007 O O . ALA A 1 381 ? 25.911 22.422 -25.543 1.00 70.38 381 ALA A O 1
ATOM 3008 N N . LYS A 1 382 ? 24.003 21.530 -24.777 1.00 74.56 382 LYS A N 1
ATOM 3009 C CA . LYS A 1 382 ? 23.673 22.663 -23.894 1.00 74.56 382 LYS A CA 1
ATOM 3010 C C . LYS A 1 382 ? 24.714 22.852 -22.796 1.00 74.56 382 LYS A C 1
ATOM 3012 O O . LYS A 1 382 ? 25.107 23.985 -22.538 1.00 74.56 382 LYS A O 1
ATOM 3017 N N . LYS A 1 383 ? 25.159 21.767 -22.159 1.00 74.50 383 LYS A N 1
ATOM 3018 C CA . LYS A 1 383 ? 26.186 21.815 -21.112 1.00 74.50 383 LYS A CA 1
ATOM 3019 C C . LYS A 1 383 ? 27.515 22.329 -21.669 1.00 74.50 383 LYS A C 1
ATOM 3021 O O . LYS A 1 383 ? 28.083 23.249 -21.101 1.00 74.50 383 LYS A O 1
ATOM 3026 N N . GLN A 1 384 ? 27.937 21.818 -22.825 1.00 75.12 384 GLN A N 1
ATOM 3027 C CA . GLN A 1 384 ? 29.148 22.272 -23.512 1.00 75.12 384 GLN A CA 1
ATOM 3028 C C . GLN A 1 384 ? 29.089 23.752 -23.906 1.00 75.12 384 GLN A C 1
ATOM 3030 O O . GLN A 1 384 ? 30.078 24.455 -23.731 1.00 75.12 384 GLN A O 1
ATOM 3035 N N . ASN A 1 385 ? 27.943 24.245 -24.387 1.00 73.94 385 ASN A N 1
ATOM 3036 C CA . ASN A 1 385 ? 27.771 25.673 -24.669 1.00 73.94 385 ASN A CA 1
ATOM 3037 C C . ASN A 1 385 ? 27.836 26.518 -23.393 1.00 73.94 385 ASN A C 1
ATOM 3039 O O . ASN A 1 385 ? 28.513 27.534 -23.378 1.00 73.94 385 ASN A O 1
ATOM 3043 N N . ARG A 1 386 ? 27.209 26.067 -22.302 1.00 70.88 386 ARG A N 1
ATOM 3044 C CA . ARG A 1 386 ? 27.237 26.776 -21.016 1.00 70.88 386 ARG A CA 1
ATOM 3045 C C . ARG A 1 386 ? 28.649 26.853 -20.432 1.00 70.88 386 ARG A C 1
ATOM 3047 O O . ARG A 1 386 ? 29.049 27.904 -19.948 1.00 70.88 386 ARG A O 1
ATOM 3054 N N . ASP A 1 387 ? 29.399 25.757 -20.514 1.00 72.81 387 ASP A N 1
ATOM 3055 C CA . ASP A 1 387 ? 30.795 25.689 -20.076 1.00 72.81 387 ASP A CA 1
ATOM 3056 C C . ASP A 1 387 ? 31.695 26.580 -20.952 1.00 72.81 387 ASP A C 1
ATOM 3058 O O . ASP A 1 387 ? 32.630 27.202 -20.449 1.00 72.81 387 ASP A O 1
ATOM 3062 N N . ARG A 1 388 ? 31.386 26.697 -22.252 1.00 71.38 388 ARG A N 1
ATOM 3063 C CA . ARG A 1 388 ? 32.065 27.612 -23.178 1.00 71.38 388 ARG A CA 1
ATOM 3064 C C . ARG A 1 388 ? 31.782 29.074 -22.844 1.00 71.38 388 ARG A C 1
ATOM 3066 O O . ARG A 1 388 ? 32.732 29.832 -22.715 1.00 71.38 388 ARG A O 1
ATOM 3073 N N . ASP A 1 389 ? 30.521 29.434 -22.616 1.00 71.75 389 ASP A N 1
ATOM 3074 C CA . ASP A 1 389 ? 30.118 30.792 -22.232 1.00 71.75 389 ASP A CA 1
ATOM 3075 C C . ASP A 1 389 ? 30.756 31.211 -20.894 1.00 71.75 389 ASP A C 1
ATOM 3077 O O . ASP A 1 389 ? 31.226 32.337 -20.747 1.00 71.75 389 ASP A O 1
ATOM 3081 N N . LEU A 1 390 ? 30.831 30.290 -19.924 1.00 64.50 390 LEU A N 1
ATOM 3082 C CA . LEU A 1 390 ? 31.544 30.487 -18.655 1.00 64.50 390 LEU A CA 1
ATOM 3083 C C . LEU A 1 390 ? 33.046 30.707 -18.869 1.00 64.50 390 LEU A C 1
ATOM 3085 O O . LEU A 1 390 ? 33.640 31.582 -18.241 1.00 64.50 390 LEU A O 1
ATOM 3089 N N . ASN A 1 391 ? 33.665 29.931 -19.756 1.00 69.88 391 ASN A N 1
ATOM 3090 C CA . ASN A 1 391 ? 35.085 30.061 -20.059 1.00 69.88 391 ASN A CA 1
ATOM 3091 C C . ASN A 1 391 ? 35.395 31.366 -20.813 1.00 69.88 391 ASN A C 1
ATOM 3093 O O . ASN A 1 391 ? 36.355 32.052 -20.473 1.00 69.88 391 ASN A O 1
ATOM 3097 N N . ASP A 1 392 ? 34.553 31.753 -21.771 1.00 72.75 392 ASP A N 1
ATOM 3098 C CA . ASP A 1 392 ? 34.663 33.016 -22.504 1.00 72.75 392 ASP A CA 1
ATOM 3099 C C . ASP A 1 392 ? 34.461 34.216 -21.563 1.00 72.75 392 ASP A C 1
ATOM 3101 O O . ASP A 1 392 ? 35.193 35.204 -21.647 1.00 72.75 392 ASP A O 1
ATOM 3105 N N . TRP A 1 393 ? 33.552 34.102 -20.586 1.00 66.50 393 TRP A N 1
ATOM 3106 C CA . TRP A 1 393 ? 33.385 35.092 -19.520 1.00 66.50 393 TRP A CA 1
ATOM 3107 C C . TRP A 1 393 ? 34.627 35.197 -18.621 1.00 66.50 393 TRP A C 1
ATOM 3109 O O . TRP A 1 393 ? 35.084 36.300 -18.329 1.00 66.50 393 TRP A O 1
ATOM 3119 N N . HIS A 1 394 ? 35.232 34.070 -18.230 1.00 64.00 394 HIS A N 1
ATOM 3120 C CA . HIS A 1 394 ? 36.479 34.061 -17.456 1.00 64.00 394 HIS A CA 1
ATOM 3121 C C . HIS A 1 394 ? 37.675 34.637 -18.230 1.00 64.00 394 HIS A C 1
ATOM 3123 O O . HIS A 1 394 ? 38.523 35.300 -17.632 1.00 64.00 394 HIS A O 1
ATOM 3129 N N . ILE A 1 395 ? 37.752 34.408 -19.544 1.00 71.31 395 ILE A N 1
ATOM 3130 C CA . ILE A 1 395 ? 38.777 35.000 -20.414 1.00 71.31 395 ILE A CA 1
ATOM 3131 C C . ILE A 1 395 ? 38.572 36.514 -20.520 1.00 71.31 395 ILE A C 1
ATOM 3133 O O . ILE A 1 395 ? 39.535 37.261 -20.357 1.00 71.31 395 ILE A O 1
ATOM 3137 N N . ALA A 1 396 ? 37.335 36.972 -20.730 1.00 62.91 396 ALA A N 1
ATOM 3138 C CA . ALA A 1 396 ? 37.010 38.396 -20.781 1.00 62.91 396 ALA A CA 1
ATOM 3139 C C . ALA A 1 396 ? 37.312 39.106 -19.450 1.00 62.91 396 ALA A C 1
ATOM 3141 O O . ALA A 1 396 ? 37.893 40.188 -19.456 1.00 62.91 396 ALA A O 1
ATOM 3142 N N . ALA A 1 397 ? 36.999 38.477 -18.312 1.00 53.62 397 ALA A N 1
ATOM 3143 C CA . ALA A 1 397 ? 37.302 39.011 -16.984 1.00 53.62 397 ALA A CA 1
ATOM 3144 C C . ALA A 1 397 ? 38.815 39.168 -16.740 1.00 53.62 397 ALA A C 1
ATOM 3146 O O . ALA A 1 397 ? 39.240 40.188 -16.212 1.00 53.62 397 ALA A O 1
ATOM 3147 N N . ARG A 1 398 ? 39.642 38.213 -17.193 1.00 65.00 398 ARG A N 1
ATOM 3148 C CA . ARG A 1 398 ? 41.116 38.297 -17.101 1.00 65.00 398 ARG A CA 1
ATOM 3149 C C . ARG A 1 398 ? 41.756 39.311 -18.048 1.00 65.00 398 ARG A C 1
ATOM 3151 O O . ARG A 1 398 ? 42.914 39.646 -17.858 1.00 65.00 398 ARG A O 1
ATOM 3158 N N . GLN A 1 399 ? 41.057 39.730 -19.100 1.00 67.00 399 GLN A N 1
ATOM 3159 C CA . GLN A 1 399 ? 41.520 40.790 -20.003 1.00 67.00 399 GLN A CA 1
ATOM 3160 C C . GLN A 1 399 ? 41.160 42.194 -19.493 1.00 67.00 399 GLN A C 1
ATOM 3162 O O . GLN A 1 399 ? 41.633 43.180 -20.053 1.00 67.00 399 GLN A O 1
ATOM 3167 N N . TRP A 1 400 ? 40.285 42.281 -18.486 1.00 54.00 400 TRP A N 1
ATOM 3168 C CA . TRP A 1 400 ? 39.877 43.526 -17.830 1.00 54.00 400 TRP A CA 1
ATOM 3169 C C . TRP A 1 400 ? 40.705 43.856 -16.576 1.00 54.00 400 TRP A C 1
ATOM 3171 O O . TRP A 1 400 ? 40.667 45.001 -16.126 1.00 54.00 400 TRP A O 1
ATOM 3181 N N . GLU A 1 401 ? 41.427 42.875 -16.029 1.00 50.16 401 GLU A N 1
ATOM 3182 C CA . GLU A 1 401 ? 42.503 43.046 -15.036 1.00 50.16 401 GLU A CA 1
ATOM 3183 C C . GLU A 1 401 ? 43.830 43.371 -15.733 1.00 50.16 401 GLU A C 1
ATOM 3185 O O . GLU A 1 401 ? 44.582 44.211 -15.185 1.00 50.16 401 GLU A O 1
#

Radius of gyration: 25.68 Å; chains: 1; bounding box: 66×64×89 Å

pLDDT: mean 70.83, std 17.91, range [28.14, 94.94]

Foldseek 3Di:
DDDDDDDDDPPDDPPLQAPQLVPPDDVPADPVLVVLSVCCRPPVQVSLVVLVVLCVVCVDQEEDDCPDPNNSNLLSLLSLQWRPPDPDDTHGDQACSNSDLNSLVSCQVSLVLVVLLSCLLRHLLLRYPLSSVSSSLSNNLSNLSLLLLQPPDDPPPCCVVCVVSVVRNRPDHRDLVSLLVSLVSVVSNLVSVLSNCVSQDDPDPDQDPVNVSVLLSLLSVLLSNLSHDPVSDPLPPDDDLSSLLSLLLSLLSDDPPPDDDDAPPPRPSSQSSLVSNLSSLVVCVVSDPDPVVSVVSLVVSCVSNDVVSSLVSLQNQLVCVVPPPPHPLVSLVSSLVSVCSNQVPVPPCVPSVVVVVVDCSVVSSVVSVVVNVVVVVVVVVVVVVVVVVVVVVVVVVVVVD